Protein AF-A0AAW7BJR4-F1 (afdb_monomer_lite)

pLDDT: mean 92.9, std 11.23, range [32.31, 98.88]

Sequence (585 aa):
MRYGNFNLQRGDHDGNIQQGTPPRWGAVNNPPQPQTNAETSSTSASSTTTLTIPEHVRSLQEDLRSLGFFIVETPDGDFGRTTEWAVREFQIYAKMGQVARVRNDRVGQPLLTASGSPQTINNQEVHYDSSAVYVCAAGQSPAPTGSTPRPATYYVDSLESVANQSIYSGAVCGALNAETIVALEFWLENNYRCPVIIEAWSITSNTRTNLAANGCNLWKHNAITNTGPRVYFRDFSNYYTYPPSRPQTEYHTLGYYEAQSFGGPSSSSNHSWSPESEMSISNLTGSNLTPENINTAQISTYRVIRGSAQAECYGKFDVINCWDNALLSTGPCHWTAGIFDNNQYSNGELPAFLSYFRDRTPQNYDSAFGHFGLFPLTAWGSANLYSSETRTYSTWIKLSNSNFLSSQQPHQDSEFTPLSRNREEAHYLKTWHWFFRFSMASRTITNYRHAMWGMAKRRISDIRSKSISFQVNNTTINSTIGQIYTSERATAILLRWHIYRPSHVVRDQSQRITAAIQSAINSNSNLTWTEPIADWTDAHETALTTHLLNAATVVNNSATTAADYGSGTPPGQPRTGRNTFSLEN

Secondary structure (DSSP, 8-state):
-GGGG--B-TT-B--BTTTTB--EETTEESSPPP---S-----------------HHHHHHHHHHHTT-TT--S--SB--HHHHHHHHHHHHHHTSSEEEEE-TTTTTPBPB-TTSPBPEETTEE-BTTS-HHHHHHT-B-SS--SSSPSS-BHHHHTEEEEE-SS---S---SSB-HHHHHHHHHHHHTTEE-SEEEEEEEEETTEEEEEPTT-SS--STTS---SSSEEEEEE-S--S---TTS-TTS-EEEEEEE-STT-EEE--GGGS-TTTTB--HHHHHSS---TTTTTSHHHHHHHHHHHHHHHHHTTBTT-EE-SSSBS-EETTTTEES-BEETTEEPPBHHHHHHHHHHHH-HHHHHHHTGGGTEEESS-TT-GGGEETTTTEE-B-EEEE-TT--TT-SSPPGGGEEEPP-SHHHHGGGGSHHHHHHHHHHHHH-HHHHHHHHHHHHHHHHHHHT-EEEEEETTEEEEEEHHHH--SHHHHHHHHHHHHH-HHHHH-GGG-HHHHHHHHHHHH-TTS-TTS-GGG--HHHHHHHHHHHHHHHHHH-THHHHHHSTTTTSTTSSPP-STT------

Radius of gyration: 28.28 Å; chains: 1; bounding box: 89×58×85 Å

Structure (mmCIF, N/CA/C/O backbone):
data_AF-A0AAW7BJR4-F1
#
_entry.id   AF-A0AAW7BJR4-F1
#
loop_
_atom_site.group_PDB
_atom_site.id
_atom_site.type_symbol
_atom_site.label_atom_id
_atom_site.label_alt_id
_atom_site.label_comp_id
_atom_site.label_asym_id
_atom_site.label_entity_id
_atom_site.label_seq_id
_atom_site.pdbx_PDB_ins_code
_atom_site.Cartn_x
_atom_site.Cartn_y
_atom_site.Cartn_z
_atom_site.occupancy
_atom_site.B_iso_or_equiv
_atom_site.auth_seq_id
_atom_site.auth_comp_id
_atom_site.auth_asym_id
_atom_site.auth_atom_id
_atom_site.pdbx_PDB_model_num
ATOM 1 N N . MET A 1 1 ? 22.707 -16.803 -27.601 1.00 61.06 1 MET A N 1
ATOM 2 C CA . MET A 1 1 ? 21.982 -17.142 -26.360 1.00 61.06 1 MET A CA 1
ATOM 3 C C . MET A 1 1 ? 22.255 -16.029 -25.374 1.00 61.06 1 MET A C 1
ATOM 5 O O . MET A 1 1 ? 23.420 -15.819 -25.037 1.00 61.06 1 MET A O 1
ATOM 9 N N . ARG A 1 2 ? 21.236 -15.233 -25.038 1.00 78.31 2 ARG A N 1
ATOM 10 C CA . ARG A 1 2 ? 21.405 -14.062 -24.174 1.00 78.31 2 ARG A CA 1
ATOM 11 C C . ARG A 1 2 ? 21.744 -14.541 -22.755 1.00 78.31 2 ARG A C 1
ATOM 13 O O . ARG A 1 2 ? 21.292 -15.598 -22.324 1.00 78.31 2 ARG A O 1
ATOM 20 N N . TYR A 1 3 ? 22.643 -13.832 -22.075 1.00 89.81 3 TYR A N 1
ATOM 21 C CA . TYR A 1 3 ? 23.095 -14.137 -20.700 1.00 89.81 3 TYR A CA 1
ATOM 22 C C . TYR A 1 3 ? 23.726 -15.527 -20.465 1.00 89.81 3 TYR A C 1
ATOM 24 O O . TYR A 1 3 ? 23.763 -16.002 -19.333 1.00 89.81 3 TYR A O 1
ATOM 32 N N . GLY A 1 4 ? 24.196 -16.217 -21.511 1.00 84.69 4 GLY A N 1
ATOM 33 C CA . GLY A 1 4 ? 24.890 -17.506 -21.366 1.00 84.69 4 GLY A CA 1
ATOM 34 C C . GLY A 1 4 ? 24.018 -18.676 -20.880 1.00 84.69 4 GLY A C 1
ATOM 35 O O . GLY A 1 4 ? 24.565 -19.720 -20.541 1.00 84.69 4 GLY A O 1
ATOM 36 N N . ASN A 1 5 ? 22.683 -18.528 -20.862 1.00 84.50 5 ASN A N 1
ATOM 37 C CA . ASN A 1 5 ? 21.715 -19.486 -20.293 1.00 84.50 5 ASN A CA 1
ATOM 38 C C . ASN A 1 5 ? 21.926 -19.811 -18.803 1.00 84.50 5 ASN A C 1
ATOM 40 O O . ASN A 1 5 ? 21.508 -20.868 -18.324 1.00 84.50 5 ASN A O 1
ATOM 44 N N . PHE A 1 6 ? 22.566 -18.918 -18.053 1.00 90.31 6 PHE A N 1
ATOM 45 C CA . PHE A 1 6 ? 22.695 -19.081 -16.612 1.00 90.31 6 PHE A CA 1
ATOM 46 C C . PHE A 1 6 ? 21.406 -18.673 -15.894 1.00 90.31 6 PHE A C 1
ATOM 48 O O . PHE A 1 6 ? 20.763 -17.689 -16.258 1.00 90.31 6 PHE A O 1
ATOM 55 N N . ASN A 1 7 ? 21.075 -19.385 -14.812 1.00 92.00 7 ASN A N 1
ATOM 56 C CA . ASN A 1 7 ? 20.047 -18.955 -13.864 1.00 92.00 7 ASN A CA 1
ATOM 57 C C . ASN A 1 7 ? 20.607 -17.836 -12.974 1.00 92.00 7 ASN A C 1
ATOM 59 O O . ASN A 1 7 ? 20.986 -18.096 -11.829 1.00 92.00 7 ASN A O 1
ATOM 63 N N . LEU A 1 8 ? 20.731 -16.620 -13.516 1.00 96.31 8 LEU A N 1
ATOM 64 C CA . LEU A 1 8 ? 21.353 -15.513 -12.790 1.00 96.31 8 LEU A CA 1
ATOM 65 C C . LEU A 1 8 ? 20.544 -15.151 -11.544 1.00 96.31 8 LEU A C 1
ATOM 67 O O . LEU A 1 8 ? 19.316 -15.045 -11.582 1.00 96.31 8 LEU A O 1
ATOM 71 N N . GLN A 1 9 ? 21.236 -14.954 -10.430 1.00 96.69 9 GLN A N 1
ATOM 72 C CA . GLN A 1 9 ? 20.607 -14.691 -9.143 1.00 96.69 9 GLN A CA 1
ATOM 73 C C . GLN A 1 9 ? 21.490 -13.847 -8.233 1.00 96.69 9 GLN A C 1
ATOM 75 O O . GLN A 1 9 ? 22.647 -13.557 -8.526 1.00 96.69 9 GLN A O 1
ATOM 80 N N . ARG A 1 10 ? 20.936 -13.471 -7.080 1.00 96.06 10 ARG A N 1
ATOM 81 C CA . ARG A 1 10 ? 21.616 -12.625 -6.108 1.00 96.06 10 ARG A CA 1
ATOM 82 C C . ARG A 1 10 ? 23.025 -13.120 -5.756 1.00 96.06 10 ARG A C 1
ATOM 84 O O . ARG A 1 10 ? 23.224 -14.264 -5.344 1.00 96.06 10 ARG A O 1
ATOM 91 N N . GLY A 1 11 ? 23.986 -12.207 -5.872 1.00 96.19 11 GLY A N 1
ATOM 92 C CA . GLY A 1 11 ? 25.410 -12.439 -5.638 1.00 96.19 11 GLY A CA 1
ATOM 93 C C . GLY A 1 11 ? 26.183 -12.953 -6.854 1.00 96.19 11 GLY A C 1
ATOM 94 O O . GLY A 1 11 ? 27.382 -13.185 -6.723 1.00 96.19 11 GLY A O 1
ATOM 95 N N . ASP A 1 12 ? 25.540 -13.206 -7.994 1.00 97.12 12 ASP A N 1
ATOM 96 C CA . ASP A 1 12 ? 26.251 -13.400 -9.262 1.00 97.12 12 ASP A CA 1
ATOM 97 C C . ASP A 1 12 ? 26.895 -12.076 -9.708 1.00 97.12 12 ASP A C 1
ATOM 99 O O . ASP A 1 12 ? 26.389 -11.002 -9.382 1.00 97.12 12 ASP A O 1
ATOM 103 N N . HIS A 1 13 ? 28.015 -12.146 -10.424 1.00 95.69 13 HIS A N 1
ATOM 104 C CA . HIS A 1 13 ? 28.752 -10.980 -10.912 1.00 95.69 13 HIS A CA 1
ATOM 105 C C . HIS A 1 13 ? 29.620 -11.320 -12.126 1.00 95.69 13 HIS A C 1
ATOM 107 O O . HIS A 1 13 ? 30.120 -12.438 -12.254 1.00 95.69 13 HIS A O 1
ATOM 113 N N . ASP A 1 14 ? 29.880 -10.335 -12.983 1.00 94.06 14 ASP A N 1
ATOM 114 C CA . ASP A 1 14 ? 30.709 -10.499 -14.189 1.00 94.06 14 ASP A CA 1
ATOM 115 C C . ASP A 1 14 ? 32.224 -10.546 -13.893 1.00 94.06 14 ASP A C 1
ATOM 117 O O . ASP A 1 14 ? 33.044 -10.768 -14.782 1.00 94.06 14 ASP A O 1
ATOM 121 N N . GLY A 1 15 ? 32.607 -10.423 -12.617 1.00 89.38 15 GLY A N 1
ATOM 122 C CA . GLY A 1 15 ? 33.995 -10.530 -12.169 1.00 89.38 15 GLY A CA 1
ATOM 123 C C . GLY A 1 15 ? 34.821 -9.280 -12.472 1.00 89.38 15 GLY A C 1
ATOM 124 O O . GLY A 1 15 ? 34.349 -8.297 -13.035 1.00 89.38 15 GLY A O 1
ATOM 125 N N . ASN A 1 16 ? 36.084 -9.296 -12.049 1.00 83.75 16 ASN A N 1
ATOM 126 C CA . ASN A 1 16 ? 37.011 -8.191 -12.256 1.00 83.75 16 ASN A CA 1
ATOM 127 C C . ASN A 1 16 ? 38.448 -8.713 -12.370 1.00 83.75 16 ASN A C 1
ATOM 129 O O . ASN A 1 16 ? 39.049 -9.142 -11.383 1.00 83.75 16 ASN A O 1
ATOM 133 N N . ILE A 1 17 ? 39.015 -8.626 -13.579 1.00 74.06 17 ILE A N 1
ATOM 134 C CA . ILE A 1 17 ? 40.381 -9.084 -13.884 1.00 74.06 17 ILE A CA 1
ATOM 135 C C . ILE A 1 17 ? 41.421 -8.333 -13.045 1.00 74.06 17 ILE A C 1
ATOM 137 O O . ILE A 1 17 ? 42.364 -8.944 -12.549 1.00 74.06 17 ILE A O 1
ATOM 141 N N . GLN A 1 18 ? 41.247 -7.022 -12.845 1.00 77.00 18 GLN A N 1
ATOM 142 C CA . GLN A 1 18 ? 42.198 -6.197 -12.090 1.00 77.00 18 GLN A CA 1
ATOM 143 C C . GLN A 1 18 ? 42.214 -6.554 -10.600 1.00 77.00 18 GLN A C 1
ATOM 145 O O . GLN A 1 18 ? 43.239 -6.406 -9.941 1.00 77.00 18 GLN A O 1
ATOM 150 N N . GLN A 1 19 ? 41.089 -7.043 -10.079 1.00 78.00 19 GLN A N 1
ATOM 151 C CA . GLN A 1 19 ? 40.937 -7.471 -8.687 1.00 78.00 19 GLN A CA 1
ATOM 152 C C . GLN A 1 19 ? 41.089 -8.992 -8.516 1.00 78.00 19 GLN A C 1
ATOM 154 O O . GLN A 1 19 ? 40.844 -9.509 -7.429 1.00 78.00 19 GLN A O 1
ATOM 159 N N . GLY A 1 20 ? 41.451 -9.728 -9.577 1.00 79.38 20 GLY A N 1
ATOM 160 C CA . GLY A 1 20 ? 41.584 -11.189 -9.549 1.00 79.38 20 GLY A CA 1
ATOM 161 C C . GLY A 1 20 ? 40.290 -11.933 -9.201 1.00 79.38 20 GLY A C 1
ATOM 162 O O . GLY A 1 20 ? 40.341 -13.076 -8.754 1.00 79.38 20 GLY A O 1
ATOM 163 N N . THR A 1 21 ? 39.132 -11.290 -9.366 1.00 84.44 21 THR A N 1
ATOM 164 C CA . THR A 1 21 ? 37.829 -11.856 -9.006 1.00 84.44 21 THR A CA 1
ATOM 165 C C . THR A 1 21 ? 37.234 -12.558 -10.231 1.00 84.44 21 THR A C 1
ATOM 167 O O . THR A 1 21 ? 36.916 -11.872 -11.205 1.00 84.44 21 THR A O 1
ATOM 170 N N . PRO A 1 22 ? 37.094 -13.898 -10.242 1.00 87.81 22 PRO A N 1
ATOM 171 C CA . PRO A 1 22 ? 36.495 -14.607 -11.374 1.00 87.81 22 PRO A CA 1
ATOM 172 C C . PRO A 1 22 ? 34.996 -14.282 -11.485 1.00 87.81 22 PRO A C 1
ATOM 174 O O . PRO A 1 22 ? 34.377 -14.008 -10.459 1.00 87.81 22 PRO A O 1
ATOM 177 N N . PRO A 1 23 ? 34.379 -14.323 -12.677 1.00 91.69 23 PRO A N 1
ATOM 178 C CA . PRO A 1 23 ? 32.930 -14.194 -12.793 1.00 91.69 23 PRO A CA 1
ATOM 179 C C . PRO A 1 23 ? 32.205 -15.316 -12.045 1.00 91.69 23 PRO A C 1
ATOM 181 O O . PRO A 1 23 ? 32.688 -16.448 -11.966 1.00 91.69 23 PRO A O 1
ATOM 184 N N . ARG A 1 24 ? 31.013 -15.012 -11.535 1.00 94.06 24 ARG A N 1
ATOM 185 C CA . ARG A 1 24 ? 30.108 -15.950 -10.871 1.00 94.06 24 ARG A CA 1
ATOM 186 C C . ARG A 1 24 ? 28.734 -15.851 -11.523 1.00 94.06 24 ARG A C 1
ATOM 188 O O . ARG A 1 24 ? 28.102 -14.807 -11.436 1.00 94.06 24 ARG A O 1
ATOM 195 N N . TRP A 1 25 ? 28.263 -16.931 -12.141 1.00 93.62 25 TRP A N 1
ATOM 196 C CA . TRP A 1 25 ? 26.958 -16.986 -12.809 1.00 93.62 25 TRP A CA 1
ATOM 197 C C . TRP A 1 25 ? 26.236 -18.281 -12.459 1.00 93.62 25 TRP A C 1
ATOM 199 O O . TRP A 1 25 ? 26.850 -19.350 -12.436 1.00 93.62 25 TRP A O 1
ATOM 209 N N . GLY A 1 26 ? 24.938 -18.202 -12.165 1.00 90.81 26 GLY A N 1
ATOM 210 C CA . GLY A 1 26 ? 24.175 -19.368 -11.724 1.00 90.81 26 GLY A CA 1
ATOM 211 C C . GLY A 1 26 ? 24.661 -19.904 -10.379 1.00 90.81 26 GLY A C 1
ATOM 212 O O . GLY A 1 26 ? 24.607 -21.107 -10.144 1.00 90.81 26 GLY A O 1
ATOM 213 N N . ALA A 1 27 ? 25.176 -19.023 -9.512 1.00 91.31 27 ALA A N 1
ATOM 214 C CA . ALA A 1 27 ? 25.892 -19.348 -8.280 1.00 91.31 27 ALA A CA 1
ATOM 215 C C . ALA A 1 27 ? 27.190 -20.167 -8.428 1.00 91.31 27 ALA A C 1
ATOM 217 O O . ALA A 1 27 ? 27.703 -20.656 -7.417 1.00 91.31 27 ALA A O 1
ATOM 218 N N . VAL A 1 28 ? 27.767 -20.265 -9.629 1.00 90.56 28 VAL A N 1
ATOM 219 C CA . VAL A 1 28 ? 29.014 -21.003 -9.894 1.00 90.56 28 VAL A CA 1
ATOM 220 C C . VAL A 1 28 ? 30.098 -20.048 -10.398 1.00 90.56 28 VAL A C 1
ATOM 222 O O . VAL A 1 28 ? 29.824 -19.194 -11.235 1.00 90.56 28 VAL A O 1
ATOM 225 N N . ASN A 1 29 ? 31.332 -20.183 -9.898 1.00 87.19 29 ASN A N 1
ATOM 226 C CA . ASN A 1 29 ? 32.485 -19.431 -10.413 1.00 87.19 29 ASN A CA 1
ATOM 227 C C . ASN A 1 29 ? 32.890 -19.960 -11.797 1.00 87.19 29 ASN A C 1
ATOM 229 O O . ASN A 1 29 ? 32.953 -21.173 -11.991 1.00 87.19 29 ASN A O 1
ATOM 233 N N . ASN A 1 30 ? 33.207 -19.066 -12.732 1.00 81.94 30 ASN A N 1
ATOM 234 C CA . ASN A 1 30 ? 33.544 -19.393 -14.114 1.00 81.94 30 ASN A CA 1
ATOM 235 C C . ASN A 1 30 ? 34.950 -18.859 -14.481 1.00 81.94 30 ASN A C 1
ATOM 237 O O . ASN A 1 30 ? 35.196 -17.665 -14.350 1.00 81.94 30 ASN A O 1
ATOM 241 N N . PRO A 1 31 ? 35.890 -19.705 -14.949 1.00 76.12 31 PRO A N 1
ATOM 242 C CA . PRO A 1 31 ? 35.817 -21.165 -14.937 1.00 76.12 31 PRO A CA 1
ATOM 243 C C . PRO A 1 31 ? 35.767 -21.710 -13.491 1.00 76.12 31 PRO A C 1
ATOM 245 O O . PRO A 1 31 ? 36.218 -21.025 -12.564 1.00 76.12 31 PRO A O 1
ATOM 248 N N . PRO A 1 32 ? 35.236 -22.930 -13.281 1.00 64.75 32 PRO A N 1
ATOM 249 C CA . PRO A 1 32 ? 35.192 -23.559 -11.964 1.00 64.75 32 PRO A CA 1
ATOM 250 C C . PRO A 1 32 ? 36.577 -23.551 -11.311 1.00 64.75 32 PRO A C 1
ATOM 252 O O . PRO A 1 32 ? 37.562 -23.953 -11.931 1.00 64.75 32 PRO A O 1
ATOM 255 N N . GLN A 1 33 ? 36.666 -23.081 -10.064 1.00 57.16 33 GLN A N 1
ATOM 256 C CA . GLN A 1 33 ? 37.923 -23.119 -9.313 1.00 57.16 33 GLN A CA 1
ATOM 257 C C . GLN A 1 33 ? 38.341 -24.590 -9.114 1.00 57.16 33 GLN A C 1
ATOM 259 O O . GLN A 1 33 ? 37.495 -25.391 -8.703 1.00 57.16 33 GLN A O 1
ATOM 264 N N . PRO A 1 34 ? 39.604 -24.976 -9.382 1.00 53.81 34 PRO A N 1
ATOM 265 C CA . PRO A 1 34 ? 40.070 -26.332 -9.113 1.00 53.81 34 PRO A CA 1
ATOM 266 C C . PRO A 1 34 ? 39.873 -26.675 -7.631 1.00 53.81 34 PRO A C 1
ATOM 268 O O . PRO A 1 34 ? 40.325 -25.929 -6.762 1.00 53.81 34 PRO A O 1
ATOM 271 N N . GLN A 1 35 ? 39.223 -27.803 -7.326 1.00 43.84 35 GLN A N 1
ATOM 272 C CA . GLN A 1 35 ? 39.234 -28.354 -5.970 1.00 43.84 35 GLN A CA 1
ATOM 273 C C . GLN A 1 35 ? 40.669 -28.784 -5.650 1.00 43.84 35 GLN A C 1
ATOM 275 O O . GLN A 1 35 ? 41.138 -29.814 -6.132 1.00 43.84 35 GLN A O 1
ATOM 280 N N . THR A 1 36 ? 41.394 -27.993 -4.863 1.00 39.12 36 THR A N 1
ATOM 281 C CA . THR A 1 36 ? 42.721 -28.368 -4.378 1.00 39.12 36 THR A CA 1
ATOM 282 C C . THR A 1 36 ? 42.595 -29.462 -3.319 1.00 39.12 36 THR A C 1
ATOM 284 O O . THR A 1 36 ? 42.506 -29.189 -2.126 1.00 39.12 36 THR A O 1
ATOM 287 N N . ASN A 1 37 ? 42.645 -30.723 -3.752 1.00 39.44 37 ASN A N 1
ATOM 288 C CA . ASN A 1 37 ? 43.271 -31.755 -2.931 1.00 39.44 37 ASN A CA 1
ATOM 289 C C . ASN A 1 37 ? 44.778 -31.484 -2.971 1.00 39.44 37 ASN A C 1
ATOM 291 O O . ASN A 1 37 ? 45.359 -31.348 -4.048 1.00 39.44 37 ASN A O 1
ATOM 295 N N . ALA A 1 38 ? 45.395 -31.317 -1.805 1.00 39.94 38 ALA A N 1
ATOM 296 C CA . ALA A 1 38 ? 46.827 -31.094 -1.705 1.00 39.94 38 ALA A CA 1
ATOM 297 C C . ALA A 1 38 ? 47.586 -32.294 -2.291 1.00 39.94 38 ALA A C 1
ATOM 299 O O . ALA A 1 38 ? 47.548 -33.359 -1.691 1.00 39.94 38 ALA A O 1
ATOM 300 N N . GLU A 1 39 ? 48.250 -32.115 -3.438 1.00 36.78 39 GLU A N 1
ATOM 301 C CA . GLU A 1 39 ? 49.622 -32.581 -3.686 1.00 36.78 39 GLU A CA 1
ATOM 302 C C . GLU A 1 39 ? 50.159 -32.162 -5.072 1.00 36.78 39 GLU A C 1
ATOM 304 O O . GLU A 1 39 ? 49.603 -32.479 -6.118 1.00 36.78 39 GLU A O 1
ATOM 309 N N . THR A 1 40 ? 51.328 -31.513 -5.021 1.00 32.47 40 THR A N 1
ATOM 310 C CA . THR A 1 40 ? 52.395 -31.373 -6.034 1.00 32.47 40 THR A CA 1
ATOM 311 C C . THR A 1 40 ? 52.190 -30.591 -7.342 1.00 32.47 40 THR A C 1
ATOM 313 O O . THR A 1 40 ? 51.396 -30.899 -8.221 1.00 32.47 40 THR A O 1
ATOM 316 N N . SER A 1 41 ? 53.074 -29.601 -7.475 1.00 36.97 41 SER A N 1
ATOM 317 C CA . SER A 1 41 ? 53.354 -28.697 -8.588 1.00 36.97 41 SER A CA 1
ATOM 318 C C . SER A 1 41 ? 53.811 -29.397 -9.876 1.00 36.97 41 SER A C 1
ATOM 320 O O . SER A 1 41 ? 54.608 -30.329 -9.811 1.00 36.97 41 SER A O 1
ATOM 322 N N . SER A 1 42 ? 53.468 -28.840 -11.046 1.00 33.12 42 SER A N 1
ATOM 323 C CA . SER A 1 42 ? 54.453 -28.349 -12.038 1.00 33.12 42 SER A CA 1
ATOM 324 C C . SER A 1 42 ? 53.808 -27.857 -13.355 1.00 33.12 42 SER A C 1
ATOM 326 O O . SER A 1 42 ? 53.005 -28.542 -13.972 1.00 33.12 42 SER A O 1
ATOM 328 N N . THR A 1 43 ? 54.219 -26.645 -13.758 1.00 32.47 43 THR A N 1
ATOM 329 C CA . THR A 1 43 ? 54.378 -26.091 -15.127 1.00 32.47 43 THR A CA 1
ATOM 330 C C . THR A 1 43 ? 53.286 -26.291 -16.194 1.00 32.47 43 THR A C 1
ATOM 332 O O . THR A 1 43 ? 53.153 -27.376 -16.750 1.00 32.47 43 THR A O 1
ATOM 335 N N . SER A 1 44 ? 52.705 -25.188 -16.698 1.00 32.66 44 SER A N 1
ATOM 336 C CA . SER A 1 44 ? 53.085 -24.565 -17.995 1.00 32.66 44 SER A CA 1
ATOM 337 C C . SER A 1 44 ? 52.028 -23.595 -18.548 1.00 32.66 44 SER A C 1
ATOM 339 O O . SER A 1 44 ? 50.833 -23.824 -18.421 1.00 32.66 44 SER A O 1
ATOM 341 N N . ALA A 1 45 ? 52.545 -22.611 -19.295 1.00 32.31 45 ALA A N 1
ATOM 342 C CA . ALA A 1 45 ? 51.924 -21.814 -20.359 1.00 32.31 45 ALA A CA 1
ATOM 343 C C . ALA A 1 45 ? 51.117 -20.554 -19.982 1.00 32.31 45 ALA A C 1
ATOM 345 O O . ALA A 1 45 ? 49.905 -20.566 -19.790 1.00 32.31 45 ALA A O 1
ATOM 346 N N . SER A 1 46 ? 51.827 -19.421 -20.054 1.00 41.19 46 SER A N 1
ATOM 347 C CA . SER A 1 46 ? 51.268 -18.132 -20.463 1.00 41.19 46 SER A CA 1
ATOM 348 C C . SER A 1 46 ? 50.631 -18.245 -21.847 1.00 41.19 46 SER A C 1
ATOM 350 O O . SER A 1 46 ? 51.333 -18.419 -22.843 1.00 41.19 46 SER A O 1
ATOM 352 N N . SER A 1 47 ? 49.321 -18.035 -21.916 1.00 37.00 47 SER A N 1
ATOM 353 C CA . SER A 1 47 ? 48.642 -17.548 -23.113 1.00 37.00 47 SER A CA 1
ATOM 354 C C . SER A 1 47 ? 47.969 -16.223 -22.769 1.00 37.00 47 SER A C 1
ATOM 356 O O . SER A 1 47 ? 46.870 -16.187 -22.219 1.00 37.00 47 SER A O 1
ATOM 358 N N . THR A 1 48 ? 48.636 -15.113 -23.079 1.00 37.22 48 THR A N 1
ATOM 359 C CA . THR A 1 48 ? 48.031 -13.775 -23.109 1.00 37.22 48 THR A CA 1
ATOM 360 C C . THR A 1 48 ? 47.148 -13.649 -24.348 1.00 37.22 48 THR A C 1
ATOM 362 O O . THR A 1 48 ? 47.461 -12.930 -25.292 1.00 37.22 48 THR A O 1
ATOM 365 N N . THR A 1 49 ? 46.041 -14.383 -24.360 1.00 37.84 49 THR A N 1
ATOM 366 C CA . THR A 1 49 ? 44.826 -13.946 -25.041 1.00 37.84 49 THR A CA 1
ATOM 367 C C . THR A 1 49 ? 44.038 -13.166 -24.009 1.00 37.84 49 THR A C 1
ATOM 369 O O . THR A 1 49 ? 43.673 -13.725 -22.975 1.00 37.84 49 THR A O 1
ATOM 372 N N . THR A 1 50 ? 43.806 -11.880 -24.255 1.00 41.91 50 THR A N 1
ATOM 373 C CA . THR A 1 50 ? 42.870 -11.062 -23.481 1.00 41.91 50 THR A CA 1
ATOM 374 C C . THR A 1 50 ? 41.481 -11.679 -23.656 1.00 41.91 50 THR A C 1
ATOM 376 O O . THR A 1 50 ? 40.755 -11.336 -24.583 1.00 41.91 50 THR A O 1
ATOM 379 N N . LEU A 1 51 ? 41.155 -12.687 -22.844 1.00 49.72 51 LEU A N 1
ATOM 380 C CA . LEU A 1 51 ? 39.835 -13.300 -22.790 1.00 49.72 51 LEU A CA 1
ATOM 381 C C . LEU A 1 51 ? 38.881 -12.201 -22.331 1.00 49.72 51 LEU A C 1
ATOM 383 O O . LEU A 1 51 ? 38.856 -11.850 -21.153 1.00 49.72 51 LEU A O 1
ATOM 387 N N . THR A 1 52 ? 38.151 -11.609 -23.276 1.00 65.19 52 THR A N 1
ATOM 388 C CA . THR A 1 52 ? 37.019 -10.743 -22.962 1.00 65.19 52 THR A CA 1
ATOM 389 C C . THR A 1 52 ? 36.053 -11.575 -22.133 1.00 65.19 52 THR A C 1
ATOM 391 O O . THR A 1 52 ? 35.486 -12.547 -22.634 1.00 65.19 52 THR A O 1
ATOM 394 N N . ILE A 1 53 ? 35.924 -11.243 -20.851 1.00 71.81 53 ILE A N 1
ATOM 395 C CA . ILE A 1 53 ? 34.963 -11.901 -19.973 1.00 71.81 53 ILE A CA 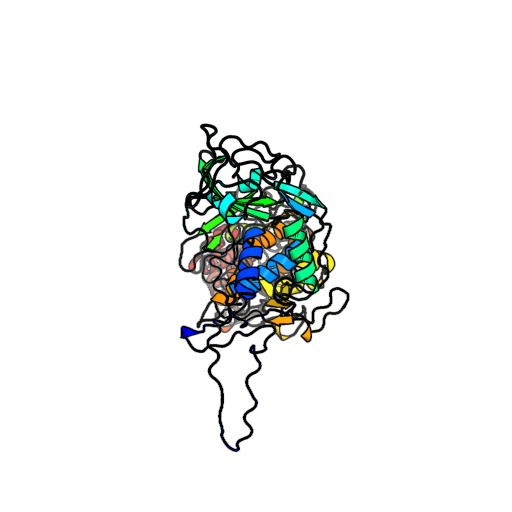1
ATOM 396 C C . ILE A 1 53 ? 33.565 -11.480 -20.446 1.00 71.81 53 ILE A C 1
ATOM 398 O O . ILE A 1 53 ? 33.327 -10.280 -20.584 1.00 71.81 53 ILE A O 1
ATOM 402 N N . PRO A 1 54 ? 32.655 -12.425 -20.747 1.00 84.81 54 PRO A N 1
ATOM 403 C CA . PRO A 1 54 ? 31.267 -12.087 -21.049 1.00 84.81 54 PRO A CA 1
ATOM 404 C C . PRO A 1 54 ? 30.628 -11.282 -19.910 1.00 84.81 54 PRO A C 1
ATOM 406 O O . PRO A 1 54 ? 30.768 -11.660 -18.757 1.00 84.81 54 PRO A O 1
ATOM 409 N N . GLU A 1 55 ? 29.900 -10.205 -20.209 1.00 92.00 55 GLU A N 1
ATOM 410 C CA . GLU A 1 55 ? 29.250 -9.366 -19.185 1.00 92.00 55 GLU A CA 1
ATOM 411 C C . GLU A 1 55 ? 27.746 -9.682 -19.093 1.00 92.00 55 GLU A C 1
ATOM 413 O O . GLU A 1 55 ? 26.885 -8.921 -19.547 1.00 92.00 55 GLU A O 1
ATOM 418 N N . HIS A 1 56 ? 27.415 -10.880 -18.600 1.00 95.44 56 HIS A N 1
ATOM 419 C CA . HIS A 1 56 ? 26.040 -11.387 -18.583 1.00 95.44 56 HIS A CA 1
ATOM 420 C C . HIS A 1 56 ? 25.124 -10.595 -17.648 1.00 95.44 56 HIS A C 1
ATOM 422 O O . HIS A 1 56 ? 23.981 -10.309 -18.014 1.00 95.44 56 HIS A O 1
ATOM 428 N N . VAL A 1 57 ? 25.610 -10.222 -16.465 1.00 97.00 57 VAL A N 1
ATOM 429 C CA . VAL A 1 57 ? 24.829 -9.457 -15.490 1.00 97.00 57 VAL A CA 1
ATOM 430 C C . VAL A 1 57 ? 24.652 -8.015 -15.958 1.00 97.00 57 VAL A C 1
ATOM 432 O O . VAL A 1 57 ? 23.528 -7.508 -15.907 1.00 97.00 57 VAL A O 1
ATOM 435 N N . ARG A 1 58 ? 25.702 -7.368 -16.485 1.00 97.00 58 ARG A N 1
ATOM 436 C CA . ARG A 1 58 ? 25.575 -6.022 -17.066 1.00 97.00 58 ARG A CA 1
ATOM 437 C C . ARG A 1 58 ? 24.578 -6.010 -18.224 1.00 97.00 58 ARG A C 1
ATOM 439 O O . ARG A 1 58 ? 23.709 -5.142 -18.257 1.00 97.00 58 ARG A O 1
ATOM 446 N N . SER A 1 59 ? 24.640 -7.001 -19.115 1.00 96.81 59 SER A N 1
ATOM 447 C CA . SER A 1 59 ? 23.688 -7.117 -20.229 1.00 96.81 59 SER A CA 1
ATOM 448 C C . SER A 1 59 ? 22.240 -7.202 -19.725 1.00 96.81 59 SER A C 1
ATOM 450 O O . SER A 1 59 ? 21.363 -6.499 -20.221 1.00 96.81 59 SER A O 1
ATOM 452 N N . LEU A 1 60 ? 21.975 -8.013 -18.689 1.00 98.25 60 LEU A N 1
ATOM 453 C CA . LEU A 1 60 ? 20.647 -8.097 -18.065 1.00 98.25 60 LEU A CA 1
ATOM 454 C C . LEU A 1 60 ? 20.197 -6.736 -17.512 1.00 98.25 60 LEU A C 1
ATOM 456 O O . LEU A 1 60 ? 19.048 -6.333 -17.689 1.00 98.25 60 LEU A O 1
ATOM 460 N N . GLN A 1 61 ? 21.092 -6.030 -16.825 1.00 98.62 61 GLN A N 1
ATOM 461 C CA . GLN A 1 61 ? 20.820 -4.717 -16.243 1.00 98.62 61 GLN A CA 1
ATOM 462 C C . GLN A 1 61 ? 20.480 -3.664 -17.312 1.00 98.62 61 GLN A C 1
ATOM 464 O O . GLN A 1 61 ? 19.546 -2.879 -17.129 1.00 98.62 61 GLN A O 1
ATOM 469 N N . GLU A 1 62 ? 21.203 -3.651 -18.430 1.00 98.19 62 GLU A N 1
ATOM 470 C CA . GLU A 1 62 ? 20.941 -2.778 -19.581 1.00 98.19 62 GLU A CA 1
ATOM 471 C C . GLU A 1 62 ? 19.600 -3.091 -20.251 1.00 98.19 62 GLU A C 1
ATOM 473 O O . GLU A 1 62 ? 18.838 -2.179 -20.589 1.00 98.19 62 GLU A O 1
ATOM 478 N N . ASP A 1 63 ? 19.267 -4.371 -20.376 1.00 98.50 63 ASP A N 1
ATOM 479 C CA . ASP A 1 63 ? 18.015 -4.828 -20.967 1.00 98.50 63 ASP A CA 1
ATOM 480 C C . ASP A 1 63 ? 16.802 -4.494 -20.087 1.00 98.50 63 ASP A C 1
ATOM 482 O O . ASP A 1 63 ? 15.820 -3.923 -20.567 1.00 98.50 63 ASP A O 1
ATOM 486 N N . LEU A 1 64 ? 16.890 -4.731 -18.773 1.00 98.81 64 LEU A N 1
ATOM 487 C CA . LEU A 1 64 ? 15.865 -4.315 -17.808 1.00 98.81 64 LEU A CA 1
ATOM 488 C C . LEU A 1 64 ? 15.631 -2.799 -17.862 1.00 98.81 64 LEU A C 1
ATOM 490 O O . LEU A 1 64 ? 14.486 -2.339 -17.898 1.00 98.81 64 LEU A O 1
ATOM 494 N N . ARG A 1 65 ? 16.701 -2.000 -17.932 1.00 98.44 65 ARG A N 1
ATOM 495 C CA . ARG A 1 65 ? 16.587 -0.544 -18.103 1.00 98.44 65 ARG A CA 1
ATOM 496 C C . ARG A 1 65 ? 15.945 -0.177 -19.432 1.00 98.44 65 ARG A C 1
ATOM 498 O O . ARG A 1 65 ? 15.099 0.712 -19.461 1.00 98.44 65 ARG A O 1
ATOM 505 N N . SER A 1 66 ? 16.285 -0.874 -20.511 1.00 98.38 66 SER A N 1
ATOM 506 C CA . SER A 1 66 ? 15.693 -0.645 -21.832 1.00 98.38 66 SER A CA 1
ATOM 507 C C . SER A 1 66 ? 14.192 -0.902 -21.860 1.00 98.38 66 SER A C 1
ATOM 509 O O . SER A 1 66 ? 13.465 -0.146 -22.505 1.00 98.38 66 SER A O 1
ATOM 511 N N . LEU A 1 67 ? 13.721 -1.869 -21.072 1.00 98.69 67 LEU A N 1
ATOM 512 C CA . LEU A 1 67 ? 12.302 -2.156 -20.864 1.00 98.69 67 LEU A CA 1
ATOM 513 C C . LEU A 1 67 ? 11.602 -1.200 -19.878 1.00 98.69 67 LEU A C 1
ATOM 515 O O . LEU A 1 67 ? 10.386 -1.281 -19.720 1.00 98.69 67 LEU A O 1
ATOM 519 N N . GLY A 1 68 ? 12.317 -0.282 -19.223 1.00 98.50 68 GLY A N 1
ATOM 520 C CA . GLY A 1 68 ? 11.728 0.698 -18.303 1.00 98.50 68 GLY A CA 1
ATOM 521 C C . GLY A 1 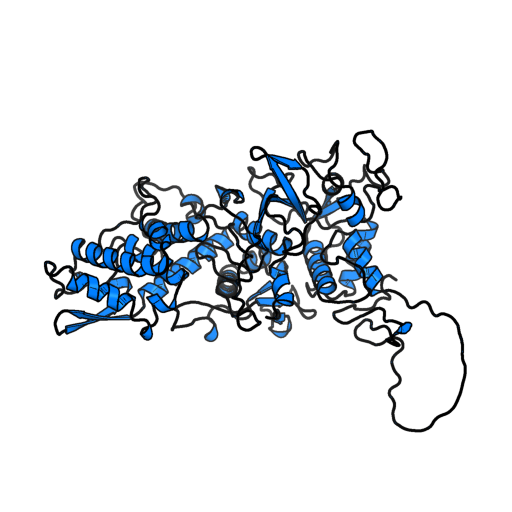68 ? 11.821 0.348 -16.814 1.00 98.50 68 GLY A C 1
ATOM 522 O O . GLY A 1 68 ? 11.164 1.006 -16.010 1.00 98.50 68 GLY A O 1
ATOM 523 N N . PHE A 1 69 ? 12.622 -0.644 -16.417 1.00 98.56 69 PHE A N 1
ATOM 524 C CA . PHE A 1 69 ? 12.823 -1.033 -15.013 1.00 98.56 69 PHE A CA 1
ATOM 525 C C . PHE A 1 69 ? 13.994 -0.271 -14.379 1.00 98.56 69 PHE A C 1
ATOM 527 O O . PHE A 1 69 ? 15.076 -0.815 -14.158 1.00 98.56 69 PHE A O 1
ATOM 534 N N . PHE A 1 70 ? 13.791 1.012 -14.063 1.00 96.62 70 PHE A N 1
ATOM 535 C CA . PHE A 1 70 ? 14.864 1.903 -13.587 1.00 96.62 70 PHE A CA 1
ATOM 536 C C . PHE A 1 70 ? 15.233 1.713 -12.105 1.00 96.62 70 PHE A C 1
ATOM 538 O O . PHE A 1 70 ? 15.958 2.530 -11.541 1.00 96.62 70 PHE A O 1
ATOM 545 N N . ILE A 1 71 ? 14.778 0.634 -11.453 1.00 95.69 71 ILE A N 1
ATOM 546 C CA . ILE A 1 71 ? 15.317 0.234 -10.139 1.00 95.69 71 ILE A CA 1
ATOM 547 C C . ILE A 1 71 ? 16.835 0.029 -10.237 1.00 95.69 71 ILE A C 1
ATOM 549 O O . ILE A 1 71 ? 17.571 0.372 -9.306 1.00 95.69 71 ILE A O 1
ATOM 553 N N . VAL A 1 72 ? 17.295 -0.512 -11.369 1.00 95.25 72 VAL A N 1
ATOM 554 C CA . VAL A 1 72 ? 18.711 -0.563 -11.729 1.00 95.25 72 VAL A CA 1
ATOM 555 C C . VAL A 1 72 ? 19.120 0.808 -12.266 1.00 95.25 72 VAL A C 1
ATOM 557 O O . VAL A 1 72 ? 18.748 1.178 -13.378 1.00 95.25 72 VAL A O 1
ATOM 560 N N . GLU A 1 73 ? 19.892 1.565 -11.486 1.00 90.44 73 GLU A N 1
ATOM 561 C CA . GLU A 1 73 ? 20.341 2.925 -11.836 1.00 90.44 73 GLU A CA 1
ATOM 562 C C . GLU A 1 73 ? 21.623 2.962 -12.668 1.00 90.44 73 GLU A C 1
ATOM 564 O O . GLU A 1 73 ? 21.747 3.812 -13.550 1.00 90.44 73 GLU A O 1
ATOM 569 N N . THR A 1 74 ? 22.539 2.030 -12.431 1.00 94.25 74 THR A N 1
ATOM 570 C CA . THR A 1 74 ? 23.797 1.920 -13.167 1.00 94.25 74 THR A CA 1
ATOM 571 C C . THR A 1 74 ? 24.087 0.441 -13.384 1.00 94.25 74 THR A C 1
ATOM 573 O O . THR A 1 74 ? 24.126 -0.291 -12.397 1.00 94.25 74 THR A O 1
ATOM 576 N N . PRO A 1 75 ? 24.255 -0.013 -14.637 1.00 97.00 75 PRO A N 1
ATOM 577 C CA . PRO A 1 75 ? 24.717 -1.365 -14.927 1.00 97.00 75 PRO A CA 1
ATOM 578 C C . PRO A 1 75 ? 26.173 -1.565 -14.479 1.00 97.00 75 PRO A C 1
ATOM 580 O O . PRO A 1 75 ? 27.117 -1.119 -15.136 1.00 97.00 75 PRO A O 1
ATOM 583 N N . ASP A 1 76 ? 26.364 -2.204 -13.333 1.00 95.69 76 ASP A N 1
ATOM 584 C CA . ASP A 1 76 ? 27.667 -2.436 -12.705 1.00 95.69 76 ASP A CA 1
ATOM 585 C C . ASP A 1 76 ? 28.222 -3.846 -12.955 1.00 95.69 76 ASP A C 1
ATOM 587 O O . ASP A 1 76 ? 29.420 -4.050 -12.777 1.00 95.69 76 ASP A O 1
ATOM 591 N N . GLY A 1 77 ? 27.402 -4.776 -13.453 1.00 96.00 77 GLY A N 1
ATOM 592 C CA . GLY A 1 77 ? 27.784 -6.180 -13.606 1.00 96.00 77 GLY A CA 1
ATOM 593 C C . GLY A 1 77 ? 27.616 -7.004 -12.327 1.00 96.00 77 GLY A C 1
ATOM 594 O O . GLY A 1 77 ? 28.012 -8.167 -12.319 1.00 96.00 77 GLY A O 1
ATOM 595 N N . ASP A 1 78 ? 26.994 -6.445 -11.281 1.00 96.62 78 ASP A N 1
ATOM 596 C CA . ASP A 1 78 ? 26.694 -7.130 -10.024 1.00 96.62 78 ASP A CA 1
ATOM 597 C C . ASP A 1 78 ? 25.192 -7.435 -9.893 1.00 96.62 78 ASP A C 1
ATOM 599 O O . ASP A 1 78 ? 24.309 -6.569 -9.947 1.00 96.62 78 ASP A O 1
ATOM 603 N N . PHE A 1 79 ? 24.853 -8.701 -9.641 1.00 98.06 79 PHE A N 1
ATOM 604 C CA . PHE A 1 79 ? 23.482 -9.114 -9.360 1.00 98.06 79 PHE A CA 1
ATOM 605 C C . PHE A 1 79 ? 23.184 -8.839 -7.883 1.00 98.06 79 PHE A C 1
ATOM 607 O O . PHE A 1 79 ? 23.076 -9.726 -7.031 1.00 98.06 79 PHE A O 1
ATOM 614 N N . GLY A 1 80 ? 23.098 -7.550 -7.569 1.00 97.44 80 GLY A N 1
ATOM 615 C CA . GLY A 1 80 ? 22.782 -7.038 -6.248 1.00 97.44 80 GLY A CA 1
ATOM 616 C C . GLY A 1 80 ? 21.281 -6.968 -5.968 1.00 97.44 80 GLY A C 1
ATOM 617 O O . GLY A 1 80 ? 20.439 -7.555 -6.648 1.00 97.44 80 GLY A O 1
ATOM 618 N N . ARG A 1 81 ? 20.941 -6.194 -4.934 1.00 97.00 81 ARG A N 1
ATOM 619 C CA . ARG A 1 81 ? 19.560 -5.985 -4.473 1.00 97.00 81 ARG A CA 1
ATOM 620 C C . ARG A 1 81 ? 18.650 -5.412 -5.554 1.00 97.00 81 ARG A C 1
ATOM 622 O O . ARG A 1 81 ? 17.542 -5.887 -5.761 1.00 97.00 81 ARG A O 1
ATOM 629 N N . THR A 1 82 ? 19.116 -4.358 -6.211 1.00 97.56 82 THR A N 1
ATOM 630 C CA . THR A 1 82 ? 18.355 -3.619 -7.221 1.00 97.56 82 THR A CA 1
ATOM 631 C C . THR A 1 82 ? 18.116 -4.467 -8.464 1.00 97.56 82 THR A C 1
ATOM 633 O O . THR A 1 82 ? 17.021 -4.406 -9.015 1.00 97.56 82 THR A O 1
ATOM 636 N N . THR A 1 83 ? 19.084 -5.301 -8.858 1.00 98.62 83 THR A N 1
ATOM 637 C CA . THR A 1 83 ? 18.924 -6.283 -9.939 1.00 98.62 83 THR A CA 1
ATOM 638 C C . THR A 1 83 ? 17.872 -7.334 -9.570 1.00 98.62 83 THR A C 1
ATOM 640 O O . THR A 1 83 ? 16.937 -7.538 -10.339 1.00 98.62 83 THR A O 1
ATOM 643 N N . GLU A 1 84 ? 17.937 -7.923 -8.366 1.00 98.50 84 GLU A N 1
ATOM 644 C CA . GLU A 1 84 ? 16.913 -8.869 -7.881 1.00 98.50 84 GLU A CA 1
ATOM 645 C C . GLU A 1 84 ? 15.511 -8.243 -7.900 1.00 98.50 84 GLU A C 1
ATOM 647 O O . GLU A 1 84 ? 14.560 -8.834 -8.413 1.00 98.50 84 GLU A O 1
ATOM 652 N N . TRP A 1 85 ? 15.371 -7.025 -7.372 1.00 98.62 85 TRP A N 1
ATOM 653 C CA . TRP A 1 85 ? 14.098 -6.308 -7.368 1.00 98.62 85 TRP A CA 1
ATOM 654 C C . TRP A 1 85 ? 13.596 -6.005 -8.778 1.00 98.62 85 TRP A C 1
ATOM 656 O O . TRP A 1 85 ? 12.415 -6.192 -9.043 1.00 98.62 85 TRP A O 1
ATOM 666 N N . ALA A 1 86 ? 14.465 -5.576 -9.694 1.00 98.81 86 ALA A N 1
ATOM 667 C CA . ALA A 1 86 ? 14.077 -5.314 -11.076 1.00 98.81 86 ALA A CA 1
ATOM 668 C C . ALA A 1 86 ? 13.594 -6.585 -11.787 1.00 98.81 86 ALA A C 1
ATOM 670 O O . ALA A 1 86 ? 12.590 -6.532 -12.493 1.00 98.81 86 ALA A O 1
ATOM 671 N N . VAL A 1 87 ? 14.236 -7.733 -11.544 1.00 98.81 87 VAL A N 1
ATOM 672 C CA . VAL A 1 87 ? 13.773 -9.027 -12.068 1.00 98.81 87 VAL A CA 1
ATOM 673 C C . VAL A 1 87 ? 12.423 -9.420 -11.461 1.00 98.81 87 VAL A C 1
ATOM 675 O O . VAL A 1 87 ? 11.536 -9.839 -12.203 1.00 98.81 87 VAL A O 1
ATOM 678 N N . ARG A 1 88 ? 12.210 -9.234 -10.147 1.00 98.75 88 ARG A N 1
ATOM 679 C CA . ARG A 1 88 ? 10.889 -9.466 -9.517 1.00 98.75 88 ARG A CA 1
ATOM 680 C C . ARG A 1 88 ? 9.811 -8.608 -10.163 1.00 98.75 88 ARG A C 1
ATOM 682 O O . ARG A 1 88 ? 8.741 -9.103 -10.495 1.00 98.75 88 ARG A O 1
ATOM 689 N N . GLU A 1 89 ? 10.090 -7.327 -10.348 1.00 98.88 89 GLU A N 1
ATOM 690 C CA . GLU A 1 89 ? 9.143 -6.385 -10.933 1.00 98.88 89 GLU A CA 1
ATOM 691 C C . GLU A 1 89 ? 8.853 -6.726 -12.397 1.00 98.88 89 GLU A C 1
ATOM 693 O O . GLU A 1 89 ? 7.687 -6.743 -12.788 1.00 98.88 89 GLU A O 1
ATOM 698 N N . PHE A 1 90 ? 9.867 -7.106 -13.179 1.00 98.88 90 PHE A N 1
ATOM 699 C CA . PHE A 1 90 ? 9.665 -7.639 -14.524 1.00 98.88 90 PHE A CA 1
ATOM 700 C C . PHE A 1 90 ? 8.744 -8.863 -14.511 1.00 98.88 90 PHE A C 1
ATOM 702 O O . PHE A 1 90 ? 7.742 -8.865 -15.218 1.00 98.88 90 PHE A O 1
ATOM 709 N N . GLN A 1 91 ? 9.004 -9.852 -13.652 1.00 98.81 91 GLN A N 1
ATOM 710 C CA . GLN A 1 91 ? 8.163 -11.047 -13.512 1.00 98.81 91 GLN A CA 1
ATOM 711 C C . GLN A 1 91 ? 6.707 -10.706 -13.148 1.00 98.81 91 GLN A C 1
ATOM 713 O O . GLN A 1 91 ? 5.783 -11.342 -13.655 1.00 98.81 91 GLN A O 1
ATOM 718 N N . ILE A 1 92 ? 6.485 -9.692 -12.304 1.00 98.69 92 ILE A N 1
ATOM 719 C CA . ILE A 1 92 ? 5.141 -9.213 -11.946 1.00 98.69 92 ILE A CA 1
ATOM 720 C C . ILE A 1 92 ? 4.419 -8.633 -13.164 1.00 98.69 92 ILE A C 1
ATOM 722 O O . ILE A 1 92 ? 3.275 -8.999 -13.428 1.00 98.69 92 ILE A O 1
ATOM 726 N N . TYR A 1 93 ? 5.050 -7.725 -13.910 1.00 98.75 93 TYR A N 1
ATOM 727 C CA . TYR A 1 93 ? 4.391 -7.100 -15.060 1.00 98.75 93 TYR A CA 1
ATOM 728 C C . TYR A 1 93 ? 4.290 -8.048 -16.261 1.00 98.75 93 TYR A C 1
ATOM 730 O O . TYR A 1 93 ? 3.303 -8.000 -16.990 1.00 98.75 93 TYR A O 1
ATOM 738 N N . ALA A 1 94 ? 5.236 -8.975 -16.420 1.00 98.50 94 ALA A N 1
ATOM 739 C CA . ALA A 1 94 ? 5.199 -10.020 -17.440 1.00 98.50 94 ALA A CA 1
ATOM 740 C C . ALA A 1 94 ? 4.058 -11.027 -17.242 1.00 98.50 94 ALA A C 1
ATOM 742 O O . ALA A 1 94 ? 3.661 -11.688 -18.200 1.00 98.50 94 ALA A O 1
ATOM 743 N N . LYS A 1 95 ? 3.485 -11.113 -16.035 1.00 97.44 95 LYS A N 1
ATOM 744 C CA . LYS A 1 95 ? 2.262 -11.880 -15.747 1.00 97.44 95 LYS A CA 1
ATOM 745 C C . LYS A 1 95 ? 0.973 -11.199 -16.208 1.00 97.44 95 LYS A C 1
ATOM 747 O O . LYS A 1 95 ? -0.070 -11.847 -16.234 1.00 97.44 95 LYS A O 1
ATOM 752 N N . MET A 1 96 ? 1.001 -9.904 -16.522 1.00 97.69 96 MET A N 1
ATOM 753 C CA . MET A 1 96 ? -0.212 -9.154 -16.853 1.00 97.69 96 MET A CA 1
ATOM 754 C C . MET A 1 96 ? -0.671 -9.433 -18.287 1.00 97.69 96 MET A C 1
ATOM 756 O O . MET A 1 96 ? 0.139 -9.685 -19.179 1.00 97.69 96 MET A O 1
ATOM 760 N N . GLY A 1 97 ? -1.988 -9.375 -18.506 1.00 97.75 97 GLY A N 1
ATOM 761 C CA . GLY A 1 97 ? -2.597 -9.636 -19.814 1.00 97.75 97 GLY A CA 1
ATOM 762 C C . GLY A 1 97 ? -2.405 -8.510 -20.836 1.00 97.75 97 GLY A C 1
ATOM 763 O O . GLY A 1 97 ? -2.527 -8.758 -22.035 1.00 97.75 97 GLY A O 1
ATOM 764 N N . GLN A 1 98 ? -2.096 -7.289 -20.390 1.00 98.50 98 GLN A N 1
ATOM 765 C CA . GLN A 1 98 ? -1.686 -6.181 -21.255 1.00 98.50 98 GLN A CA 1
ATOM 766 C C . GLN A 1 98 ? -0.369 -5.581 -20.766 1.00 98.50 98 GLN A C 1
ATOM 768 O O . GLN A 1 98 ? -0.049 -5.613 -19.575 1.00 98.50 98 GLN A O 1
ATOM 773 N N . VAL A 1 99 ? 0.377 -5.017 -21.708 1.00 98.56 99 VAL A N 1
ATOM 774 C CA . VAL A 1 99 ? 1.680 -4.379 -21.503 1.00 98.56 99 VAL A CA 1
ATOM 775 C C . VAL A 1 99 ? 1.736 -3.055 -22.260 1.00 98.56 99 VAL A C 1
ATOM 777 O O . VAL A 1 99 ? 0.905 -2.800 -23.134 1.00 98.56 99 VAL A O 1
ATOM 780 N N . ALA A 1 100 ? 2.719 -2.210 -21.946 1.00 98.44 100 ALA A N 1
ATOM 781 C CA . ALA A 1 100 ? 3.025 -1.074 -22.803 1.00 98.44 100 ALA A CA 1
ATOM 782 C C . ALA A 1 100 ? 3.879 -1.540 -23.986 1.00 98.44 100 ALA A C 1
ATOM 784 O O . ALA A 1 100 ? 4.750 -2.394 -23.829 1.00 98.44 100 ALA A O 1
ATOM 785 N N . ARG A 1 101 ? 3.673 -0.939 -25.155 1.00 98.50 101 ARG A N 1
ATOM 786 C CA . ARG A 1 101 ? 4.527 -1.097 -26.337 1.00 98.50 101 ARG A CA 1
ATOM 787 C C . ARG A 1 101 ? 4.801 0.263 -26.954 1.00 98.50 101 ARG A C 1
ATOM 789 O O . ARG A 1 101 ? 3.912 1.112 -26.954 1.00 98.50 101 ARG A O 1
ATOM 796 N N . VAL A 1 102 ? 5.997 0.460 -27.504 1.00 98.44 102 VAL A N 1
ATOM 797 C CA . VAL A 1 102 ? 6.265 1.614 -28.375 1.00 98.44 102 VAL A CA 1
ATOM 798 C C . VAL A 1 102 ? 5.308 1.566 -29.564 1.00 98.44 102 VAL A C 1
ATOM 800 O O . VAL A 1 102 ? 5.227 0.558 -30.263 1.00 98.44 102 VAL A O 1
ATOM 803 N N . ARG A 1 103 ? 4.562 2.645 -29.792 1.00 97.38 103 ARG A N 1
ATOM 804 C CA . ARG A 1 103 ? 3.556 2.701 -30.848 1.00 97.38 103 ARG A CA 1
ATOM 805 C C . ARG A 1 103 ? 4.175 2.403 -32.203 1.00 97.38 103 ARG A C 1
ATOM 807 O O . ARG A 1 103 ? 5.222 2.948 -32.552 1.00 97.38 103 ARG A O 1
ATOM 814 N N . ASN A 1 104 ? 3.486 1.586 -32.993 1.00 95.44 104 ASN A N 1
ATOM 815 C CA . ASN A 1 104 ? 3.980 1.173 -34.306 1.00 95.44 104 ASN A CA 1
ATOM 816 C C . ASN A 1 104 ? 4.246 2.362 -35.249 1.00 95.44 104 ASN A C 1
ATOM 818 O O . ASN A 1 104 ? 5.191 2.310 -36.027 1.00 95.44 104 ASN A O 1
ATOM 822 N N . ASP A 1 105 ? 3.464 3.447 -35.159 1.00 94.81 105 ASP A N 1
ATOM 823 C CA . ASP A 1 105 ? 3.668 4.674 -35.952 1.00 94.81 105 ASP A CA 1
ATOM 824 C C . ASP A 1 105 ? 4.898 5.493 -35.519 1.00 94.81 105 ASP A C 1
ATOM 826 O O . ASP A 1 105 ? 5.244 6.484 -36.164 1.00 94.81 105 ASP A O 1
ATOM 830 N N . ARG A 1 106 ? 5.555 5.104 -34.420 1.00 95.50 106 ARG A N 1
ATOM 831 C CA . ARG A 1 106 ? 6.690 5.813 -33.818 1.00 95.50 106 ARG A CA 1
ATOM 832 C C . ARG A 1 106 ? 8.008 5.052 -33.886 1.00 95.50 106 ARG A C 1
ATOM 834 O O . ARG A 1 106 ? 9.049 5.679 -33.724 1.00 95.50 106 ARG A O 1
ATOM 841 N N . VAL A 1 107 ? 7.992 3.752 -34.168 1.00 96.44 107 VAL A N 1
ATOM 842 C CA . VAL A 1 107 ? 9.213 2.940 -34.315 1.00 96.44 107 VAL A CA 1
ATOM 843 C C . VAL A 1 107 ? 10.137 3.541 -35.386 1.00 96.44 107 VAL A C 1
ATOM 845 O O . VAL A 1 107 ? 9.681 3.952 -36.456 1.00 96.44 107 VAL A O 1
ATOM 848 N N . GLY A 1 108 ? 11.432 3.647 -35.076 1.00 96.25 108 GLY A N 1
ATOM 849 C CA . GLY A 1 108 ? 12.453 4.273 -35.919 1.00 96.25 108 GLY A CA 1
ATOM 850 C C . GLY A 1 108 ? 12.362 5.798 -36.070 1.00 96.25 108 GLY A C 1
ATOM 851 O O . GLY A 1 108 ? 13.253 6.396 -36.670 1.00 96.25 108 GLY A O 1
ATOM 852 N N . GLN A 1 109 ? 11.333 6.464 -35.536 1.00 96.69 109 GLN A N 1
ATOM 853 C CA . GLN A 1 109 ? 11.185 7.917 -35.665 1.00 96.69 109 GLN A CA 1
ATOM 854 C C . GLN A 1 109 ? 11.994 8.661 -34.588 1.00 96.69 109 GLN A C 1
ATOM 856 O O . GLN A 1 109 ? 11.989 8.235 -33.428 1.00 96.69 109 GLN A O 1
ATOM 861 N N . PRO A 1 110 ? 12.642 9.793 -34.922 1.00 97.19 110 PRO A N 1
ATOM 862 C CA . PRO A 1 110 ? 13.332 10.613 -33.935 1.00 97.19 110 PRO A CA 1
ATOM 863 C C . PRO A 1 110 ? 12.356 11.324 -32.996 1.00 97.19 110 PRO A C 1
ATOM 865 O O . PRO A 1 110 ? 11.254 11.729 -33.383 1.00 97.19 110 PRO A O 1
ATOM 868 N N . LEU A 1 111 ? 12.792 11.549 -31.759 1.00 97.00 111 LEU A N 1
ATOM 869 C CA . LEU A 1 111 ? 12.144 12.502 -30.862 1.00 97.00 111 LEU A CA 1
ATOM 870 C C . LEU A 1 111 ? 12.451 13.921 -31.350 1.00 97.00 111 LEU A C 1
ATOM 872 O O . LEU A 1 111 ? 13.610 14.248 -31.584 1.00 97.00 111 LEU A O 1
ATOM 876 N N . LEU A 1 112 ? 11.438 14.780 -31.484 1.00 96.50 112 LEU A N 1
ATOM 877 C CA . LEU A 1 112 ? 11.604 16.129 -32.039 1.00 96.50 112 LEU A CA 1
ATOM 878 C C . LEU A 1 112 ? 11.394 17.215 -30.981 1.00 96.50 112 LEU A C 1
ATOM 880 O O . LEU A 1 112 ? 10.380 17.215 -30.289 1.00 96.50 112 LEU A O 1
ATOM 884 N N . THR A 1 113 ? 12.316 18.178 -30.905 1.00 94.62 113 THR A N 1
ATOM 885 C CA . THR A 1 113 ? 12.187 19.416 -30.120 1.00 94.62 113 THR A CA 1
ATOM 886 C C . THR A 1 113 ? 10.992 20.260 -30.584 1.00 94.62 113 THR A C 1
ATOM 888 O O . THR A 1 113 ? 10.413 20.038 -31.647 1.00 94.62 113 THR A O 1
ATOM 891 N N . ALA A 1 114 ? 10.652 21.310 -29.826 1.00 92.88 114 ALA A N 1
ATOM 892 C CA . ALA A 1 114 ? 9.618 22.267 -30.232 1.00 92.88 114 ALA A CA 1
ATOM 893 C C . ALA A 1 114 ? 9.935 22.981 -31.565 1.00 92.88 114 ALA A C 1
ATOM 895 O O . ALA A 1 114 ? 9.018 23.432 -32.244 1.00 92.88 114 ALA A O 1
ATOM 896 N N . SER A 1 115 ? 11.216 23.065 -31.951 1.00 94.12 115 SER A N 1
ATOM 897 C CA . SER A 1 115 ? 11.663 23.612 -33.239 1.00 94.12 115 SER A CA 1
ATOM 898 C C . SER A 1 115 ? 11.688 22.578 -34.373 1.00 94.12 115 SER A C 1
ATOM 900 O O . SER A 1 115 ? 12.060 22.925 -35.489 1.00 94.12 115 SER A O 1
ATOM 902 N N . GLY A 1 116 ? 11.325 21.318 -34.104 1.00 93.31 116 GLY A N 1
ATOM 903 C CA . GLY A 1 116 ? 11.328 20.229 -35.085 1.00 93.31 116 GLY A CA 1
ATOM 904 C C . GLY A 1 116 ? 12.696 19.585 -35.330 1.00 93.31 116 GLY A C 1
ATOM 905 O O . GLY A 1 116 ? 12.838 18.814 -36.273 1.00 93.31 116 GLY A O 1
ATOM 906 N N . SER A 1 117 ? 13.704 19.886 -34.509 1.00 94.62 117 SER A N 1
ATOM 907 C CA . SER A 1 117 ? 15.035 19.267 -34.602 1.00 94.62 117 SER A CA 1
ATOM 908 C C . SER A 1 117 ? 15.088 17.970 -33.783 1.00 94.62 117 SER A C 1
ATOM 910 O O . SER A 1 117 ? 14.407 17.901 -32.758 1.00 94.62 117 SER A O 1
ATOM 912 N N . PRO A 1 118 ? 15.890 16.960 -34.164 1.00 96.25 118 PRO A N 1
ATOM 913 C CA . PRO A 1 118 ? 16.047 15.757 -33.351 1.00 96.25 118 PRO A CA 1
ATOM 914 C C . PRO A 1 118 ? 16.595 16.059 -31.947 1.00 96.25 118 PRO A C 1
ATOM 916 O O . PRO A 1 118 ? 17.488 16.891 -31.778 1.00 96.25 118 PRO A O 1
ATOM 919 N N . GLN A 1 119 ? 16.054 15.390 -30.929 1.00 96.00 119 GLN A N 1
ATOM 920 C CA . GLN A 1 119 ? 16.592 15.403 -29.569 1.00 96.00 119 GLN A CA 1
ATOM 921 C C . GLN A 1 119 ? 17.879 14.590 -29.522 1.00 96.00 119 GLN A C 1
ATOM 923 O O . GLN A 1 119 ? 17.946 13.492 -30.077 1.00 96.00 119 GLN A O 1
ATOM 928 N N . THR A 1 120 ? 18.872 15.091 -28.791 1.00 95.12 120 THR A N 1
ATOM 929 C CA . THR A 1 120 ? 20.139 14.385 -28.600 1.00 95.12 120 THR A CA 1
ATOM 930 C C . THR A 1 120 ? 20.447 14.184 -27.126 1.00 95.12 120 THR A C 1
ATOM 932 O O . THR A 1 120 ? 20.417 15.145 -26.358 1.00 95.12 120 THR A O 1
ATOM 935 N N . ILE A 1 121 ? 20.824 12.967 -26.745 1.00 94.25 121 ILE A N 1
ATOM 936 C CA . ILE A 1 121 ? 21.355 12.639 -25.418 1.00 94.25 121 ILE A CA 1
ATOM 937 C C . ILE A 1 121 ? 22.753 12.062 -25.624 1.00 94.25 121 ILE A C 1
ATOM 939 O O . ILE A 1 121 ? 22.947 11.202 -26.475 1.00 94.25 121 ILE A O 1
ATOM 943 N N . ASN A 1 122 ? 23.747 12.569 -24.887 1.00 92.62 122 ASN A N 1
ATOM 944 C CA . ASN A 1 122 ? 25.157 12.190 -25.058 1.00 92.62 122 ASN A CA 1
ATOM 945 C C . ASN A 1 122 ? 25.649 12.302 -26.518 1.00 92.62 122 ASN A C 1
ATOM 947 O O . ASN A 1 122 ? 26.389 11.449 -26.999 1.00 92.62 122 ASN A O 1
ATOM 951 N N . ASN A 1 123 ? 25.230 13.360 -27.222 1.00 92.69 123 ASN A N 1
ATOM 952 C CA . ASN A 1 123 ? 25.542 13.624 -28.634 1.00 92.69 123 ASN A CA 1
ATOM 953 C C . ASN A 1 123 ? 25.016 12.570 -29.629 1.00 92.69 123 ASN A C 1
ATOM 955 O O . ASN A 1 123 ? 25.500 12.507 -30.757 1.00 92.69 123 ASN A O 1
ATOM 959 N N . GLN A 1 124 ? 24.028 11.762 -29.239 1.00 94.25 124 GLN A N 1
ATOM 960 C CA . GLN A 1 124 ? 23.363 10.798 -30.116 1.00 94.25 124 GLN A CA 1
ATOM 961 C C . GLN A 1 124 ? 21.883 11.142 -30.259 1.00 94.25 124 GLN A C 1
ATOM 963 O O . GLN A 1 124 ? 21.234 11.493 -29.272 1.00 94.25 124 GLN A O 1
ATOM 968 N N . GLU A 1 125 ? 21.365 11.051 -31.485 1.00 96.62 125 GLU A N 1
ATOM 969 C CA . GLU A 1 125 ? 19.936 11.189 -31.775 1.00 96.62 125 GLU A CA 1
ATOM 970 C C . GLU A 1 125 ? 19.136 10.125 -31.016 1.00 96.62 125 GLU A C 1
ATOM 972 O O . GLU A 1 125 ? 19.508 8.951 -30.992 1.00 96.62 125 GLU A O 1
ATOM 977 N N . VAL A 1 126 ? 18.048 10.544 -30.370 1.00 97.50 126 VAL A N 1
ATOM 978 C CA . VAL A 1 126 ? 17.159 9.641 -29.633 1.00 97.50 126 VAL A CA 1
ATOM 979 C C . VAL A 1 126 ? 15.900 9.385 -30.449 1.00 97.50 126 VAL A C 1
ATOM 981 O O . VAL A 1 126 ? 15.231 10.322 -30.885 1.00 97.50 126 VAL A O 1
ATOM 984 N N . HIS A 1 127 ? 15.547 8.111 -30.591 1.00 97.62 127 HIS A N 1
ATOM 985 C CA . HIS A 1 127 ? 14.336 7.652 -31.271 1.00 97.62 127 HIS A CA 1
ATOM 986 C C . HIS A 1 127 ? 13.295 7.162 -30.257 1.00 97.62 127 HIS A C 1
ATOM 988 O O . HIS A 1 127 ? 13.632 6.821 -29.122 1.00 97.62 127 HIS A O 1
ATOM 994 N N . TYR A 1 128 ? 12.022 7.101 -30.651 1.00 96.50 128 TYR A N 1
ATOM 995 C CA . TYR A 1 128 ? 10.940 6.633 -29.767 1.00 96.50 128 TYR A CA 1
ATOM 996 C C . TYR A 1 128 ? 11.124 5.185 -29.277 1.00 96.50 128 TYR A C 1
ATOM 998 O O . TYR A 1 128 ? 10.674 4.843 -28.186 1.00 96.50 128 TYR A O 1
ATOM 1006 N N . ASP A 1 129 ? 11.785 4.341 -30.064 1.00 96.38 129 ASP A N 1
ATOM 1007 C CA . ASP A 1 129 ? 12.095 2.938 -29.770 1.00 96.38 129 ASP A CA 1
ATOM 1008 C C . ASP A 1 129 ? 13.462 2.726 -29.106 1.00 96.38 129 ASP A C 1
ATOM 1010 O O . ASP A 1 129 ? 13.804 1.595 -28.751 1.00 96.38 129 ASP A O 1
ATOM 1014 N N . SER A 1 130 ? 14.213 3.803 -28.849 1.00 97.44 130 SER A N 1
ATOM 1015 C CA . SER A 1 130 ? 15.438 3.745 -28.050 1.00 97.44 130 SER A CA 1
ATOM 1016 C C . SER A 1 130 ? 15.178 3.167 -26.649 1.00 97.44 130 SER A C 1
ATOM 1018 O O . SER A 1 130 ? 14.038 3.069 -26.174 1.00 97.44 130 SER A O 1
ATOM 1020 N N . SER A 1 131 ? 16.262 2.796 -25.958 1.00 97.06 131 SER A N 1
ATOM 1021 C CA . SER A 1 131 ? 16.204 2.381 -24.551 1.00 97.06 131 SER A CA 1
ATOM 1022 C C . SER A 1 131 ? 15.383 3.386 -23.739 1.00 97.06 131 SER A C 1
ATOM 1024 O O . SER A 1 131 ? 15.599 4.599 -23.848 1.00 97.06 131 SER A O 1
ATOM 1026 N N . ALA A 1 132 ? 14.445 2.894 -22.921 1.00 98.00 132 ALA A N 1
ATOM 1027 C CA . ALA A 1 132 ? 13.511 3.741 -22.179 1.00 98.00 132 ALA A CA 1
ATOM 1028 C C . ALA A 1 132 ? 14.213 4.838 -21.364 1.00 98.00 132 ALA A C 1
ATOM 1030 O O . ALA A 1 132 ? 13.669 5.930 -21.213 1.00 98.00 132 ALA A O 1
ATOM 1031 N N . VAL A 1 133 ? 15.435 4.587 -20.877 1.00 96.44 133 VAL A N 1
ATOM 1032 C CA . VAL A 1 133 ? 16.224 5.581 -20.136 1.00 96.44 133 VAL A CA 1
ATOM 1033 C C . VAL A 1 133 ? 16.532 6.833 -20.966 1.00 96.44 133 VAL A C 1
ATOM 1035 O O . VAL A 1 133 ? 16.423 7.941 -20.444 1.00 96.44 133 VAL A O 1
ATOM 1038 N N . TYR A 1 134 ? 16.845 6.690 -22.258 1.00 97.25 134 TYR A N 1
ATOM 1039 C CA . TYR A 1 134 ? 17.136 7.826 -23.139 1.00 97.25 134 TYR A CA 1
ATOM 1040 C C . TYR A 1 134 ? 15.863 8.578 -23.524 1.00 97.25 134 TYR A C 1
ATOM 1042 O O . TYR A 1 134 ? 15.849 9.808 -23.513 1.00 97.25 134 TYR A O 1
ATOM 1050 N N . VAL A 1 135 ? 14.769 7.852 -23.779 1.00 97.94 135 VAL A N 1
ATOM 1051 C CA . VAL A 1 135 ? 13.461 8.460 -24.072 1.00 97.94 135 VAL A CA 1
ATOM 1052 C C . VAL A 1 135 ? 12.942 9.243 -22.860 1.00 97.94 135 VAL A C 1
ATOM 1054 O O . VAL A 1 135 ? 12.439 10.355 -23.009 1.00 97.94 135 VAL A O 1
ATOM 1057 N N . CYS A 1 136 ? 13.120 8.716 -21.645 1.00 97.00 136 CYS A N 1
ATOM 1058 C CA . CYS A 1 136 ? 12.799 9.443 -20.417 1.00 97.00 136 CYS A CA 1
ATOM 1059 C C . CYS A 1 136 ? 13.704 10.662 -20.195 1.00 97.00 136 CYS A C 1
ATOM 1061 O O . CYS A 1 136 ? 13.215 11.711 -19.774 1.00 97.00 136 CYS A O 1
ATOM 1063 N N . ALA A 1 137 ? 15.004 10.550 -20.487 1.00 96.38 137 ALA A N 1
ATOM 1064 C CA . ALA A 1 137 ? 15.951 11.658 -20.363 1.00 96.38 137 ALA A CA 1
ATOM 1065 C C . ALA A 1 137 ? 15.638 12.823 -21.321 1.00 96.38 137 ALA A C 1
ATOM 1067 O O . ALA A 1 137 ? 15.913 13.972 -20.982 1.00 96.38 137 ALA A O 1
ATOM 1068 N N . ALA A 1 138 ? 15.007 12.551 -22.471 1.00 96.38 138 ALA A N 1
ATOM 1069 C CA . ALA A 1 138 ? 14.523 13.586 -23.390 1.00 96.38 138 ALA A CA 1
ATOM 1070 C C . ALA A 1 138 ? 13.371 14.435 -22.803 1.00 96.38 138 ALA A C 1
ATOM 1072 O O . ALA A 1 138 ? 13.096 15.533 -23.287 1.00 96.38 138 ALA A O 1
ATOM 1073 N N . GLY A 1 139 ? 12.708 13.963 -21.740 1.00 96.19 139 GLY A N 1
ATOM 1074 C CA . GLY A 1 139 ? 11.781 14.755 -20.935 1.00 96.19 139 GLY A CA 1
ATOM 1075 C C . GLY A 1 139 ? 10.385 14.935 -21.541 1.00 96.19 139 GLY A C 1
ATOM 1076 O O . GLY A 1 139 ? 9.741 13.986 -21.994 1.00 96.19 139 GLY A O 1
ATOM 1077 N N . GLN A 1 140 ? 9.864 16.160 -21.459 1.00 95.94 140 GLN A N 1
ATOM 1078 C CA . GLN A 1 140 ? 8.494 16.493 -21.854 1.00 95.94 140 GLN A CA 1
ATOM 1079 C C . GLN A 1 140 ? 8.352 16.614 -23.376 1.00 95.94 140 GLN A C 1
ATOM 1081 O O . GLN A 1 140 ? 9.131 17.315 -24.020 1.00 95.94 140 GLN A O 1
ATOM 1086 N N . SER A 1 141 ? 7.315 15.989 -23.943 1.00 95.38 141 SER A N 1
ATOM 1087 C CA . SER A 1 141 ? 7.016 16.129 -25.369 1.00 95.38 141 SER A CA 1
ATOM 1088 C C . SER A 1 141 ? 6.349 17.491 -25.638 1.00 95.38 141 SER A C 1
ATOM 1090 O O . SER A 1 141 ? 5.373 17.837 -24.962 1.00 95.38 141 SER A O 1
ATOM 1092 N N . PRO A 1 142 ? 6.844 18.287 -26.609 1.00 94.00 142 PRO A N 1
ATOM 1093 C CA . PRO A 1 142 ? 6.283 19.596 -26.947 1.00 94.00 142 PRO A CA 1
ATOM 1094 C C . PRO A 1 142 ? 4.961 19.482 -27.717 1.00 94.00 142 PRO A C 1
ATOM 1096 O O . PRO A 1 142 ? 4.140 20.396 -27.677 1.00 94.00 142 PRO A O 1
ATOM 1099 N N . ALA A 1 143 ? 4.735 18.357 -28.398 1.00 90.75 143 ALA A N 1
ATOM 1100 C CA . ALA A 1 143 ? 3.526 18.099 -29.168 1.00 90.75 143 ALA A CA 1
ATOM 1101 C C . ALA A 1 143 ? 3.095 16.624 -29.048 1.00 90.75 143 ALA A C 1
ATOM 1103 O O . ALA A 1 143 ? 3.199 15.885 -30.026 1.00 90.75 143 ALA A O 1
ATOM 1104 N N . PRO A 1 144 ? 2.585 16.183 -27.876 1.00 89.69 144 PRO A N 1
ATOM 1105 C CA . PRO A 1 144 ? 2.120 14.809 -27.697 1.00 89.69 144 PRO A CA 1
ATOM 1106 C C . PRO A 1 144 ? 1.012 14.455 -28.694 1.00 89.69 144 PRO A C 1
ATOM 1108 O O . PRO A 1 144 ? 0.115 15.270 -28.942 1.00 89.69 144 PRO A O 1
ATOM 1111 N N . THR A 1 145 ? 1.069 13.253 -29.252 1.00 90.00 145 THR A N 1
ATOM 1112 C CA . THR A 1 145 ? 0.147 12.749 -30.290 1.00 90.00 145 THR A CA 1
ATOM 1113 C C . THR A 1 145 ? -0.525 11.428 -29.925 1.00 90.00 145 THR A C 1
ATOM 1115 O O . THR A 1 145 ? -1.396 10.970 -30.659 1.00 90.00 145 THR A O 1
ATOM 1118 N N . GLY A 1 146 ? -0.104 10.796 -28.831 1.00 87.19 146 GLY A N 1
ATOM 1119 C CA . GLY A 1 146 ? -0.736 9.612 -28.278 1.00 87.19 146 GLY A CA 1
ATOM 1120 C C . GLY A 1 146 ? -2.079 9.934 -27.624 1.00 87.19 146 GLY A C 1
ATOM 1121 O O . GLY A 1 146 ? -2.518 11.082 -27.547 1.00 87.19 146 GLY A O 1
ATOM 1122 N N . SER A 1 147 ? -2.737 8.897 -27.112 1.00 86.94 147 SER A N 1
ATOM 1123 C CA . SER A 1 147 ? -4.064 9.013 -26.497 1.00 86.94 147 SER A CA 1
ATOM 1124 C C . SER A 1 147 ? -4.054 9.639 -25.098 1.00 86.94 147 SER A C 1
ATOM 1126 O O . SER A 1 147 ? -5.115 9.911 -24.540 1.00 86.94 147 SER A O 1
ATOM 1128 N N . THR A 1 148 ? -2.879 9.821 -24.492 1.00 91.69 148 THR A N 1
ATOM 1129 C CA . THR A 1 148 ? -2.757 10.367 -23.138 1.00 91.69 148 THR A CA 1
ATOM 1130 C C . THR A 1 148 ? -2.939 11.892 -23.158 1.00 91.69 148 THR A C 1
ATOM 1132 O O . THR A 1 148 ? -2.229 12.571 -23.905 1.00 91.69 148 THR A O 1
ATOM 1135 N N . PRO A 1 149 ? -3.827 12.472 -22.325 1.00 91.69 149 PRO A N 1
ATOM 1136 C CA . PRO A 1 149 ? -4.020 13.918 -22.277 1.00 91.69 149 PRO A CA 1
ATOM 1137 C C . PRO A 1 149 ? -2.744 14.693 -21.936 1.00 91.69 149 PRO A C 1
ATOM 1139 O O . PRO A 1 149 ? -1.953 14.298 -21.072 1.00 91.69 149 PRO A O 1
ATOM 1142 N N . ARG A 1 150 ? -2.582 15.845 -22.592 1.00 91.38 150 ARG A N 1
ATOM 1143 C CA . ARG A 1 150 ? -1.442 16.750 -22.404 1.00 91.38 150 ARG A CA 1
ATOM 1144 C C . ARG A 1 150 ? -1.473 17.419 -21.013 1.00 91.38 150 ARG A C 1
ATOM 1146 O O . ARG A 1 150 ? -2.560 17.666 -20.491 1.00 91.38 150 ARG A O 1
ATOM 1153 N N . PRO A 1 151 ? -0.311 17.777 -20.435 1.00 95.88 151 PRO A N 1
ATOM 1154 C CA . PRO A 1 151 ? 1.042 17.465 -20.908 1.00 95.88 151 PRO A CA 1
ATOM 1155 C C . PRO A 1 151 ? 1.421 15.985 -20.695 1.00 95.88 151 PRO A C 1
ATOM 1157 O O . PRO A 1 151 ? 0.856 15.303 -19.837 1.00 95.88 151 PRO A O 1
ATOM 1160 N N . ALA A 1 152 ? 2.384 15.499 -21.484 1.00 96.62 152 ALA A N 1
ATOM 1161 C CA . ALA A 1 152 ? 2.936 14.143 -21.404 1.00 96.62 152 ALA A CA 1
ATOM 1162 C C . ALA A 1 152 ? 4.442 14.148 -21.726 1.00 96.62 152 ALA A C 1
ATOM 1164 O O . ALA A 1 152 ? 4.937 15.052 -22.407 1.00 96.62 152 ALA A O 1
ATOM 1165 N N . THR A 1 153 ? 5.178 13.153 -21.232 1.00 97.75 153 THR A N 1
ATOM 1166 C CA . THR A 1 153 ? 6.584 12.930 -21.609 1.00 97.75 153 THR A CA 1
ATOM 1167 C C . THR A 1 153 ? 6.693 12.298 -22.988 1.00 97.75 153 THR A C 1
ATOM 1169 O O . THR A 1 153 ? 5.727 11.700 -23.464 1.00 97.75 153 THR A O 1
ATOM 1172 N N . TYR A 1 154 ? 7.863 12.385 -23.632 1.00 97.62 154 TYR A N 1
ATOM 1173 C CA . TYR A 1 154 ? 8.118 11.565 -24.825 1.00 97.62 154 TYR A CA 1
ATOM 1174 C C . TYR A 1 154 ? 7.914 10.088 -24.524 1.00 97.62 154 TYR A C 1
ATOM 1176 O O . TYR A 1 154 ? 7.365 9.372 -25.353 1.00 97.62 154 TYR A O 1
ATOM 1184 N N . TYR A 1 155 ? 8.304 9.649 -23.323 1.00 98.06 155 TYR A N 1
ATOM 1185 C CA . TYR A 1 155 ? 8.172 8.255 -22.943 1.00 98.06 155 TYR A CA 1
ATOM 1186 C C . TYR A 1 155 ? 6.710 7.824 -22.907 1.00 98.06 155 TYR A C 1
ATOM 1188 O O . TYR A 1 155 ? 6.344 6.925 -23.648 1.00 98.06 155 TYR A O 1
ATOM 1196 N N . VAL A 1 156 ? 5.833 8.505 -22.168 1.00 98.00 156 VAL A N 1
ATOM 1197 C CA . VAL A 1 156 ? 4.405 8.145 -22.150 1.00 98.00 156 VAL A CA 1
ATOM 1198 C C . VAL A 1 156 ? 3.726 8.359 -23.509 1.00 98.00 156 VAL A C 1
ATOM 1200 O O . VAL A 1 156 ? 2.875 7.558 -23.889 1.00 98.00 156 VAL A O 1
ATOM 1203 N N . ASP A 1 157 ? 4.101 9.394 -24.264 1.00 96.69 157 ASP A N 1
ATOM 1204 C CA . ASP A 1 157 ? 3.563 9.649 -25.611 1.00 96.69 157 ASP A CA 1
ATOM 1205 C C . ASP A 1 157 ? 3.966 8.576 -26.638 1.00 96.69 157 ASP A C 1
ATOM 1207 O O . ASP A 1 157 ? 3.266 8.349 -27.632 1.00 96.69 157 ASP A O 1
ATOM 1211 N N . SER A 1 158 ? 5.092 7.901 -26.396 1.00 96.50 158 SER A N 1
ATOM 1212 C CA . SER A 1 158 ? 5.590 6.812 -27.234 1.00 96.50 158 SER A CA 1
ATOM 1213 C C . SER A 1 158 ? 4.799 5.521 -27.080 1.00 96.50 158 SER A C 1
ATOM 1215 O O . SER A 1 158 ? 4.953 4.650 -27.925 1.00 96.50 158 SER A O 1
ATOM 1217 N N . LEU A 1 159 ? 3.978 5.378 -26.033 1.00 98.00 159 LEU A N 1
ATOM 1218 C CA . LEU A 1 159 ? 3.433 4.085 -25.622 1.00 98.00 159 LEU A CA 1
ATOM 1219 C C . LEU A 1 159 ? 1.947 3.918 -25.943 1.00 98.00 159 LEU A C 1
ATOM 1221 O O . LEU A 1 159 ? 1.147 4.851 -25.871 1.00 98.00 159 LEU A O 1
ATOM 1225 N N . GLU A 1 160 ? 1.577 2.676 -26.224 1.00 97.44 160 GLU A N 1
ATOM 1226 C CA . GLU A 1 160 ? 0.206 2.176 -26.285 1.00 97.44 160 GLU A CA 1
ATOM 1227 C C . GLU A 1 160 ? 0.054 0.909 -25.439 1.00 97.44 160 GLU A C 1
ATOM 1229 O O . GLU A 1 160 ? 1.035 0.237 -25.121 1.00 97.44 160 GLU A O 1
ATOM 1234 N N . SER A 1 161 ? -1.186 0.591 -25.066 1.00 97.69 161 SER A N 1
ATOM 1235 C CA . SER A 1 161 ? -1.522 -0.664 -24.388 1.00 97.69 161 SER A CA 1
ATOM 1236 C C . SER A 1 161 ? -1.794 -1.742 -25.434 1.00 97.69 161 SER A C 1
ATOM 1238 O O . SER A 1 161 ? -2.565 -1.508 -26.368 1.00 97.69 161 SER A O 1
ATOM 1240 N N . VAL A 1 162 ? -1.156 -2.904 -25.292 1.00 98.12 162 VAL A N 1
ATOM 1241 C CA . VAL A 1 162 ? -1.339 -4.059 -26.181 1.00 98.12 162 VAL A CA 1
ATOM 1242 C C . VAL A 1 162 ? -1.412 -5.356 -25.388 1.00 98.12 162 VAL A C 1
ATOM 1244 O O . VAL A 1 162 ? -0.874 -5.456 -24.284 1.00 98.12 162 VAL A O 1
ATOM 1247 N N . ALA A 1 163 ? -2.041 -6.378 -25.973 1.00 98.50 163 ALA A N 1
ATOM 1248 C CA . ALA A 1 163 ? -2.087 -7.707 -25.377 1.00 98.50 163 ALA A CA 1
ATOM 1249 C C . ALA A 1 163 ? -0.674 -8.277 -25.213 1.00 98.50 163 ALA A C 1
ATOM 1251 O O . ALA A 1 163 ? 0.124 -8.253 -26.151 1.00 98.50 163 ALA A O 1
ATOM 1252 N N . ASN A 1 164 ? -0.390 -8.820 -24.030 1.00 98.31 164 ASN A N 1
ATOM 1253 C CA . ASN A 1 164 ? 0.869 -9.494 -23.758 1.00 98.31 164 ASN A CA 1
ATOM 1254 C C . ASN A 1 164 ? 0.871 -10.873 -24.422 1.00 98.31 164 ASN A C 1
ATOM 1256 O O . ASN A 1 164 ? 0.145 -11.774 -24.004 1.00 98.31 164 ASN A O 1
ATOM 1260 N N . GLN A 1 165 ? 1.695 -11.038 -25.453 1.00 97.88 165 GLN A N 1
ATOM 1261 C CA . GLN A 1 165 ? 1.818 -12.300 -26.187 1.00 97.88 165 GLN A CA 1
ATOM 1262 C C . GLN A 1 165 ? 2.811 -13.286 -25.550 1.00 97.88 165 GLN A C 1
ATOM 1264 O O . GLN A 1 165 ? 2.868 -14.440 -25.965 1.00 97.88 165 GLN A O 1
ATOM 1269 N N . SER A 1 166 ? 3.546 -12.864 -24.516 1.00 96.50 166 SER A N 1
ATOM 1270 C CA . SER A 1 166 ? 4.479 -13.702 -23.760 1.00 96.50 166 SER A CA 1
ATOM 1271 C C . SER A 1 166 ? 4.202 -13.586 -22.260 1.00 96.50 166 SER A C 1
ATOM 1273 O O . SER A 1 166 ? 4.981 -13.003 -21.499 1.00 96.50 166 SER A O 1
ATOM 1275 N N . ILE A 1 167 ? 3.061 -14.135 -21.836 1.00 96.44 167 ILE A N 1
ATOM 1276 C CA . ILE A 1 167 ? 2.646 -14.142 -20.429 1.00 96.44 167 ILE A CA 1
ATOM 1277 C C . ILE A 1 167 ? 3.580 -15.050 -19.623 1.00 96.44 167 ILE A C 1
ATOM 1279 O O . ILE A 1 167 ? 3.618 -16.265 -19.818 1.00 96.44 167 ILE A O 1
ATOM 1283 N N . TYR A 1 168 ? 4.305 -14.457 -18.678 1.00 96.25 168 TYR A N 1
ATOM 1284 C CA . TYR A 1 168 ? 5.158 -15.185 -17.746 1.00 96.25 168 TYR A CA 1
ATOM 1285 C C . TYR A 1 168 ? 4.304 -15.983 -16.751 1.00 96.25 168 TYR A C 1
ATOM 1287 O O . TYR A 1 168 ? 3.440 -15.430 -16.073 1.00 96.25 168 TYR A O 1
ATOM 1295 N N . SER A 1 169 ? 4.544 -17.289 -16.624 1.00 92.50 169 SER A N 1
ATOM 1296 C CA . SER A 1 169 ? 3.761 -18.167 -15.739 1.00 92.50 169 SER A CA 1
ATOM 1297 C C . SER A 1 169 ? 4.509 -18.599 -14.472 1.00 92.50 169 SER A C 1
ATOM 1299 O O . SER A 1 169 ? 3.852 -18.884 -13.469 1.00 92.50 169 SER A O 1
ATOM 1301 N N . GLY A 1 170 ? 5.842 -18.516 -14.448 1.00 93.00 170 GLY A N 1
ATOM 1302 C CA . GLY A 1 170 ? 6.685 -18.912 -13.317 1.00 93.00 170 GLY A CA 1
ATOM 1303 C C . GLY A 1 170 ? 6.566 -18.073 -12.044 1.00 93.00 170 GLY A C 1
ATOM 1304 O O . GLY A 1 170 ? 5.751 -17.156 -11.925 1.00 93.00 170 GLY A O 1
ATOM 1305 N N . ALA A 1 171 ? 7.399 -18.389 -11.054 1.00 95.06 171 ALA A N 1
ATOM 1306 C CA . ALA A 1 171 ? 7.424 -17.707 -9.762 1.00 95.06 171 ALA A CA 1
ATOM 1307 C C . ALA A 1 171 ? 7.908 -16.248 -9.862 1.00 95.06 171 ALA A C 1
ATOM 1309 O O . ALA A 1 171 ? 8.832 -15.938 -10.613 1.00 95.06 171 ALA A O 1
ATOM 1310 N N . VAL A 1 172 ? 7.343 -15.355 -9.043 1.00 97.75 172 VAL A N 1
ATOM 1311 C CA . VAL A 1 172 ? 7.906 -14.012 -8.808 1.00 97.75 172 VAL A CA 1
ATOM 1312 C C . VAL A 1 172 ? 9.009 -14.144 -7.755 1.00 97.75 172 VAL A C 1
ATOM 1314 O O . VAL A 1 172 ? 8.765 -14.005 -6.556 1.00 97.75 172 VAL A O 1
ATOM 1317 N N . CYS A 1 173 ? 10.220 -14.489 -8.181 1.00 96.94 173 CYS A N 1
ATOM 1318 C CA . CYS A 1 173 ? 11.312 -14.865 -7.279 1.00 96.94 173 CYS A CA 1
ATOM 1319 C C . CYS A 1 173 ? 12.555 -13.977 -7.376 1.00 96.94 173 CYS A C 1
ATOM 1321 O O . CYS A 1 173 ? 13.397 -14.048 -6.487 1.00 96.94 173 CYS A O 1
ATOM 1323 N N . GLY A 1 174 ? 12.677 -13.139 -8.409 1.00 97.62 174 GLY A N 1
ATOM 1324 C CA . GLY A 1 174 ? 13.836 -12.257 -8.583 1.00 97.62 174 GLY A CA 1
ATOM 1325 C C . GLY A 1 174 ? 15.092 -12.930 -9.122 1.00 97.62 174 GLY A C 1
ATOM 1326 O O . GLY A 1 174 ? 16.121 -12.271 -9.229 1.00 97.62 174 GLY A O 1
ATOM 1327 N N . ALA A 1 175 ? 15.012 -14.213 -9.472 1.00 96.88 175 ALA A N 1
ATOM 1328 C CA . ALA A 1 175 ? 16.045 -14.915 -10.222 1.00 96.88 175 ALA A CA 1
ATOM 1329 C C . ALA A 1 175 ? 15.694 -14.925 -11.715 1.00 96.88 175 ALA A C 1
ATOM 1331 O O . ALA A 1 175 ? 14.529 -15.094 -12.082 1.00 96.88 175 ALA A O 1
ATOM 1332 N N . LEU A 1 176 ? 16.702 -14.774 -12.571 1.00 96.38 176 LEU A N 1
ATOM 1333 C CA . LEU A 1 176 ? 16.580 -14.877 -14.020 1.00 96.38 176 LEU A CA 1
ATOM 1334 C C . LEU A 1 176 ? 16.565 -16.359 -14.422 1.00 96.38 176 LEU A C 1
ATOM 1336 O O . LEU A 1 176 ? 17.588 -16.922 -14.794 1.00 96.38 176 LEU A O 1
ATOM 1340 N N . ASN A 1 177 ? 15.411 -17.011 -14.299 1.00 92.38 177 ASN A N 1
ATOM 1341 C CA . ASN A 1 177 ? 15.227 -18.390 -14.759 1.00 92.38 177 ASN A CA 1
ATOM 1342 C C . ASN A 1 177 ? 14.939 -18.449 -16.275 1.00 92.38 177 ASN A C 1
ATOM 1344 O O . ASN A 1 177 ? 14.679 -17.425 -16.908 1.00 92.38 177 ASN A O 1
ATOM 1348 N N . ALA A 1 178 ? 14.938 -19.655 -16.851 1.00 92.00 178 ALA A N 1
ATOM 1349 C CA . ALA A 1 178 ? 14.690 -19.865 -18.282 1.00 92.00 178 ALA A CA 1
ATOM 1350 C C . ALA A 1 178 ? 13.382 -19.215 -18.783 1.00 92.00 178 ALA A C 1
ATOM 1352 O O . ALA A 1 178 ? 13.370 -18.581 -19.834 1.00 92.00 178 ALA A O 1
ATOM 1353 N N . GLU A 1 179 ? 12.297 -19.303 -18.012 1.00 93.44 179 GLU A N 1
ATOM 1354 C CA . GLU A 1 179 ? 11.013 -18.675 -18.354 1.00 93.44 179 GLU A CA 1
ATOM 1355 C C . GLU A 1 179 ? 11.085 -17.138 -18.339 1.00 93.44 179 GLU A C 1
ATOM 1357 O O . GLU A 1 179 ? 10.446 -16.471 -19.153 1.00 93.44 179 GLU A O 1
ATOM 1362 N N . THR A 1 180 ? 11.884 -16.565 -17.434 1.00 96.38 180 THR A N 1
ATOM 1363 C CA . THR A 1 180 ? 12.115 -15.117 -17.352 1.00 96.38 180 THR A CA 1
ATOM 1364 C C . THR A 1 180 ? 12.938 -14.645 -18.549 1.00 96.38 180 THR A C 1
ATOM 1366 O O . THR A 1 180 ? 12.619 -13.603 -19.112 1.00 96.38 180 THR A O 1
ATOM 1369 N N . ILE A 1 181 ? 13.946 -15.420 -18.977 1.00 95.69 181 ILE A N 1
ATOM 1370 C CA . ILE A 1 181 ? 14.751 -15.133 -20.179 1.00 95.69 181 ILE A CA 1
ATOM 1371 C C . ILE A 1 181 ? 13.858 -15.095 -21.419 1.00 95.69 181 ILE A C 1
ATOM 1373 O O . ILE A 1 181 ? 13.882 -14.100 -22.137 1.00 95.69 181 ILE A O 1
ATOM 1377 N N . VAL A 1 182 ? 13.021 -16.119 -21.624 1.00 95.38 182 VAL A N 1
ATOM 1378 C CA . VAL A 1 182 ? 12.097 -16.189 -22.771 1.00 95.38 182 VAL A CA 1
ATOM 1379 C C . VAL A 1 182 ? 11.181 -14.966 -22.821 1.00 95.38 182 VAL A C 1
ATOM 1381 O O . VAL A 1 182 ? 11.060 -14.325 -23.864 1.00 95.38 182 VAL A O 1
ATOM 1384 N N . ALA A 1 183 ? 10.563 -14.603 -21.692 1.00 97.44 183 ALA A N 1
ATOM 1385 C CA . ALA A 1 183 ? 9.690 -13.436 -21.649 1.00 97.44 183 ALA A CA 1
ATOM 1386 C C . ALA A 1 183 ? 10.457 -12.132 -21.917 1.00 97.44 183 ALA A C 1
ATOM 1388 O O . ALA A 1 183 ? 9.964 -11.257 -22.625 1.00 97.44 183 ALA A O 1
ATOM 1389 N N . LEU A 1 184 ? 11.659 -11.991 -21.363 1.00 97.62 184 LEU A N 1
ATOM 1390 C CA . LEU A 1 184 ? 12.454 -10.773 -21.472 1.00 97.62 184 LEU A CA 1
ATOM 1391 C C . LEU A 1 184 ? 12.981 -10.567 -22.900 1.00 97.62 184 LEU A C 1
ATOM 1393 O O . LEU A 1 184 ? 12.893 -9.455 -23.422 1.00 97.62 184 LEU A O 1
ATOM 1397 N N . GLU A 1 185 ? 13.459 -11.629 -23.555 1.00 97.06 185 GLU A N 1
ATOM 1398 C CA . GLU A 1 185 ? 13.849 -11.606 -24.971 1.00 97.06 185 GLU A CA 1
ATOM 1399 C C . GLU A 1 185 ? 12.663 -11.207 -25.856 1.00 97.06 185 GLU A C 1
ATOM 1401 O O . GLU A 1 185 ? 12.778 -10.259 -26.635 1.00 97.06 185 GLU A O 1
ATOM 1406 N N . PHE A 1 186 ? 11.495 -11.827 -25.648 1.00 98.06 186 PHE A N 1
ATOM 1407 C CA . PHE A 1 186 ? 10.281 -11.486 -26.388 1.00 98.06 186 PHE A CA 1
ATOM 1408 C C . PHE A 1 186 ? 9.911 -10.005 -26.237 1.00 98.06 186 PHE A C 1
ATOM 1410 O O . PHE A 1 186 ? 9.573 -9.336 -27.214 1.00 98.06 186 PHE A O 1
ATOM 1417 N N . TRP A 1 187 ? 9.978 -9.469 -25.016 1.00 98.56 187 TRP A N 1
ATOM 1418 C CA . TRP A 1 187 ? 9.647 -8.070 -24.750 1.00 98.56 187 TRP A CA 1
ATOM 1419 C C . TRP A 1 187 ? 10.587 -7.100 -25.471 1.00 98.56 187 TRP A C 1
ATOM 1421 O O . TRP A 1 187 ? 10.129 -6.087 -26.002 1.00 98.56 187 TRP A O 1
ATOM 1431 N N . LEU A 1 188 ? 11.883 -7.411 -25.518 1.00 98.00 188 LEU A N 1
ATOM 1432 C CA . LEU A 1 188 ? 12.879 -6.589 -26.207 1.00 98.00 188 LEU A CA 1
ATOM 1433 C C . LEU A 1 188 ? 12.673 -6.611 -27.722 1.00 98.00 188 LEU A C 1
ATOM 1435 O O . LEU A 1 188 ? 12.690 -5.556 -28.349 1.00 98.00 188 LEU A O 1
ATOM 1439 N N . GLU A 1 189 ? 12.415 -7.785 -28.293 1.00 97.31 189 GLU A N 1
ATOM 1440 C CA . GLU A 1 189 ? 12.179 -7.959 -29.732 1.00 97.31 189 GLU A CA 1
ATOM 1441 C C . GLU A 1 189 ? 10.886 -7.284 -30.213 1.00 97.31 189 GLU A C 1
ATOM 1443 O O . GLU A 1 189 ? 10.802 -6.845 -31.359 1.00 97.31 189 GLU A O 1
ATOM 1448 N N . ASN A 1 190 ? 9.887 -7.157 -29.335 1.00 97.88 190 ASN A N 1
ATOM 1449 C CA . ASN A 1 190 ? 8.566 -6.617 -29.672 1.00 97.88 190 ASN A CA 1
ATOM 1450 C C . ASN A 1 190 ? 8.338 -5.180 -29.179 1.00 97.88 190 ASN A C 1
ATOM 1452 O O . ASN A 1 190 ? 7.201 -4.699 -29.180 1.00 97.88 190 ASN A O 1
ATOM 1456 N N . ASN A 1 191 ? 9.400 -4.480 -28.763 1.00 98.00 191 ASN A N 1
ATOM 1457 C CA . ASN A 1 191 ? 9.342 -3.113 -28.236 1.00 98.00 191 ASN A CA 1
ATOM 1458 C C . ASN A 1 191 ? 8.363 -2.933 -27.063 1.00 98.00 191 ASN A C 1
ATOM 1460 O O . ASN A 1 191 ? 7.775 -1.860 -26.887 1.00 98.00 191 ASN A O 1
ATOM 1464 N N . TYR A 1 192 ? 8.183 -3.971 -26.247 1.00 98.69 192 TYR A N 1
ATOM 1465 C CA . TYR A 1 192 ? 7.402 -3.871 -25.020 1.00 98.69 192 TYR A CA 1
ATOM 1466 C C . TYR A 1 192 ? 8.157 -3.056 -23.967 1.00 98.69 192 TYR A C 1
ATOM 1468 O O . TYR A 1 192 ? 9.378 -2.878 -24.029 1.00 98.69 192 TYR A O 1
ATOM 1476 N N . ARG A 1 193 ? 7.411 -2.516 -23.007 1.00 98.62 193 ARG A N 1
ATOM 1477 C CA . ARG A 1 193 ? 7.898 -1.720 -21.880 1.00 98.62 193 ARG A CA 1
ATOM 1478 C C . ARG A 1 193 ? 7.089 -2.055 -20.628 1.00 98.62 193 ARG A C 1
ATOM 1480 O O . ARG A 1 193 ? 5.975 -2.577 -20.710 1.00 98.62 193 ARG A O 1
ATOM 1487 N N . CYS A 1 194 ? 7.634 -1.716 -19.461 1.00 98.62 194 CYS A N 1
ATOM 1488 C CA . CYS A 1 194 ? 6.888 -1.717 -18.206 1.00 98.62 194 CYS A CA 1
ATOM 1489 C C . CYS A 1 194 ? 5.562 -0.950 -18.403 1.00 98.62 194 CYS A C 1
ATOM 1491 O O . CYS A 1 194 ? 5.602 0.190 -18.867 1.00 98.62 194 CYS A O 1
ATOM 1493 N N . PRO A 1 195 ? 4.395 -1.541 -18.087 1.00 98.62 195 PRO A N 1
ATOM 1494 C CA . PRO A 1 195 ? 3.102 -0.928 -18.376 1.00 98.62 195 PRO A CA 1
ATOM 1495 C C . PRO A 1 195 ? 2.665 0.143 -17.381 1.00 98.62 195 PRO A C 1
ATOM 1497 O O . PRO A 1 195 ? 1.684 0.831 -17.639 1.00 98.62 195 PRO A O 1
ATOM 1500 N N . VAL A 1 196 ? 3.340 0.289 -16.244 1.00 98.75 196 VAL A N 1
ATOM 1501 C CA . VAL A 1 196 ? 3.022 1.327 -15.259 1.00 98.75 196 VAL A CA 1
ATOM 1502 C C . VAL A 1 196 ? 4.171 2.313 -15.223 1.00 98.75 196 VAL A C 1
ATOM 1504 O O . VAL A 1 196 ? 5.297 1.939 -14.915 1.00 98.75 196 VAL A O 1
ATOM 1507 N N . ILE A 1 197 ? 3.889 3.567 -15.562 1.00 98.75 197 ILE A N 1
ATOM 1508 C CA . ILE A 1 197 ? 4.887 4.633 -15.625 1.00 98.75 197 ILE A CA 1
ATOM 1509 C C . ILE A 1 197 ? 4.524 5.643 -14.550 1.00 98.75 197 ILE A C 1
ATOM 1511 O O . ILE A 1 197 ? 3.424 6.194 -14.565 1.00 98.75 197 ILE A O 1
ATOM 1515 N N . ILE A 1 198 ? 5.439 5.885 -13.616 1.00 98.88 198 ILE A N 1
ATOM 1516 C CA . ILE A 1 198 ? 5.235 6.813 -12.502 1.00 98.88 198 ILE A CA 1
ATOM 1517 C C . ILE A 1 198 ? 6.065 8.067 -12.747 1.00 98.88 198 ILE A C 1
ATOM 1519 O O . ILE A 1 198 ? 7.262 7.972 -12.971 1.00 98.88 198 ILE A O 1
ATOM 1523 N N . GLU A 1 199 ? 5.464 9.252 -12.705 1.00 98.69 199 GLU A N 1
ATOM 1524 C CA . GLU A 1 199 ? 6.163 10.500 -13.021 1.00 98.69 199 GLU A CA 1
ATOM 1525 C C . GLU A 1 199 ? 5.850 11.619 -12.036 1.00 98.69 199 GLU A C 1
ATOM 1527 O O . GLU A 1 199 ? 4.721 11.753 -11.565 1.00 98.69 199 GLU A O 1
ATOM 1532 N N . ALA A 1 200 ? 6.833 12.473 -11.767 1.00 98.50 200 ALA A N 1
ATOM 1533 C CA . ALA A 1 200 ? 6.665 13.676 -10.965 1.00 98.50 200 ALA A CA 1
ATOM 1534 C C . ALA A 1 200 ? 6.485 14.919 -11.839 1.00 98.50 200 ALA A C 1
ATOM 1536 O O . ALA A 1 200 ? 7.308 15.220 -12.701 1.00 98.50 200 ALA A O 1
ATOM 1537 N N . TRP A 1 201 ? 5.438 15.685 -11.549 1.00 98.25 201 TRP A N 1
ATOM 1538 C CA . TRP A 1 201 ? 5.036 16.873 -12.290 1.00 98.25 201 TRP A CA 1
ATOM 1539 C C . TRP A 1 201 ? 4.881 18.075 -11.358 1.00 98.25 201 TRP A C 1
ATOM 1541 O O . TRP A 1 201 ? 4.319 17.971 -10.265 1.00 98.25 201 TRP A O 1
ATOM 1551 N N . SER A 1 202 ? 5.340 19.238 -11.806 1.00 96.88 202 SER A N 1
ATOM 1552 C CA . SER A 1 202 ? 4.979 20.526 -11.217 1.00 96.88 202 SER A CA 1
ATOM 1553 C C . SER A 1 202 ? 3.491 20.798 -11.425 1.00 96.88 202 SER A C 1
ATOM 1555 O O . SER A 1 202 ? 2.940 20.488 -12.486 1.00 96.88 202 SER A O 1
ATOM 1557 N N . ILE A 1 203 ? 2.856 21.398 -10.416 1.00 94.31 203 ILE A N 1
ATOM 1558 C CA . ILE A 1 203 ? 1.426 21.714 -10.414 1.00 94.31 203 ILE A CA 1
ATOM 1559 C C . ILE A 1 203 ? 1.217 23.220 -10.316 1.00 94.31 203 ILE A C 1
ATOM 1561 O O . ILE A 1 203 ? 1.791 23.886 -9.457 1.00 94.31 203 ILE A O 1
ATOM 1565 N N . THR A 1 204 ? 0.349 23.752 -11.171 1.00 94.00 204 THR A N 1
ATOM 1566 C CA . THR A 1 204 ? -0.123 25.140 -11.113 1.00 94.00 204 THR A CA 1
ATOM 1567 C C . THR A 1 204 ? -1.632 25.134 -11.291 1.00 94.00 204 THR A C 1
ATOM 1569 O O . THR A 1 204 ? -2.136 24.500 -12.215 1.00 94.00 204 THR A O 1
ATOM 1572 N N . SER A 1 205 ? -2.367 25.782 -10.381 1.00 89.50 205 SER A N 1
ATOM 1573 C CA . SER A 1 205 ? -3.840 25.812 -10.399 1.00 89.50 205 SER A CA 1
ATOM 1574 C C . SER A 1 205 ? -4.469 24.419 -10.587 1.00 89.50 205 SER A C 1
ATOM 1576 O O . SER A 1 205 ? -5.325 24.220 -11.444 1.00 89.50 205 SER A O 1
ATOM 1578 N N . ASN A 1 206 ? -3.997 23.434 -9.811 1.00 85.38 206 ASN A N 1
ATOM 1579 C CA . ASN A 1 206 ? -4.421 22.024 -9.847 1.00 85.38 206 ASN A CA 1
ATOM 1580 C C . ASN A 1 206 ? -4.189 21.275 -11.174 1.00 85.38 206 ASN A C 1
ATOM 1582 O O . ASN A 1 206 ? -4.686 20.165 -11.342 1.00 85.38 206 ASN A O 1
ATOM 1586 N N . THR A 1 207 ? -3.401 21.834 -12.093 1.00 90.88 207 THR A N 1
ATOM 1587 C CA . THR A 1 207 ? -3.085 21.213 -13.385 1.00 90.88 207 THR A CA 1
ATOM 1588 C C . THR A 1 207 ? -1.593 20.906 -13.485 1.00 90.88 207 THR A C 1
ATOM 1590 O O . THR A 1 207 ? -0.760 21.665 -12.985 1.00 90.88 207 THR A O 1
ATOM 1593 N N . ARG A 1 208 ? -1.248 19.788 -14.135 1.00 94.81 208 ARG A N 1
ATOM 1594 C CA . ARG A 1 208 ? 0.144 19.428 -14.454 1.00 94.81 208 ARG A CA 1
ATOM 1595 C C . ARG A 1 208 ? 0.712 20.407 -15.476 1.00 94.81 208 ARG A C 1
ATOM 1597 O O . ARG A 1 208 ? 0.061 20.667 -16.483 1.00 94.81 208 ARG A O 1
ATOM 1604 N N . THR A 1 209 ? 1.916 20.921 -15.232 1.00 95.81 209 THR A N 1
ATOM 1605 C CA . THR A 1 209 ? 2.554 21.909 -16.118 1.00 95.81 209 THR A CA 1
ATOM 1606 C C . THR A 1 209 ? 3.864 21.412 -16.708 1.00 95.81 209 THR A C 1
ATOM 1608 O O . THR A 1 209 ? 3.962 21.259 -17.923 1.00 95.81 209 THR A O 1
ATOM 1611 N N . ASN A 1 210 ? 4.847 21.127 -15.855 1.00 96.81 210 ASN A N 1
ATOM 1612 C CA . ASN A 1 210 ? 6.190 20.728 -16.268 1.00 96.81 210 ASN A CA 1
ATOM 1613 C C . ASN A 1 210 ? 6.600 19.421 -15.601 1.00 96.81 210 ASN A C 1
ATOM 1615 O O . ASN A 1 210 ? 6.354 19.241 -14.406 1.00 96.81 210 ASN A O 1
ATOM 1619 N N . LEU A 1 211 ? 7.264 18.540 -16.345 1.00 97.75 211 LEU A N 1
ATOM 1620 C CA . LEU A 1 211 ? 7.940 17.387 -15.756 1.00 97.75 211 LEU A CA 1
ATOM 1621 C C . LEU A 1 211 ? 9.022 17.879 -14.779 1.00 97.75 211 LEU A C 1
ATOM 1623 O O . LEU A 1 211 ? 9.787 18.792 -15.094 1.00 97.75 211 LEU A O 1
ATOM 1627 N N . ALA A 1 212 ? 9.090 17.291 -13.586 1.00 97.25 212 ALA A N 1
ATOM 1628 C CA . ALA A 1 212 ? 10.157 17.593 -12.639 1.00 97.25 212 ALA A CA 1
ATOM 1629 C C . ALA A 1 212 ? 11.508 17.053 -13.144 1.00 97.25 212 ALA A C 1
ATOM 1631 O O . ALA A 1 212 ? 11.562 16.044 -13.849 1.00 97.25 212 ALA A O 1
ATOM 1632 N N . ALA A 1 213 ? 12.616 17.680 -12.742 1.00 94.06 213 ALA A N 1
ATOM 1633 C CA . ALA A 1 213 ? 13.948 17.128 -12.996 1.00 94.06 213 ALA A CA 1
ATOM 1634 C C . ALA A 1 213 ? 14.058 15.717 -12.390 1.00 94.06 213 ALA A C 1
ATOM 1636 O O . ALA A 1 213 ? 13.667 15.512 -11.240 1.00 94.06 213 ALA A O 1
ATOM 1637 N N . ASN A 1 214 ? 14.555 14.753 -13.173 1.00 91.19 214 ASN A N 1
ATOM 1638 C CA . ASN A 1 214 ? 14.566 13.318 -12.841 1.00 91.19 214 ASN A CA 1
ATOM 1639 C C . ASN A 1 214 ? 13.174 12.737 -12.517 1.00 91.19 214 ASN A C 1
ATOM 1641 O O . ASN A 1 214 ? 13.057 11.705 -11.867 1.00 91.19 214 ASN A O 1
ATOM 1645 N N . GLY A 1 215 ? 12.107 13.402 -12.967 1.00 96.62 215 GLY A N 1
ATOM 1646 C CA . GLY A 1 215 ? 10.725 13.036 -12.686 1.00 96.62 215 GLY A CA 1
ATOM 1647 C C . GLY A 1 215 ? 10.142 11.979 -13.619 1.00 96.62 215 GLY A C 1
ATOM 1648 O O . GLY A 1 215 ? 8.971 11.666 -13.455 1.00 96.62 215 GLY A O 1
ATOM 1649 N N . CYS A 1 216 ? 10.887 11.455 -14.596 1.00 97.56 216 CYS A N 1
ATOM 1650 C CA . CYS A 1 216 ? 10.387 10.435 -15.525 1.00 97.56 216 CYS A CA 1
ATOM 1651 C C . CYS A 1 216 ? 10.594 9.023 -14.964 1.00 97.56 216 CYS A C 1
ATOM 1653 O O . CYS A 1 216 ? 11.722 8.664 -14.632 1.00 97.56 216 CYS A O 1
ATOM 1655 N N . ASN A 1 217 ? 9.526 8.222 -14.921 1.00 98.06 217 ASN A N 1
ATOM 1656 C CA . ASN A 1 217 ? 9.536 6.793 -14.583 1.00 98.06 217 ASN A CA 1
ATOM 1657 C C . ASN A 1 217 ? 10.248 6.463 -13.249 1.00 98.06 217 ASN A C 1
ATOM 1659 O O . ASN A 1 217 ? 11.290 5.809 -13.204 1.00 98.06 217 ASN A O 1
ATOM 1663 N N . LEU A 1 218 ? 9.677 6.955 -12.150 1.00 98.44 218 LEU A N 1
ATOM 1664 C CA . LEU A 1 218 ? 10.172 6.825 -10.784 1.00 98.44 218 LEU A CA 1
ATOM 1665 C C . LEU A 1 218 ? 9.983 5.410 -10.226 1.00 98.44 218 LEU A C 1
ATOM 1667 O O . LEU A 1 218 ? 8.870 4.893 -10.182 1.00 98.44 218 LEU A O 1
ATOM 1671 N N . TRP A 1 219 ? 11.057 4.845 -9.670 1.00 98.06 219 TRP A N 1
ATOM 1672 C CA . TRP A 1 219 ? 11.034 3.520 -9.042 1.00 98.06 219 TRP A CA 1
ATOM 1673 C C . TRP A 1 219 ? 11.373 3.555 -7.552 1.00 98.06 219 TRP A C 1
ATOM 1675 O O . TRP A 1 219 ? 10.528 3.240 -6.709 1.00 98.06 219 TRP A O 1
ATOM 1685 N N . LYS A 1 220 ? 12.606 3.940 -7.200 1.00 97.19 220 LYS A N 1
ATOM 1686 C CA . LYS A 1 220 ? 13.035 4.000 -5.796 1.00 97.19 220 LYS A CA 1
ATOM 1687 C C . LYS A 1 220 ? 12.217 5.032 -5.026 1.00 97.19 220 LYS A C 1
ATOM 1689 O O . LYS A 1 220 ? 11.878 6.090 -5.547 1.00 97.19 220 LYS A O 1
ATOM 1694 N N . HIS A 1 221 ? 11.971 4.745 -3.752 1.00 96.38 221 HIS A N 1
ATOM 1695 C CA . HIS A 1 221 ? 11.219 5.614 -2.843 1.00 96.38 221 HIS A CA 1
ATOM 1696 C C . HIS A 1 221 ? 11.756 7.059 -2.778 1.00 96.38 221 HIS A C 1
ATOM 1698 O O . HIS A 1 221 ? 10.997 7.993 -2.545 1.00 96.38 221 HIS A O 1
ATOM 1704 N N . ASN A 1 222 ? 13.058 7.232 -3.014 1.00 95.62 222 ASN A N 1
ATOM 1705 C CA . ASN A 1 222 ? 13.795 8.491 -3.007 1.00 95.62 222 ASN A CA 1
ATOM 1706 C C . ASN A 1 222 ? 14.323 8.896 -4.399 1.00 95.62 222 ASN A C 1
ATOM 1708 O O . ASN A 1 222 ? 15.204 9.746 -4.480 1.00 95.62 222 ASN A O 1
ATOM 1712 N N . ALA A 1 223 ? 13.805 8.309 -5.489 1.00 95.00 223 ALA A N 1
ATOM 1713 C CA . ALA A 1 223 ? 14.180 8.681 -6.863 1.00 95.00 223 ALA A CA 1
ATOM 1714 C C . ALA A 1 223 ? 13.884 10.161 -7.173 1.00 95.00 223 ALA A C 1
ATOM 1716 O O . ALA A 1 223 ? 14.535 10.779 -8.009 1.00 95.00 223 ALA A O 1
ATOM 1717 N N . ILE A 1 224 ? 12.926 10.739 -6.447 1.00 94.25 224 ILE A N 1
ATOM 1718 C CA . ILE A 1 224 ? 12.724 12.175 -6.339 1.00 94.25 224 ILE A CA 1
ATOM 1719 C C . ILE A 1 224 ? 12.711 12.551 -4.861 1.00 94.25 224 ILE A C 1
ATOM 1721 O O . ILE A 1 224 ? 12.033 11.903 -4.071 1.00 94.25 224 ILE A O 1
ATOM 1725 N N . THR A 1 225 ? 13.455 13.591 -4.491 1.00 95.75 225 THR 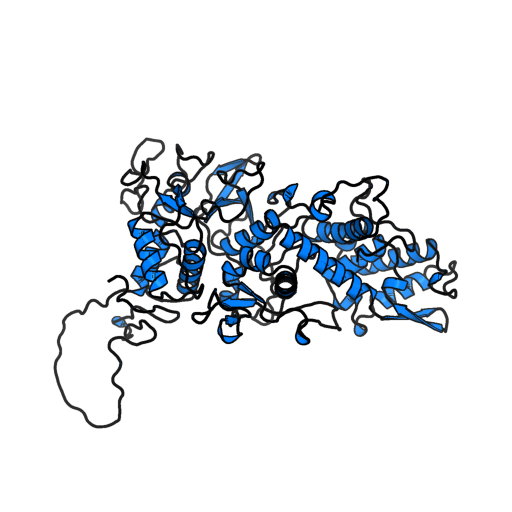A N 1
ATOM 1726 C CA . THR A 1 225 ? 13.498 14.119 -3.114 1.00 95.75 225 THR A CA 1
ATOM 1727 C C . THR A 1 225 ? 12.943 15.538 -2.997 1.00 95.75 225 THR A C 1
ATOM 1729 O O . THR A 1 225 ? 12.778 16.063 -1.897 1.00 95.75 225 THR A O 1
ATOM 1732 N N . ASN A 1 226 ? 12.616 16.163 -4.131 1.00 94.38 226 ASN A N 1
ATOM 1733 C CA . ASN A 1 226 ? 11.919 17.441 -4.174 1.00 94.38 226 ASN A CA 1
ATOM 1734 C C . ASN A 1 226 ? 10.453 17.252 -3.743 1.00 94.38 226 ASN A C 1
ATOM 1736 O O . ASN A 1 226 ? 9.728 16.453 -4.334 1.00 94.38 226 ASN A O 1
ATOM 1740 N N . THR A 1 227 ? 10.015 18.013 -2.739 1.00 95.06 227 THR A N 1
ATOM 1741 C CA . THR A 1 227 ? 8.666 17.942 -2.149 1.00 95.06 227 THR A CA 1
ATOM 1742 C C . THR A 1 227 ? 7.621 18.794 -2.887 1.00 95.06 227 THR A C 1
ATOM 1744 O O . THR A 1 227 ? 6.419 18.686 -2.626 1.00 95.06 227 THR A O 1
ATOM 1747 N N . GLY A 1 228 ? 8.056 19.655 -3.813 1.00 94.50 228 GLY A N 1
ATOM 1748 C CA . GLY A 1 228 ? 7.191 20.541 -4.597 1.00 94.50 228 GLY A CA 1
ATOM 1749 C C . GLY A 1 228 ? 6.322 19.806 -5.628 1.00 94.50 228 GLY A C 1
ATOM 1750 O O . GLY A 1 228 ? 5.107 20.019 -5.642 1.00 94.50 228 GLY A O 1
ATOM 1751 N N . PRO A 1 229 ? 6.896 18.935 -6.480 1.00 97.25 229 PRO A N 1
ATOM 1752 C CA . PRO A 1 229 ? 6.140 18.161 -7.458 1.00 97.25 229 PRO A CA 1
ATOM 1753 C C . PRO A 1 229 ? 5.095 17.228 -6.839 1.00 97.25 229 PRO A C 1
ATOM 1755 O O . PRO A 1 229 ? 5.150 16.856 -5.662 1.00 97.25 229 PRO A O 1
ATOM 1758 N N . ARG A 1 230 ? 4.138 16.817 -7.670 1.00 97.69 230 ARG A N 1
ATOM 1759 C CA . ARG A 1 230 ? 3.192 15.737 -7.383 1.00 97.69 230 ARG A CA 1
ATOM 1760 C C . ARG A 1 230 ? 3.459 14.565 -8.300 1.00 97.69 230 ARG A C 1
ATOM 1762 O O . ARG A 1 230 ? 3.784 14.740 -9.469 1.00 97.69 230 ARG A O 1
ATOM 1769 N N . VAL A 1 231 ? 3.339 13.373 -7.742 1.00 98.50 231 VAL A N 1
ATOM 1770 C CA . VAL A 1 231 ? 3.588 12.115 -8.428 1.00 98.50 231 VAL A CA 1
ATOM 1771 C C . VAL A 1 231 ? 2.277 11.593 -8.991 1.00 98.50 231 VAL A C 1
ATOM 1773 O O . VAL A 1 231 ? 1.256 11.553 -8.300 1.00 98.50 231 VAL A O 1
ATOM 1776 N N . TYR A 1 232 ? 2.319 11.210 -10.258 1.00 98.50 232 TYR A N 1
ATOM 1777 C CA . TYR A 1 232 ? 1.231 10.631 -11.030 1.00 98.50 232 TYR A CA 1
ATOM 1778 C C . TYR A 1 232 ? 1.669 9.279 -11.570 1.00 98.50 232 TYR A C 1
ATOM 1780 O O . TYR A 1 232 ? 2.861 9.000 -11.656 1.00 98.50 232 TYR A O 1
ATOM 1788 N N . PHE A 1 233 ? 0.711 8.468 -11.992 1.00 98.69 233 PHE A N 1
ATOM 1789 C CA . PHE A 1 233 ? 0.990 7.303 -12.814 1.00 98.69 233 PHE A CA 1
ATOM 1790 C C . PHE A 1 233 ? 0.158 7.320 -14.091 1.00 98.69 233 PHE A C 1
ATOM 1792 O O . PHE A 1 233 ? -0.936 7.891 -14.138 1.00 98.69 233 PHE A O 1
ATOM 1799 N N . ARG A 1 234 ? 0.680 6.640 -15.105 1.00 98.38 234 ARG A N 1
ATOM 1800 C CA . ARG A 1 234 ? -0.025 6.219 -16.308 1.00 98.38 234 ARG A CA 1
ATOM 1801 C C . ARG A 1 234 ? 0.026 4.694 -16.371 1.00 98.38 234 ARG A C 1
ATOM 1803 O O . ARG A 1 234 ? 1.097 4.116 -16.207 1.00 98.38 234 ARG A O 1
ATOM 1810 N N . ASP A 1 235 ? -1.127 4.061 -16.572 1.00 98.19 235 ASP A N 1
ATOM 1811 C CA . ASP A 1 235 ? -1.269 2.602 -16.565 1.00 98.19 235 ASP A CA 1
ATOM 1812 C C . ASP A 1 235 ? -1.726 2.063 -17.931 1.00 98.19 235 ASP A C 1
ATOM 1814 O O . ASP A 1 235 ? -2.777 2.440 -18.451 1.00 98.19 235 ASP A O 1
ATOM 1818 N N . PHE A 1 236 ? -0.929 1.170 -18.507 1.00 98.38 236 PHE A N 1
ATOM 1819 C CA . PHE A 1 236 ? -1.176 0.456 -19.761 1.00 98.38 236 PHE A CA 1
ATOM 1820 C C . PHE A 1 236 ? -1.463 -1.039 -19.535 1.00 98.38 236 PHE A C 1
ATOM 1822 O O . PHE A 1 236 ? -1.604 -1.783 -20.503 1.00 98.38 236 PHE A O 1
ATOM 1829 N N . SER A 1 237 ? -1.530 -1.498 -18.281 1.00 97.19 237 SER A N 1
ATOM 1830 C CA . SER A 1 237 ? -1.597 -2.926 -17.936 1.00 97.19 237 SER A CA 1
ATOM 1831 C C . SER A 1 237 ? -2.994 -3.536 -17.989 1.00 97.19 237 SER A C 1
ATOM 1833 O O . SER A 1 237 ? -3.127 -4.760 -18.018 1.00 97.19 237 SER A O 1
ATOM 1835 N N . ASN A 1 238 ? -4.036 -2.696 -17.938 1.00 95.62 238 ASN A N 1
ATOM 1836 C CA . ASN A 1 238 ? -5.433 -3.125 -17.770 1.00 95.62 238 ASN A CA 1
ATOM 1837 C C . ASN A 1 238 ? -5.637 -4.116 -16.604 1.00 95.62 238 ASN A C 1
ATOM 1839 O O . ASN A 1 238 ? -6.545 -4.944 -16.634 1.00 95.62 238 ASN A O 1
ATOM 1843 N N . TYR A 1 239 ? -4.771 -4.063 -15.586 1.00 97.69 239 TYR A N 1
ATOM 1844 C CA . TYR A 1 239 ? -4.826 -4.994 -14.462 1.00 97.69 239 TYR A CA 1
ATOM 1845 C C . TYR A 1 239 ? -5.960 -4.649 -13.490 1.00 97.69 239 TYR A C 1
ATOM 1847 O O . TYR A 1 239 ? -6.665 -5.532 -13.005 1.00 97.69 239 TYR A O 1
ATOM 1855 N N . TYR A 1 240 ? -6.145 -3.357 -13.207 1.00 97.31 240 TYR A N 1
ATOM 1856 C CA . TYR A 1 240 ? -7.204 -2.869 -12.327 1.00 97.31 240 TYR A CA 1
ATOM 1857 C C . TYR A 1 240 ? -8.414 -2.389 -13.124 1.00 97.31 240 TYR A C 1
ATOM 1859 O O . TYR A 1 240 ? -8.279 -1.823 -14.206 1.00 97.31 240 TYR A O 1
ATOM 1867 N N . THR A 1 241 ? -9.609 -2.542 -12.553 1.00 95.94 241 THR A N 1
ATOM 1868 C CA . THR A 1 241 ? -10.837 -1.979 -13.123 1.00 95.94 241 THR A CA 1
ATOM 1869 C C . THR A 1 241 ? -11.012 -0.532 -12.672 1.00 95.94 241 THR A C 1
ATOM 1871 O O . THR A 1 241 ? -11.194 -0.254 -11.486 1.00 95.94 241 THR A O 1
ATOM 1874 N N . TYR A 1 242 ? -10.967 0.394 -13.627 1.00 96.50 242 TYR A N 1
ATOM 1875 C CA . TYR A 1 242 ? -11.134 1.824 -13.381 1.00 96.50 242 TYR A CA 1
ATOM 1876 C C . TYR A 1 242 ? -12.622 2.208 -13.396 1.00 96.50 242 TYR A C 1
ATOM 1878 O O . TYR A 1 242 ? -13.364 1.722 -14.255 1.00 96.50 242 TYR A O 1
ATOM 1886 N N . PRO A 1 243 ? -13.088 3.088 -12.489 1.00 94.38 243 PRO A N 1
ATOM 1887 C CA . PRO A 1 243 ? -14.432 3.642 -12.592 1.00 94.38 243 PRO A CA 1
ATOM 1888 C C . PRO A 1 243 ? -14.537 4.575 -13.816 1.00 94.38 243 PRO A C 1
ATOM 1890 O O . PRO A 1 243 ? -13.539 5.188 -14.202 1.00 94.38 243 PRO A O 1
ATOM 1893 N N . PRO A 1 244 ? -15.734 4.757 -14.408 1.00 93.38 244 PRO A N 1
ATOM 1894 C CA . PRO A 1 244 ? -15.911 5.606 -15.594 1.00 93.38 244 PRO A CA 1
ATOM 1895 C C . PRO A 1 244 ? -15.442 7.061 -15.418 1.00 93.38 244 PRO A C 1
ATOM 1897 O O . PRO A 1 244 ? -15.017 7.693 -16.379 1.00 93.38 244 PRO A O 1
ATOM 1900 N N . SER A 1 245 ? -15.488 7.582 -14.189 1.00 93.19 245 SER A N 1
ATOM 1901 C CA . SER A 1 245 ? -15.007 8.915 -13.793 1.00 93.19 245 SER A CA 1
ATOM 1902 C C . SER A 1 245 ? -13.481 9.064 -13.820 1.00 93.19 245 SER A C 1
ATOM 1904 O O . SER A 1 245 ? -12.970 10.175 -13.683 1.00 93.19 245 SER A O 1
ATOM 1906 N N . ARG A 1 246 ? -12.742 7.959 -13.954 1.00 94.88 246 ARG A N 1
ATOM 1907 C CA . ARG A 1 246 ? -11.278 7.909 -13.918 1.00 94.88 246 ARG A CA 1
ATOM 1908 C C . ARG A 1 246 ? -10.773 7.092 -15.108 1.00 94.88 246 ARG A C 1
ATOM 1910 O O . ARG A 1 246 ? -10.282 5.987 -14.900 1.00 94.88 246 ARG A O 1
ATOM 1917 N N . PRO A 1 247 ? -10.880 7.583 -16.353 1.00 94.94 247 PRO A N 1
ATOM 1918 C CA . PRO A 1 247 ? -10.474 6.801 -17.512 1.00 94.94 247 PRO A CA 1
ATOM 1919 C C . PRO A 1 247 ? -9.016 6.356 -17.376 1.00 94.94 247 PRO A C 1
ATOM 1921 O O . PRO A 1 247 ? -8.134 7.160 -17.061 1.00 94.94 247 PRO A O 1
ATOM 1924 N N . GLN A 1 248 ? -8.745 5.071 -17.608 1.00 95.25 248 GLN A N 1
ATOM 1925 C CA . GLN A 1 248 ? -7.394 4.526 -17.461 1.00 95.25 248 GLN A CA 1
ATOM 1926 C C . GLN A 1 248 ? -6.388 5.268 -18.348 1.00 95.25 248 GLN A C 1
ATOM 1928 O O . GLN A 1 248 ? -5.238 5.419 -17.951 1.00 95.25 248 GLN A O 1
ATOM 1933 N N . THR A 1 249 ? -6.831 5.786 -19.501 1.00 93.94 249 THR A N 1
ATOM 1934 C CA . THR A 1 249 ? -6.035 6.520 -20.498 1.00 93.94 249 THR A CA 1
ATOM 1935 C C . THR A 1 249 ? -5.408 7.825 -20.002 1.00 93.94 249 THR A C 1
ATOM 1937 O O . THR A 1 249 ? -4.615 8.432 -20.722 1.00 93.94 249 THR A O 1
ATOM 1940 N N . GLU A 1 250 ? -5.744 8.270 -18.795 1.00 95.31 250 GLU A N 1
ATOM 1941 C CA . GLU A 1 250 ? -5.266 9.519 -18.214 1.00 95.31 250 GLU A CA 1
ATOM 1942 C C . GLU A 1 250 ? -4.130 9.312 -17.210 1.00 95.31 250 GLU A C 1
ATOM 1944 O O . GLU A 1 250 ? -3.868 8.210 -16.724 1.00 95.31 250 GLU A O 1
ATOM 1949 N N . TYR A 1 251 ? -3.459 10.413 -16.872 1.00 97.12 251 TYR A N 1
ATOM 1950 C CA . TYR A 1 251 ? -2.594 10.447 -15.703 1.00 97.12 251 TYR A CA 1
ATOM 1951 C C . TYR A 1 251 ? -3.425 10.582 -14.436 1.00 97.12 251 TYR A C 1
ATOM 1953 O O . TYR A 1 251 ? -4.184 11.537 -14.273 1.00 97.12 251 TYR A O 1
ATOM 1961 N N . HIS A 1 252 ? -3.186 9.684 -13.490 1.00 97.38 252 HIS A N 1
ATOM 1962 C CA . HIS A 1 252 ? -3.852 9.687 -12.195 1.00 97.38 252 HIS A CA 1
ATOM 1963 C C . HIS A 1 252 ? -2.881 10.075 -11.102 1.00 97.38 252 HIS A C 1
ATOM 1965 O O . HIS A 1 252 ? -1.731 9.643 -11.091 1.00 97.38 252 HIS A O 1
ATOM 1971 N N . THR A 1 253 ? -3.338 10.901 -10.167 1.00 96.31 253 THR A N 1
ATOM 1972 C CA . THR A 1 253 ? -2.501 11.294 -9.035 1.00 96.31 253 THR A CA 1
ATOM 1973 C C . THR A 1 253 ? -2.231 10.100 -8.115 1.00 96.31 253 THR A C 1
ATOM 1975 O O . THR A 1 253 ? -3.103 9.257 -7.860 1.00 96.31 253 THR A O 1
ATOM 1978 N N . LEU A 1 254 ? -0.994 10.019 -7.638 1.00 98.00 254 LEU A N 1
ATOM 1979 C CA . LEU A 1 254 ? -0.522 8.992 -6.722 1.00 98.00 254 LEU A CA 1
ATOM 1980 C C . LEU A 1 254 ? -0.181 9.590 -5.360 1.00 98.00 254 LEU A C 1
ATOM 1982 O O . LEU A 1 254 ? -0.630 9.084 -4.338 1.00 98.00 254 LEU A O 1
ATOM 1986 N N . GLY A 1 255 ? 0.588 10.679 -5.340 1.00 97.62 255 GLY A N 1
ATOM 1987 C CA . GLY A 1 255 ? 1.094 11.239 -4.095 1.00 97.62 255 GLY A CA 1
ATOM 1988 C C . GLY A 1 255 ? 2.149 12.319 -4.296 1.00 97.62 255 GLY A C 1
ATOM 1989 O O . GLY A 1 255 ? 2.130 13.065 -5.272 1.00 97.62 255 GLY A O 1
ATOM 1990 N N . TYR A 1 256 ? 3.076 12.404 -3.353 1.00 97.88 256 TYR A N 1
ATOM 1991 C CA . TYR A 1 256 ? 4.211 13.322 -3.333 1.00 97.88 256 TYR A CA 1
ATOM 1992 C C . TYR A 1 256 ? 5.349 12.717 -2.500 1.00 97.88 256 TYR A C 1
ATOM 1994 O O . TYR A 1 256 ? 5.137 11.744 -1.775 1.00 97.88 256 TYR A O 1
ATOM 2002 N N . TYR A 1 257 ? 6.558 13.267 -2.611 1.00 97.88 257 TYR A N 1
ATOM 2003 C CA . TYR A 1 257 ? 7.654 12.894 -1.719 1.00 97.88 257 TYR A CA 1
ATOM 2004 C C . TYR A 1 257 ? 7.607 13.738 -0.443 1.00 97.88 257 TYR A C 1
ATOM 2006 O O . TYR A 1 257 ? 7.563 14.966 -0.518 1.00 97.88 257 TYR A O 1
ATOM 2014 N N . GLU A 1 258 ? 7.645 13.087 0.714 1.00 97.19 258 GLU A N 1
ATOM 2015 C CA . GLU A 1 258 ? 7.789 13.724 2.022 1.00 97.19 258 GLU A CA 1
ATOM 2016 C C . GLU A 1 258 ? 9.238 13.561 2.496 1.00 97.19 258 GLU A C 1
ATOM 2018 O O . GLU A 1 258 ? 9.766 12.450 2.507 1.00 97.19 258 GLU A O 1
ATOM 2023 N N . ALA A 1 259 ? 9.895 14.669 2.844 1.00 94.75 2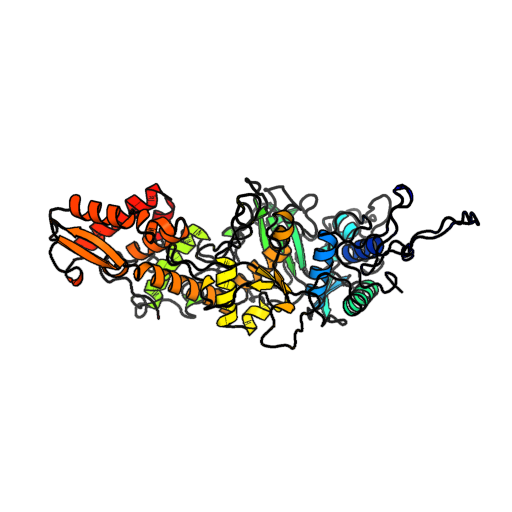59 ALA A N 1
ATOM 2024 C CA . ALA A 1 259 ? 11.344 14.727 3.071 1.00 94.75 259 ALA A CA 1
ATOM 2025 C C . ALA A 1 259 ? 11.753 14.667 4.550 1.00 94.75 259 ALA A C 1
ATOM 2027 O O . ALA A 1 259 ? 12.942 14.733 4.859 1.00 94.75 259 ALA A O 1
ATOM 2028 N N . GLN A 1 260 ? 10.789 14.563 5.465 1.00 88.69 260 GLN A N 1
ATOM 2029 C CA . GLN A 1 260 ? 11.057 14.409 6.897 1.00 88.69 260 GLN A CA 1
ATOM 2030 C C . GLN A 1 260 ? 11.838 13.119 7.212 1.00 88.69 260 GLN A C 1
ATOM 2032 O O . GLN A 1 260 ? 12.042 12.284 6.342 1.00 88.69 260 GLN A O 1
ATOM 2037 N N . SER A 1 261 ? 12.286 12.974 8.465 1.00 83.12 261 SER A N 1
ATOM 2038 C CA . SER A 1 261 ? 13.216 11.973 9.028 1.00 83.12 261 SER A CA 1
ATOM 2039 C C . SER A 1 261 ? 13.681 10.798 8.146 1.00 83.12 261 SER A C 1
ATOM 2041 O O . SER A 1 261 ? 14.888 10.624 7.985 1.00 83.12 261 SER A O 1
ATOM 2043 N N . PHE A 1 262 ? 12.781 9.960 7.620 1.00 92.00 262 PHE A N 1
ATOM 2044 C CA . PHE A 1 262 ? 13.146 8.771 6.837 1.00 92.00 262 PHE A CA 1
ATOM 2045 C C . PHE A 1 262 ? 13.012 8.946 5.325 1.00 92.00 262 PHE A C 1
ATOM 2047 O O . PHE A 1 262 ? 13.616 8.151 4.599 1.00 92.00 262 PHE A O 1
ATOM 2054 N N . GLY A 1 263 ? 12.254 9.948 4.877 1.00 95.31 263 GLY A N 1
ATOM 2055 C CA . GLY A 1 263 ? 12.003 10.308 3.487 1.00 95.31 263 GLY A CA 1
ATOM 2056 C C . GLY A 1 263 ? 11.186 9.264 2.729 1.00 95.31 263 GLY A C 1
ATOM 2057 O O . GLY A 1 263 ? 11.458 8.072 2.842 1.00 95.31 263 GLY A O 1
ATOM 2058 N N . GLY A 1 264 ? 10.210 9.646 1.911 1.00 97.38 264 GLY A N 1
ATOM 2059 C CA . GLY A 1 264 ? 9.587 8.687 0.995 1.00 97.38 264 GLY A CA 1
ATOM 2060 C C . GLY A 1 264 ? 8.218 9.075 0.450 1.00 97.38 264 GLY A C 1
ATOM 2061 O O . GLY A 1 264 ? 7.749 10.193 0.673 1.00 97.38 264 GLY A O 1
ATOM 2062 N N . PRO A 1 265 ? 7.578 8.149 -0.285 1.00 98.19 265 PRO A N 1
ATOM 2063 C CA . PRO A 1 265 ? 6.249 8.345 -0.834 1.00 98.19 265 PRO A CA 1
ATOM 2064 C C . PRO A 1 265 ? 5.219 8.648 0.250 1.00 98.19 265 PRO A C 1
ATOM 2066 O O . PRO A 1 265 ? 5.182 8.017 1.307 1.00 98.19 265 PRO A O 1
ATOM 2069 N N . SER A 1 266 ? 4.350 9.604 -0.033 1.00 97.62 266 SER A N 1
ATOM 2070 C CA . SER A 1 266 ? 3.237 9.978 0.825 1.00 97.62 266 SER A CA 1
ATOM 2071 C C . SER A 1 266 ? 2.056 10.413 -0.030 1.00 97.62 266 SER A C 1
ATOM 2073 O O . SER A 1 266 ? 2.204 10.804 -1.190 1.00 97.62 266 SER A O 1
ATOM 2075 N N . SER A 1 267 ? 0.857 10.359 0.531 1.00 97.44 267 SER A N 1
ATOM 2076 C CA . SER A 1 267 ? -0.358 10.845 -0.114 1.00 97.44 267 SER A CA 1
ATOM 2077 C C . SER A 1 267 ? -1.226 11.576 0.901 1.00 97.44 267 SER A C 1
ATOM 2079 O O . SER A 1 267 ? -1.026 11.512 2.107 1.00 97.44 267 SER A O 1
ATOM 2081 N N . SER A 1 268 ? -2.169 12.359 0.398 1.00 95.31 268 SER A N 1
ATOM 2082 C CA . SER A 1 268 ? -3.035 13.198 1.222 1.00 95.31 268 SER A CA 1
ATOM 2083 C C . SER A 1 268 ? -4.419 13.224 0.597 1.00 95.31 268 SER A C 1
ATOM 2085 O O . SER A 1 268 ? -4.644 12.629 -0.461 1.00 95.31 268 SER A O 1
ATOM 2087 N N . SER A 1 269 ? -5.352 13.942 1.218 1.00 94.75 269 SER A N 1
ATOM 2088 C CA . SER A 1 269 ? -6.717 14.074 0.711 1.00 94.75 269 SER A CA 1
ATOM 2089 C C . SER A 1 269 ? -6.791 14.522 -0.758 1.00 94.75 269 SER A C 1
ATOM 2091 O O . SER A 1 269 ? -7.696 14.068 -1.456 1.00 94.75 269 SER A O 1
ATOM 2093 N N . ASN A 1 270 ? -5.842 15.334 -1.237 1.00 93.19 270 ASN A N 1
ATOM 2094 C CA . ASN A 1 270 ? -5.792 15.832 -2.619 1.00 93.19 270 ASN A CA 1
ATOM 2095 C C . ASN A 1 270 ? -5.337 14.781 -3.643 1.00 93.19 270 ASN A C 1
ATOM 2097 O O . ASN A 1 270 ? -5.567 14.952 -4.836 1.00 93.19 270 ASN A O 1
ATOM 2101 N N . HIS A 1 271 ? -4.694 13.706 -3.188 1.00 95.69 271 HIS A N 1
ATOM 2102 C CA . HIS A 1 271 ? -4.211 12.616 -4.041 1.00 95.69 271 HIS A CA 1
ATOM 2103 C C . HIS A 1 271 ? -5.183 11.433 -4.080 1.00 95.69 271 HIS A C 1
ATOM 2105 O O . HIS A 1 271 ? -4.936 10.436 -4.748 1.00 95.69 271 HIS A O 1
ATOM 2111 N N . SER A 1 272 ? -6.279 11.519 -3.336 1.00 96.00 272 SER A N 1
ATOM 2112 C CA . SER A 1 272 ? -7.242 10.439 -3.220 1.00 96.00 272 SER A CA 1
ATOM 2113 C C . SER A 1 272 ? -8.232 10.424 -4.384 1.00 96.00 272 SER A C 1
ATOM 2115 O O . SER A 1 272 ? -8.650 11.477 -4.874 1.00 96.00 272 SER A O 1
ATOM 2117 N N . TRP A 1 273 ? -8.671 9.233 -4.790 1.00 95.50 273 TRP A N 1
ATOM 2118 C CA . TRP A 1 273 ? -9.799 9.057 -5.708 1.00 95.50 273 TRP A CA 1
ATOM 2119 C C . TRP A 1 273 ? -11.136 9.214 -4.989 1.00 95.50 273 TRP A C 1
ATOM 2121 O O . TRP A 1 273 ? -11.940 8.295 -4.912 1.00 95.50 273 TRP A O 1
ATOM 2131 N N . SER A 1 274 ? -11.377 10.392 -4.424 1.00 91.75 274 SER A N 1
ATOM 2132 C CA . SER A 1 274 ? -12.695 10.718 -3.885 1.00 91.75 274 SER A CA 1
ATOM 2133 C C . SER A 1 274 ? -13.669 11.072 -5.022 1.00 91.75 274 SER A C 1
ATOM 2135 O O . SER A 1 274 ? -13.246 11.755 -5.964 1.00 91.75 274 SER A O 1
ATOM 2137 N N . PRO A 1 275 ? -14.954 10.675 -4.913 1.00 92.06 275 PRO A N 1
ATOM 2138 C CA . PRO A 1 275 ? -15.571 9.996 -3.764 1.00 92.06 275 PRO A CA 1
ATOM 2139 C C . PRO A 1 275 ? -15.369 8.468 -3.711 1.00 92.06 275 PRO A C 1
ATOM 2141 O O . PRO A 1 275 ? -15.719 7.863 -2.706 1.00 92.06 275 PRO A O 1
ATOM 2144 N N . GLU A 1 276 ? -14.810 7.822 -4.734 1.00 91.69 276 GLU A N 1
ATOM 2145 C CA . GLU A 1 276 ? -14.778 6.355 -4.874 1.00 91.69 276 GLU A CA 1
ATOM 2146 C C . GLU A 1 276 ? -13.982 5.618 -3.778 1.00 91.69 276 GLU A C 1
ATOM 2148 O O . GLU A 1 276 ? -14.354 4.522 -3.359 1.00 91.69 276 GLU A O 1
ATOM 2153 N N . SER A 1 277 ? -12.890 6.210 -3.294 1.00 93.12 277 SER A N 1
ATOM 2154 C CA . SER A 1 277 ? -12.036 5.663 -2.232 1.00 93.12 277 SER A CA 1
ATOM 2155 C C . SER A 1 277 ? -12.301 6.282 -0.857 1.00 93.12 277 SER A C 1
ATOM 2157 O O . SER A 1 277 ? -11.588 5.980 0.108 1.00 93.12 277 SER A O 1
ATOM 2159 N N . GLU A 1 278 ? -13.311 7.146 -0.736 1.00 93.44 278 GLU A N 1
ATOM 2160 C CA . GLU A 1 278 ? -13.716 7.680 0.560 1.00 93.44 278 GLU A CA 1
ATOM 2161 C C . GLU A 1 278 ? -14.388 6.588 1.400 1.00 93.44 278 GLU A C 1
ATOM 2163 O O . GLU A 1 278 ? -15.147 5.755 0.903 1.00 93.44 278 GLU A O 1
ATOM 2168 N N . MET A 1 279 ? -14.154 6.618 2.708 1.00 92.56 279 MET A N 1
ATOM 2169 C CA . MET A 1 279 ? -14.962 5.897 3.678 1.00 92.56 279 MET A CA 1
ATOM 2170 C C . MET A 1 279 ? -16.308 6.607 3.856 1.00 92.56 279 MET A C 1
ATOM 2172 O O . MET A 1 279 ? -16.561 7.248 4.871 1.00 92.56 279 MET A O 1
ATOM 2176 N N . SER A 1 280 ? -17.162 6.543 2.842 1.00 90.75 280 SER A N 1
ATOM 2177 C CA . SER A 1 280 ? -18.545 7.005 2.926 1.00 90.75 280 SER A CA 1
ATOM 2178 C C . SER A 1 280 ? -19.460 5.857 3.360 1.00 90.75 280 SER A C 1
ATOM 2180 O O . SER A 1 280 ? -19.087 4.683 3.284 1.00 90.75 280 SER A O 1
ATOM 2182 N N . ILE A 1 281 ? -20.677 6.190 3.797 1.00 89.69 281 ILE A N 1
ATOM 2183 C CA . ILE A 1 281 ? -21.704 5.185 4.108 1.00 89.69 281 ILE A CA 1
ATOM 2184 C C . ILE A 1 281 ? -21.977 4.336 2.862 1.00 89.69 281 ILE A C 1
ATOM 2186 O O . ILE A 1 281 ? -21.874 3.118 2.929 1.00 89.69 281 ILE A O 1
ATOM 2190 N N . SER A 1 282 ? -22.215 4.968 1.709 1.00 89.19 282 SER A N 1
ATOM 2191 C CA . SER A 1 282 ? -22.515 4.262 0.460 1.00 89.19 282 SER A CA 1
ATOM 2192 C C . SER A 1 282 ? -21.389 3.334 0.005 1.00 89.19 282 SER A C 1
ATOM 2194 O O . SER A 1 282 ? -21.668 2.221 -0.430 1.00 89.19 282 SER A O 1
ATOM 2196 N N . ASN A 1 283 ? -20.124 3.733 0.158 1.00 89.06 283 ASN A N 1
ATOM 2197 C CA . ASN A 1 283 ? -18.983 2.900 -0.236 1.00 89.06 283 ASN A CA 1
ATOM 2198 C C . ASN A 1 283 ? -18.747 1.706 0.701 1.00 89.06 283 ASN A C 1
ATOM 2200 O O . ASN A 1 283 ? -18.073 0.759 0.302 1.00 89.06 283 ASN A O 1
ATOM 2204 N N . LEU A 1 284 ? -19.251 1.762 1.937 1.00 86.06 284 LEU A N 1
ATOM 2205 C CA . LEU A 1 284 ? -19.112 0.697 2.935 1.00 86.06 284 LEU A CA 1
ATOM 2206 C C . LEU A 1 284 ? -20.321 -0.238 2.990 1.00 86.06 284 LEU A C 1
ATOM 2208 O O . LEU A 1 284 ? -20.162 -1.436 3.199 1.00 86.06 284 LEU A O 1
ATOM 2212 N N . THR A 1 285 ? -21.526 0.310 2.853 1.00 80.81 285 THR A N 1
ATOM 2213 C CA . THR A 1 285 ? -22.785 -0.425 3.039 1.00 80.81 285 THR A CA 1
ATOM 2214 C C . THR A 1 285 ? -23.490 -0.720 1.716 1.00 80.81 285 THR A C 1
ATOM 2216 O O . THR A 1 285 ? -24.484 -1.444 1.690 1.00 80.81 285 THR A O 1
ATOM 2219 N N . GLY A 1 286 ? -23.020 -0.133 0.610 1.00 83.56 286 GLY A N 1
ATOM 2220 C CA . GLY A 1 286 ? -23.687 -0.178 -0.692 1.00 83.56 286 GLY A CA 1
ATOM 2221 C C . GLY A 1 286 ? -24.976 0.648 -0.759 1.00 83.56 286 GLY A C 1
ATOM 2222 O O . GLY A 1 286 ? -25.648 0.630 -1.785 1.00 83.56 286 GLY A O 1
ATOM 2223 N N . SER A 1 287 ? -25.341 1.359 0.315 1.00 84.12 287 SER A N 1
ATOM 2224 C CA . SER A 1 287 ? -26.615 2.072 0.441 1.00 84.12 287 SER A CA 1
ATOM 2225 C C . SER A 1 287 ? -26.418 3.483 0.986 1.00 84.12 287 SER A C 1
ATOM 2227 O O . SER A 1 287 ? -25.540 3.739 1.807 1.00 84.12 287 SER A O 1
ATOM 2229 N N . ASN A 1 288 ? -27.268 4.417 0.562 1.00 87.62 288 ASN A N 1
ATOM 2230 C CA . ASN A 1 288 ? -27.290 5.750 1.156 1.00 87.62 288 ASN A CA 1
ATOM 2231 C C . ASN A 1 288 ? -27.887 5.710 2.568 1.00 87.62 288 ASN A C 1
ATOM 2233 O O . ASN A 1 288 ? -28.633 4.799 2.939 1.00 87.62 288 ASN A O 1
ATOM 2237 N N . LEU A 1 289 ? -27.572 6.730 3.361 1.00 87.56 289 LEU A N 1
ATOM 2238 C CA . LEU A 1 289 ? -28.227 6.908 4.645 1.00 87.56 289 LEU A CA 1
ATOM 2239 C C . LEU A 1 289 ? -29.699 7.295 4.461 1.00 87.56 289 LEU A C 1
ATOM 2241 O O . LEU A 1 289 ? -30.019 8.133 3.618 1.00 87.56 289 LEU A O 1
ATOM 2245 N N . THR A 1 290 ? -30.564 6.747 5.309 1.00 89.00 290 THR A N 1
ATOM 2246 C CA . THR A 1 290 ? -31.975 7.115 5.415 1.00 89.00 290 THR A CA 1
ATOM 2247 C C . THR A 1 290 ? -32.365 7.383 6.879 1.00 89.00 290 THR A C 1
ATOM 2249 O O . THR A 1 290 ? -31.645 6.975 7.798 1.00 89.00 290 THR A O 1
ATOM 2252 N N . PRO A 1 291 ? -33.498 8.059 7.145 1.00 88.38 291 PRO A N 1
ATOM 2253 C CA . PRO A 1 291 ? -34.013 8.225 8.507 1.00 88.38 291 PRO A CA 1
ATOM 2254 C C . PRO A 1 291 ? -34.226 6.898 9.252 1.00 88.38 291 PRO A C 1
ATOM 2256 O O . PRO A 1 291 ? -34.062 6.842 10.468 1.00 88.38 291 PRO A O 1
ATOM 2259 N N . GLU A 1 292 ? -34.543 5.820 8.538 1.00 87.69 292 GLU A N 1
ATOM 2260 C CA . GLU A 1 292 ? -34.810 4.499 9.113 1.00 87.69 292 GLU A CA 1
ATOM 2261 C C . GLU A 1 292 ? -33.523 3.803 9.569 1.00 87.69 292 GLU A C 1
ATOM 2263 O O . GLU A 1 292 ? -33.517 3.120 10.595 1.00 87.69 292 GLU A O 1
ATOM 2268 N N . ASN A 1 293 ? -32.414 3.978 8.838 1.00 88.44 293 ASN A N 1
ATOM 2269 C CA . ASN A 1 293 ? -31.162 3.280 9.138 1.00 88.44 293 ASN A CA 1
ATOM 2270 C C . ASN A 1 293 ? -30.191 4.078 10.030 1.00 88.44 293 ASN A C 1
ATOM 2272 O O . ASN A 1 293 ? -29.209 3.510 10.518 1.00 88.44 293 ASN A O 1
ATOM 2276 N N . ILE A 1 294 ? -30.481 5.353 10.320 1.00 88.25 294 ILE A N 1
ATOM 2277 C CA . ILE A 1 294 ? -29.581 6.271 11.041 1.00 88.25 294 ILE A CA 1
ATOM 2278 C C . ILE A 1 294 ? -29.150 5.787 12.430 1.00 88.25 294 ILE A C 1
ATOM 2280 O O . ILE A 1 294 ? -28.048 6.112 12.875 1.00 88.25 294 ILE A O 1
ATOM 2284 N N . ASN A 1 295 ? -29.978 4.983 13.099 1.00 88.75 295 ASN A N 1
ATOM 2285 C CA . ASN A 1 295 ? -29.714 4.465 14.445 1.00 88.75 295 ASN A CA 1
ATOM 2286 C C . ASN A 1 295 ? -29.317 2.978 14.469 1.00 88.75 295 ASN A C 1
ATOM 2288 O O . ASN A 1 295 ? -29.265 2.380 15.542 1.00 88.75 295 ASN A O 1
ATOM 2292 N N . THR A 1 296 ? -29.040 2.372 13.313 1.00 92.19 296 THR A N 1
ATOM 2293 C CA . THR A 1 296 ? -28.616 0.965 13.227 1.00 92.19 296 THR A CA 1
ATOM 2294 C C . THR A 1 296 ? -27.184 0.760 13.727 1.00 92.19 296 THR A C 1
ATOM 2296 O O . THR A 1 296 ? -26.367 1.682 13.727 1.00 92.19 296 THR A O 1
ATOM 2299 N N . ALA A 1 297 ? -26.848 -0.481 14.093 1.00 93.69 297 ALA A N 1
ATOM 2300 C CA . ALA A 1 297 ? -25.491 -0.872 14.485 1.00 93.69 297 ALA A CA 1
ATOM 2301 C C . ALA A 1 297 ? -24.445 -0.583 13.392 1.00 93.69 297 ALA A C 1
ATOM 2303 O O . ALA A 1 297 ? -23.330 -0.153 13.684 1.00 93.69 297 ALA A O 1
ATOM 2304 N N . GLN A 1 298 ? -24.822 -0.747 12.121 1.00 92.25 298 GLN A N 1
ATOM 2305 C CA . GLN A 1 298 ? -23.964 -0.438 10.978 1.00 92.25 298 GLN A CA 1
ATOM 2306 C C . GLN A 1 298 ? -23.583 1.048 10.936 1.00 92.25 298 GLN A C 1
ATOM 2308 O O . GLN A 1 298 ? -22.398 1.382 10.884 1.00 92.25 298 GLN A O 1
ATOM 2313 N N . ILE A 1 299 ? -24.564 1.949 11.041 1.00 92.69 299 ILE A N 1
ATOM 2314 C CA . ILE A 1 299 ? -24.305 3.396 11.043 1.00 92.69 299 ILE A CA 1
ATOM 2315 C C . ILE A 1 299 ? -23.614 3.847 12.335 1.00 92.69 299 ILE A C 1
ATOM 2317 O O . ILE A 1 299 ? -22.748 4.720 12.295 1.00 92.69 299 ILE A O 1
ATOM 2321 N N . SER A 1 300 ? -23.935 3.234 13.473 1.00 94.00 300 SER A N 1
ATOM 2322 C CA . SER A 1 300 ? -23.243 3.495 14.739 1.00 94.00 300 SER A CA 1
ATOM 2323 C C . SER A 1 300 ? -21.750 3.161 14.645 1.00 94.00 300 SER A C 1
ATOM 2325 O O . SER A 1 300 ? -20.886 3.989 14.947 1.00 94.00 300 SER A O 1
ATOM 2327 N N . THR A 1 301 ? -21.436 1.980 14.109 1.00 94.44 301 THR A N 1
ATOM 2328 C CA . THR A 1 301 ? -20.060 1.540 13.844 1.00 94.44 301 THR A CA 1
ATOM 2329 C C . THR A 1 301 ? -19.368 2.467 12.843 1.00 94.44 301 THR A C 1
ATOM 2331 O O . THR A 1 301 ? -18.191 2.793 13.020 1.00 94.44 301 THR A O 1
ATOM 2334 N N . TYR A 1 302 ? -20.095 2.936 11.818 1.00 93.88 302 TYR A N 1
ATOM 2335 C CA . TYR A 1 302 ? -19.572 3.852 10.797 1.00 93.88 302 TYR A CA 1
ATOM 2336 C C . TYR A 1 302 ? -19.047 5.134 11.416 1.00 93.88 302 TYR A C 1
ATOM 2338 O O . TYR A 1 302 ? -17.893 5.479 11.176 1.00 93.88 302 TYR A O 1
ATOM 2346 N N . ARG A 1 303 ? -19.835 5.802 12.260 1.00 92.38 303 ARG A N 1
ATOM 2347 C CA . ARG A 1 303 ? -19.423 7.073 12.875 1.00 92.38 303 ARG A CA 1
ATOM 2348 C C . ARG A 1 303 ? -18.140 6.926 13.692 1.00 92.38 303 ARG A C 1
ATOM 2350 O O . ARG A 1 303 ? -17.244 7.761 13.585 1.00 92.38 303 ARG A O 1
ATOM 2357 N N . VAL A 1 304 ? -18.020 5.831 14.444 1.00 94.94 304 VAL A N 1
ATOM 2358 C CA . VAL A 1 304 ? -16.843 5.533 15.275 1.00 94.94 304 VAL A CA 1
ATOM 2359 C C . VAL A 1 304 ? -15.582 5.322 14.433 1.00 94.94 304 VAL A C 1
ATOM 2361 O O . VAL A 1 304 ? -14.555 5.964 14.676 1.00 94.94 304 VAL A O 1
ATOM 2364 N N . ILE A 1 305 ? -15.644 4.437 13.433 1.00 95.38 305 ILE A N 1
ATOM 2365 C CA . ILE A 1 305 ? -14.479 4.127 12.590 1.00 95.38 305 ILE A CA 1
ATOM 2366 C C . ILE A 1 305 ? -14.141 5.322 11.693 1.00 95.38 305 ILE A C 1
ATOM 2368 O O . ILE A 1 305 ? -12.972 5.690 11.591 1.00 95.38 305 ILE A O 1
ATOM 2372 N N . ARG A 1 306 ? -15.144 5.979 11.098 1.00 93.50 306 ARG A N 1
ATOM 2373 C CA . ARG A 1 306 ? -14.957 7.132 10.209 1.00 93.50 306 ARG A CA 1
ATOM 2374 C C . ARG A 1 306 ? -14.321 8.324 10.917 1.00 93.50 306 ARG A C 1
ATOM 2376 O O . ARG A 1 306 ? -13.492 8.998 10.304 1.00 93.50 306 ARG A O 1
ATOM 2383 N N . GLY A 1 307 ? -14.673 8.569 12.182 1.00 92.38 307 GLY A N 1
ATOM 2384 C CA . GLY A 1 307 ? -14.047 9.612 12.995 1.00 92.38 307 GLY A CA 1
ATOM 2385 C C . GLY A 1 307 ? -12.559 9.346 13.233 1.00 92.38 307 GLY A C 1
ATOM 2386 O O . GLY A 1 307 ? -11.728 10.230 13.030 1.00 92.38 307 GLY A O 1
ATOM 2387 N N . SER A 1 308 ? -12.195 8.103 13.565 1.00 93.31 308 SER A N 1
ATOM 2388 C CA . SER A 1 308 ? -10.781 7.713 13.695 1.00 93.31 308 SER A CA 1
ATOM 2389 C C . SER A 1 308 ? -10.045 7.790 12.354 1.00 93.31 308 SER A C 1
ATOM 2391 O O . SER A 1 308 ? -8.960 8.362 12.278 1.00 93.31 308 SER A O 1
ATOM 2393 N N . ALA A 1 309 ? -10.671 7.316 11.276 1.00 94.88 309 ALA A N 1
ATOM 2394 C CA . ALA A 1 309 ? -10.123 7.403 9.928 1.00 94.88 309 ALA A CA 1
ATOM 2395 C C . ALA A 1 309 ? -9.930 8.856 9.469 1.00 94.88 309 ALA A C 1
ATOM 2397 O O . ALA A 1 309 ? -8.970 9.145 8.762 1.00 94.88 309 ALA A O 1
ATOM 2398 N N . GLN A 1 310 ? -10.788 9.797 9.885 1.00 93.50 310 GLN A N 1
ATOM 2399 C CA . GLN A 1 310 ? -10.594 11.221 9.596 1.00 93.50 310 GLN A CA 1
ATOM 2400 C C . GLN A 1 310 ? -9.271 11.740 10.165 1.00 93.50 310 GLN A C 1
ATOM 2402 O O . GLN A 1 310 ? -8.578 12.499 9.489 1.00 93.50 310 GLN A O 1
ATOM 2407 N N . ALA A 1 311 ? -8.937 11.335 11.389 1.00 91.81 311 ALA A N 1
ATOM 2408 C CA . ALA A 1 311 ? -7.704 11.728 12.061 1.00 91.81 311 ALA A CA 1
ATOM 2409 C C . ALA A 1 311 ? -6.456 11.060 11.462 1.00 91.81 311 ALA A C 1
ATOM 2411 O O . ALA A 1 311 ? -5.381 11.649 11.495 1.00 91.81 311 ALA A O 1
ATOM 2412 N N . GLU A 1 312 ? -6.599 9.841 10.945 1.00 93.06 312 GLU A N 1
ATOM 2413 C CA . GLU A 1 312 ? -5.488 9.018 10.454 1.00 93.06 312 GLU A CA 1
ATOM 2414 C C . GLU A 1 312 ? -5.182 9.215 8.965 1.00 93.06 312 GLU A C 1
ATOM 2416 O O . GLU A 1 312 ? -4.034 9.357 8.559 1.00 93.06 312 GLU A O 1
ATOM 2421 N N . CYS A 1 313 ? -6.222 9.211 8.136 1.00 94.81 313 CYS A N 1
ATOM 2422 C CA . CYS A 1 313 ? -6.113 9.101 6.682 1.00 94.81 313 CYS A CA 1
ATOM 2423 C C . CYS A 1 313 ? -7.129 9.995 5.958 1.00 94.81 313 CYS A C 1
ATOM 2425 O O . CYS A 1 313 ? -7.532 9.716 4.828 1.00 94.81 313 CYS A O 1
ATOM 2427 N N . TYR A 1 314 ? -7.596 11.064 6.616 1.00 94.75 314 TYR A N 1
ATOM 2428 C CA . TYR A 1 314 ? -8.640 11.965 6.108 1.00 94.75 314 TYR A CA 1
ATOM 2429 C C . TYR A 1 314 ? -9.959 11.254 5.760 1.00 94.75 314 TYR A C 1
ATOM 2431 O O . TYR A 1 314 ? -10.770 11.784 4.999 1.00 94.75 314 TYR A O 1
ATOM 2439 N N . GLY A 1 315 ? -10.176 10.052 6.304 1.00 94.06 315 GLY A N 1
ATOM 2440 C CA . GLY A 1 315 ? -11.337 9.227 6.003 1.00 94.06 315 GLY A CA 1
ATOM 2441 C C . GLY A 1 315 ? -11.294 8.537 4.653 1.00 94.06 315 GLY A C 1
ATOM 2442 O O . GLY A 1 315 ? -12.352 8.296 4.079 1.00 94.06 315 GLY A O 1
ATOM 2443 N N . LYS A 1 316 ? -10.105 8.274 4.113 1.00 95.81 316 LYS A N 1
ATOM 2444 C CA . LYS A 1 316 ? -9.934 7.743 2.761 1.00 95.81 316 LYS A CA 1
ATOM 2445 C C . LYS A 1 316 ? -9.078 6.486 2.797 1.00 95.81 316 LYS A C 1
ATOM 2447 O O . LYS A 1 316 ? -8.057 6.441 3.474 1.00 95.81 316 LYS A O 1
ATOM 2452 N N . PHE A 1 317 ? -9.486 5.462 2.058 1.00 96.19 317 PHE A N 1
ATOM 2453 C CA . PHE A 1 317 ? -8.796 4.171 2.058 1.00 96.19 317 PHE A CA 1
ATOM 2454 C C . PHE A 1 317 ? -7.445 4.204 1.337 1.00 96.19 317 PHE A C 1
ATOM 2456 O O . PHE A 1 317 ? -6.580 3.376 1.611 1.00 96.19 317 PHE A O 1
ATOM 2463 N N . ASP A 1 318 ? -7.271 5.126 0.392 1.00 97.12 318 ASP A N 1
ATOM 2464 C CA . ASP A 1 318 ? -6.102 5.219 -0.486 1.00 97.12 318 ASP A CA 1
ATOM 2465 C C . ASP A 1 318 ? -5.101 6.304 -0.069 1.00 97.12 318 ASP A C 1
ATOM 2467 O O . ASP A 1 318 ? -4.230 6.665 -0.859 1.00 97.12 318 ASP A O 1
ATOM 2471 N N . VAL A 1 319 ? -5.208 6.801 1.168 1.00 97.75 319 VAL A N 1
ATOM 2472 C CA . VAL A 1 319 ? -4.164 7.613 1.797 1.00 97.75 319 VAL A CA 1
ATOM 2473 C C . VAL A 1 319 ? -3.176 6.679 2.502 1.00 97.75 319 VAL A C 1
ATOM 2475 O O . VAL A 1 319 ? -3.539 5.865 3.352 1.00 97.75 319 VAL A O 1
ATOM 2478 N N . ILE A 1 320 ? -1.926 6.774 2.069 1.00 97.38 320 ILE A N 1
ATOM 2479 C CA . ILE A 1 320 ? -0.788 5.917 2.398 1.00 97.38 320 ILE A CA 1
ATOM 2480 C C . ILE A 1 320 ? 0.411 6.802 2.732 1.00 97.38 320 ILE A C 1
ATOM 2482 O O . ILE A 1 320 ? 0.698 7.746 1.986 1.00 97.38 320 ILE A O 1
ATOM 2486 N N . ASN A 1 321 ? 1.149 6.432 3.781 1.00 95.94 321 ASN A N 1
ATOM 2487 C CA . ASN A 1 321 ? 2.399 7.077 4.177 1.00 95.94 321 ASN A CA 1
ATOM 2488 C C . ASN A 1 321 ? 3.559 6.079 4.203 1.00 95.94 321 ASN A C 1
ATOM 2490 O O . ASN A 1 321 ? 3.441 4.999 4.776 1.00 95.94 321 ASN A O 1
ATOM 2494 N N . CYS A 1 322 ? 4.698 6.488 3.649 1.00 96.69 322 CYS A N 1
ATOM 2495 C CA . CYS A 1 322 ? 5.952 5.740 3.650 1.00 96.69 322 CYS A CA 1
ATOM 2496 C C . CYS A 1 322 ? 7.147 6.679 3.902 1.00 96.69 322 CYS A C 1
ATOM 2498 O O . CYS A 1 322 ? 8.145 6.599 3.191 1.00 96.69 322 CYS A O 1
ATOM 2500 N N . TRP A 1 323 ? 7.048 7.627 4.837 1.00 94.50 323 TRP A N 1
ATOM 2501 C CA . TRP A 1 323 ? 8.046 8.701 4.993 1.00 94.50 323 TRP A CA 1
ATOM 2502 C C . TRP A 1 323 ? 8.682 8.800 6.383 1.00 94.50 323 TRP A C 1
ATOM 2504 O O . TRP A 1 323 ? 9.734 9.427 6.521 1.00 94.50 323 TRP A O 1
ATOM 2514 N N . ASP A 1 324 ? 8.063 8.206 7.401 1.00 94.06 324 ASP A N 1
ATOM 2515 C CA . ASP A 1 324 ? 8.535 8.189 8.784 1.00 94.06 324 ASP A CA 1
ATOM 2516 C C . ASP A 1 324 ? 9.238 6.856 9.102 1.00 94.06 324 ASP A C 1
ATOM 2518 O O . ASP A 1 324 ? 9.693 6.137 8.208 1.00 94.06 324 ASP A O 1
ATOM 2522 N N . ASN A 1 325 ? 9.391 6.528 10.386 1.00 95.38 325 ASN A N 1
ATOM 2523 C CA . ASN A 1 325 ? 10.004 5.264 10.781 1.00 95.38 325 ASN A CA 1
ATOM 2524 C C . ASN A 1 325 ? 9.115 4.043 10.492 1.00 95.38 325 ASN A C 1
ATOM 2526 O O . ASN A 1 325 ? 9.591 2.920 10.662 1.00 95.38 325 ASN A O 1
ATOM 2530 N N . ALA A 1 326 ? 7.866 4.204 10.043 1.00 95.94 326 ALA A N 1
ATOM 2531 C CA . ALA A 1 326 ? 7.087 3.095 9.516 1.00 95.94 326 ALA A CA 1
ATOM 2532 C C . ALA A 1 326 ? 7.516 2.770 8.076 1.00 95.94 326 ALA A C 1
ATOM 2534 O O . ALA A 1 326 ? 7.776 3.654 7.263 1.00 95.94 326 ALA A O 1
ATOM 2535 N N . LEU A 1 327 ? 7.578 1.481 7.730 1.00 97.38 327 LEU A N 1
ATOM 2536 C CA . LEU A 1 327 ? 7.923 1.078 6.360 1.00 97.38 327 LEU A CA 1
ATOM 2537 C C . LEU A 1 327 ? 6.863 1.541 5.345 1.00 97.38 327 LEU A C 1
ATOM 2539 O O . LEU A 1 327 ? 7.196 2.030 4.268 1.00 97.38 327 LEU A O 1
ATOM 2543 N N . LEU A 1 328 ? 5.596 1.341 5.704 1.00 97.25 328 LEU A N 1
ATOM 2544 C CA . LEU A 1 328 ? 4.401 1.714 4.956 1.00 97.25 328 LEU A CA 1
ATOM 2545 C C . LEU A 1 328 ? 3.223 1.697 5.927 1.00 97.25 328 LEU A C 1
ATOM 2547 O O . LEU A 1 328 ? 3.141 0.785 6.748 1.00 97.25 328 LEU A O 1
ATOM 2551 N N . SER A 1 329 ? 2.305 2.648 5.815 1.00 97.38 329 SER A N 1
ATOM 2552 C CA . SER A 1 329 ? 1.098 2.718 6.640 1.00 97.38 329 SER A CA 1
ATOM 2553 C C . SER A 1 329 ? -0.122 3.017 5.776 1.00 97.38 329 SER A C 1
ATOM 2555 O O . SER A 1 329 ? -0.051 3.869 4.893 1.00 97.38 329 SER A O 1
ATOM 2557 N N . THR A 1 330 ? -1.232 2.302 5.984 1.00 96.56 330 THR A N 1
ATOM 2558 C CA . THR A 1 330 ? -2.462 2.489 5.189 1.00 96.56 330 THR A CA 1
ATOM 2559 C C . THR A 1 330 ? -3.726 2.028 5.923 1.00 96.56 330 THR A C 1
ATOM 2561 O O . THR A 1 330 ? -3.667 1.300 6.917 1.00 96.56 330 THR A O 1
ATOM 2564 N N . GLY A 1 331 ? -4.886 2.442 5.412 1.00 94.31 331 GLY A N 1
ATOM 2565 C CA . GLY A 1 331 ? -6.207 2.060 5.896 1.00 94.31 331 GLY A CA 1
ATOM 2566 C C . GLY A 1 331 ? -6.751 2.964 7.010 1.00 94.31 331 GLY A C 1
ATOM 2567 O O . GLY A 1 331 ? -6.056 3.859 7.488 1.00 94.31 331 GLY A O 1
ATOM 2568 N N . PRO A 1 332 ? -7.996 2.722 7.462 1.00 93.12 332 PRO A N 1
ATOM 2569 C CA . PRO A 1 332 ? -8.694 3.553 8.452 1.00 93.12 332 PRO A CA 1
ATOM 2570 C C . PRO A 1 332 ? -7.964 3.749 9.775 1.00 93.12 332 PRO A C 1
ATOM 2572 O O . PRO A 1 332 ? -8.149 4.766 10.436 1.00 93.12 332 PRO A O 1
ATOM 2575 N N . CYS A 1 333 ? -7.179 2.755 10.177 1.00 95.31 333 CYS A N 1
ATOM 2576 C CA . CYS A 1 333 ? -6.396 2.781 11.407 1.00 95.31 333 CYS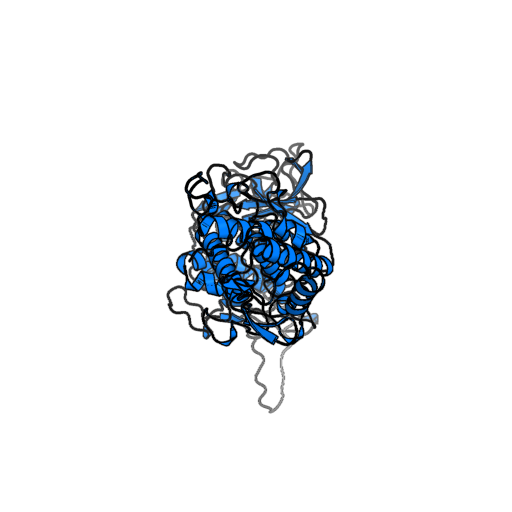 A CA 1
ATOM 2577 C C . CYS A 1 333 ? -4.905 3.015 11.135 1.00 95.31 333 CYS A C 1
ATOM 2579 O O . CYS A 1 333 ? -4.105 2.848 12.049 1.00 95.31 333 CYS A O 1
ATOM 2581 N N . HIS A 1 334 ? -4.546 3.318 9.882 1.00 93.69 334 HIS A N 1
ATOM 2582 C CA . HIS A 1 334 ? -3.184 3.550 9.415 1.00 93.69 334 HIS A CA 1
ATOM 2583 C C . HIS A 1 334 ? -2.199 2.464 9.875 1.00 93.69 334 HIS A C 1
ATOM 2585 O O . HIS A 1 334 ? -1.147 2.732 10.455 1.00 93.69 334 HIS A O 1
ATOM 2591 N N . TRP A 1 335 ? -2.579 1.204 9.643 1.00 97.12 335 TRP A N 1
ATOM 2592 C CA . TRP A 1 335 ? -1.801 0.051 10.079 1.00 97.12 335 TRP A CA 1
ATOM 2593 C C . TRP A 1 335 ? -0.424 0.072 9.437 1.00 97.12 335 TRP A C 1
ATOM 2595 O O . TRP A 1 335 ? -0.311 0.193 8.217 1.00 97.12 335 TRP A O 1
ATOM 2605 N N . THR A 1 336 ? 0.609 -0.101 10.257 1.00 97.44 336 THR A N 1
ATOM 2606 C CA . THR A 1 336 ? 1.998 -0.040 9.809 1.00 97.44 336 THR A CA 1
ATOM 2607 C C . THR A 1 336 ? 2.489 -1.415 9.353 1.00 97.44 336 THR A C 1
ATOM 2609 O O . THR A 1 336 ? 2.162 -2.441 9.952 1.00 97.44 336 THR A O 1
ATOM 2612 N N . ALA A 1 337 ? 3.296 -1.457 8.294 1.00 97.62 337 ALA A N 1
ATOM 2613 C CA . ALA A 1 337 ? 3.989 -2.650 7.807 1.00 97.62 337 ALA A CA 1
ATOM 2614 C C . ALA A 1 337 ? 5.095 -3.117 8.762 1.00 97.62 337 ALA A C 1
ATOM 2616 O O . ALA A 1 337 ? 5.465 -4.283 8.730 1.00 97.62 337 ALA A O 1
ATOM 2617 N N . GLY A 1 338 ? 5.554 -2.218 9.633 1.00 97.25 338 GLY A N 1
ATOM 2618 C CA . GLY A 1 338 ? 6.555 -2.403 10.676 1.00 97.25 338 GLY A CA 1
ATOM 2619 C C . GLY A 1 338 ? 7.170 -1.062 11.037 1.00 97.25 338 GLY A C 1
ATOM 2620 O O . GLY A 1 338 ? 7.178 -0.150 10.208 1.00 97.25 338 GLY A O 1
ATOM 2621 N N . ILE A 1 339 ? 7.696 -0.949 12.254 1.00 97.06 339 ILE A N 1
ATOM 2622 C CA . ILE A 1 339 ? 8.399 0.249 12.722 1.00 97.06 339 ILE A CA 1
ATOM 2623 C C . ILE A 1 339 ? 9.897 -0.036 12.744 1.00 97.06 339 ILE A C 1
ATOM 2625 O O . ILE A 1 339 ? 10.322 -1.060 13.280 1.00 97.06 339 ILE A O 1
ATOM 2629 N N . PHE A 1 340 ? 10.684 0.854 12.147 1.00 97.38 340 PHE A N 1
ATOM 2630 C CA . PHE A 1 340 ? 12.135 0.800 12.192 1.00 97.38 340 PHE A CA 1
ATOM 2631 C C . PHE A 1 340 ? 12.627 1.273 13.554 1.00 97.38 340 PHE A C 1
ATOM 2633 O O . PHE A 1 340 ? 12.429 2.431 13.928 1.00 97.38 340 PHE A O 1
ATOM 2640 N N . ASP A 1 341 ? 13.281 0.371 14.272 1.00 95.44 341 ASP A N 1
ATOM 2641 C CA . ASP A 1 341 ? 13.940 0.638 15.543 1.00 95.44 341 ASP A CA 1
ATOM 2642 C C . ASP A 1 341 ? 15.083 -0.370 15.737 1.00 95.44 341 ASP A C 1
ATOM 2644 O O . ASP A 1 341 ? 15.048 -1.472 15.191 1.00 95.44 341 ASP A O 1
ATOM 2648 N N . ASN A 1 342 ? 16.121 -0.010 16.492 1.00 94.12 342 ASN A N 1
ATOM 2649 C CA . ASN A 1 342 ? 17.267 -0.887 16.763 1.00 94.12 342 ASN A CA 1
ATOM 2650 C C . ASN A 1 342 ? 17.848 -1.548 15.489 1.00 94.12 342 ASN A C 1
ATOM 2652 O O . ASN A 1 342 ? 18.131 -2.745 15.460 1.00 94.12 342 ASN A O 1
ATOM 2656 N N . ASN A 1 343 ? 18.008 -0.753 14.421 1.00 94.12 343 ASN A N 1
ATOM 2657 C CA . ASN A 1 343 ? 18.552 -1.144 13.112 1.00 94.12 343 ASN A CA 1
ATOM 2658 C C . ASN A 1 343 ? 17.756 -2.200 12.315 1.00 94.12 343 ASN A C 1
ATOM 2660 O O . ASN A 1 343 ? 18.286 -2.768 11.356 1.00 94.12 343 ASN A O 1
ATOM 2664 N N . GLN A 1 344 ? 16.483 -2.438 12.643 1.00 97.31 344 GLN A N 1
ATOM 2665 C CA . GLN A 1 344 ? 15.623 -3.355 11.892 1.00 97.31 344 GLN A CA 1
ATOM 2666 C C . GLN A 1 344 ? 14.135 -2.991 11.988 1.00 97.31 344 GLN A C 1
ATOM 2668 O O . GLN A 1 344 ? 13.704 -2.279 12.888 1.00 97.31 344 GLN A O 1
ATOM 2673 N N . TYR A 1 345 ? 13.318 -3.499 11.066 1.00 98.25 345 TYR A N 1
ATOM 2674 C CA . TYR A 1 345 ? 11.864 -3.364 11.158 1.00 98.25 345 TYR A CA 1
ATOM 2675 C C . TYR A 1 345 ? 11.231 -4.432 12.061 1.00 98.25 345 TYR A C 1
ATOM 2677 O O . TYR A 1 345 ? 11.498 -5.629 11.919 1.00 98.25 345 TYR A O 1
ATOM 2685 N N . SER A 1 346 ? 10.348 -4.006 12.963 1.00 97.62 346 SER A N 1
ATOM 2686 C CA . SER A 1 346 ? 9.530 -4.866 13.830 1.00 97.62 346 SER A CA 1
ATOM 2687 C C . SER A 1 346 ? 8.329 -5.485 13.099 1.00 97.62 346 SER A C 1
ATOM 2689 O O . SER A 1 346 ? 8.068 -5.171 11.943 1.00 97.62 346 SER A O 1
ATOM 2691 N N . ASN A 1 347 ? 7.587 -6.391 13.748 1.00 97.69 347 ASN A N 1
ATOM 2692 C CA . ASN A 1 347 ? 6.278 -6.820 13.235 1.00 97.69 347 ASN A CA 1
ATOM 2693 C C . ASN A 1 347 ? 5.316 -5.628 13.135 1.00 97.69 347 ASN A C 1
ATOM 2695 O O . ASN A 1 347 ? 5.312 -4.753 13.999 1.00 97.69 347 ASN A O 1
ATOM 2699 N N . GLY A 1 348 ? 4.479 -5.628 12.101 1.00 97.69 348 GLY A N 1
ATOM 2700 C CA . GLY A 1 348 ? 3.487 -4.588 11.848 1.00 97.69 348 GLY A CA 1
ATOM 2701 C C . GLY A 1 348 ? 2.055 -5.099 11.961 1.00 97.69 348 GLY A C 1
ATOM 2702 O O . GLY A 1 348 ? 1.809 -6.305 11.870 1.00 97.69 348 GLY A O 1
ATOM 2703 N N . GLU A 1 349 ? 1.099 -4.182 12.115 1.00 98.38 349 GLU A N 1
ATOM 2704 C CA . GLU A 1 349 ? -0.333 -4.506 12.048 1.00 98.38 349 GLU A CA 1
ATOM 2705 C C . GLU A 1 349 ? -0.812 -4.716 10.603 1.00 98.38 349 GLU A C 1
ATOM 2707 O O . GLU A 1 349 ? -1.726 -5.506 10.366 1.00 98.38 349 GLU A O 1
ATOM 2712 N N . LEU A 1 350 ? -0.182 -4.066 9.616 1.00 98.56 350 LEU A N 1
ATOM 2713 C CA . LEU A 1 350 ? -0.582 -4.197 8.215 1.00 98.56 350 LEU A CA 1
ATOM 2714 C C . LEU A 1 350 ? -0.412 -5.628 7.692 1.00 98.56 350 LEU A C 1
ATOM 2716 O O . LEU A 1 350 ? -1.362 -6.139 7.106 1.00 98.56 350 LEU A O 1
ATOM 2720 N N . PRO A 1 351 ? 0.709 -6.339 7.929 1.00 98.62 351 PRO A N 1
ATOM 2721 C CA . PRO A 1 351 ? 0.847 -7.727 7.502 1.00 98.62 351 PRO A CA 1
ATOM 2722 C C . PRO A 1 351 ? -0.155 -8.648 8.206 1.00 98.62 351 PRO A C 1
ATOM 2724 O O . PRO A 1 351 ? -0.612 -9.626 7.619 1.00 98.62 351 PRO A O 1
ATOM 2727 N N . ALA A 1 352 ? -0.558 -8.330 9.441 1.00 98.50 352 ALA A N 1
ATOM 2728 C CA . ALA A 1 352 ? -1.606 -9.081 10.126 1.00 98.50 352 ALA A CA 1
ATOM 2729 C C . ALA A 1 352 ? -2.988 -8.830 9.507 1.00 98.50 352 ALA A C 1
ATOM 2731 O O . ALA A 1 352 ? -3.758 -9.774 9.335 1.00 98.50 352 ALA A O 1
ATOM 2732 N N . PHE A 1 353 ? -3.280 -7.594 9.098 1.00 98.62 353 PHE A N 1
ATOM 2733 C CA . PHE A 1 353 ? -4.453 -7.295 8.282 1.00 98.62 353 PHE A CA 1
ATOM 2734 C C . PHE A 1 353 ? -4.407 -8.013 6.923 1.00 98.62 353 PHE A C 1
ATOM 2736 O O . PHE A 1 353 ? -5.415 -8.571 6.503 1.00 98.62 353 PHE A O 1
ATOM 2743 N N . LEU A 1 354 ? -3.254 -8.077 6.252 1.00 98.62 354 LEU A N 1
ATOM 2744 C CA . LEU A 1 354 ? -3.108 -8.848 5.013 1.00 98.62 354 LEU A CA 1
ATOM 2745 C C . LEU A 1 354 ? -3.410 -10.337 5.238 1.00 98.62 354 LEU A C 1
ATOM 2747 O O . LEU A 1 354 ? -4.049 -10.968 4.400 1.00 98.62 354 LEU A O 1
ATOM 2751 N N . SER A 1 355 ? -3.027 -10.875 6.397 1.00 98.38 355 SER A N 1
ATOM 2752 C CA . SER A 1 355 ? -3.409 -12.221 6.832 1.00 98.38 355 SER A CA 1
ATOM 2753 C C . SER A 1 355 ? -4.921 -12.381 7.005 1.00 98.38 355 SER A C 1
ATOM 2755 O O . SER A 1 355 ? -5.500 -13.322 6.465 1.00 98.38 355 SER A O 1
ATOM 2757 N N . TYR A 1 356 ? -5.577 -11.421 7.663 1.00 98.56 356 TYR A N 1
ATOM 2758 C CA . TYR A 1 356 ? -7.038 -11.368 7.780 1.00 98.56 356 TYR A CA 1
ATOM 2759 C C . TYR A 1 356 ? -7.739 -11.290 6.412 1.00 98.56 356 TYR A C 1
ATOM 2761 O O . TYR A 1 356 ? -8.695 -12.017 6.156 1.00 98.56 356 TYR A O 1
ATOM 2769 N N . PHE A 1 357 ? -7.260 -10.433 5.508 1.00 98.69 357 PHE A N 1
ATOM 2770 C CA . PHE A 1 357 ? -7.824 -10.268 4.168 1.00 98.69 357 PHE A CA 1
ATOM 2771 C C . PHE A 1 357 ? -7.689 -11.547 3.332 1.00 98.69 357 PHE A C 1
ATOM 2773 O O . PHE A 1 357 ? -8.650 -11.961 2.681 1.00 98.69 357 PHE A O 1
ATOM 2780 N N . ARG A 1 358 ? -6.526 -12.208 3.400 1.00 97.56 358 ARG A N 1
ATOM 2781 C CA . ARG A 1 358 ? -6.284 -13.488 2.725 1.00 97.56 358 ARG A CA 1
ATOM 2782 C C . ARG A 1 358 ? -7.206 -14.597 3.224 1.00 97.56 358 ARG A C 1
ATOM 2784 O O . ARG A 1 358 ? -7.722 -15.350 2.409 1.00 97.56 358 ARG A O 1
ATOM 2791 N N . ASP A 1 359 ? -7.419 -14.683 4.535 1.00 97.12 359 ASP A N 1
ATOM 2792 C CA . ASP A 1 359 ? -8.318 -15.664 5.159 1.00 97.12 359 ASP A CA 1
ATOM 2793 C C . ASP A 1 359 ? -9.772 -15.496 4.697 1.00 97.12 359 ASP A C 1
ATOM 2795 O O . ASP A 1 359 ? -10.455 -16.470 4.394 1.00 97.12 359 ASP A O 1
ATOM 2799 N N . ARG A 1 360 ? -10.244 -14.248 4.594 1.00 96.62 360 ARG A N 1
ATOM 2800 C CA . ARG A 1 360 ? -11.648 -13.958 4.270 1.00 96.62 360 ARG A CA 1
ATOM 2801 C C . ARG A 1 360 ? -11.969 -13.993 2.788 1.00 96.62 360 ARG A C 1
ATOM 2803 O O . ARG A 1 360 ? -13.062 -14.416 2.420 1.00 96.62 360 ARG A O 1
ATOM 2810 N N . THR A 1 361 ? -11.056 -13.524 1.947 1.00 96.25 361 THR A N 1
ATOM 2811 C CA . THR A 1 361 ? -11.292 -13.380 0.506 1.00 96.25 361 THR A CA 1
ATOM 2812 C C . THR A 1 361 ? -10.011 -13.679 -0.282 1.00 96.25 361 THR A C 1
ATOM 2814 O O . THR A 1 361 ? -9.417 -12.758 -0.852 1.00 96.25 361 THR A O 1
ATOM 2817 N N . PRO A 1 362 ? -9.559 -14.949 -0.337 1.00 95.38 362 PRO A N 1
ATOM 2818 C CA . PRO A 1 362 ? -8.263 -15.320 -0.916 1.00 95.38 362 PRO A CA 1
ATOM 2819 C C . PRO A 1 362 ? -8.109 -14.906 -2.387 1.00 95.38 362 PRO A C 1
ATOM 2821 O O . PRO A 1 362 ? -7.076 -14.374 -2.762 1.00 95.38 362 PRO A O 1
ATOM 2824 N N . GLN A 1 363 ? -9.160 -15.014 -3.205 1.00 95.06 363 GLN A N 1
ATOM 2825 C CA . GLN A 1 363 ? -9.105 -14.602 -4.619 1.00 95.06 363 GLN A CA 1
ATOM 2826 C C . GLN A 1 363 ? -8.858 -13.091 -4.796 1.00 95.06 363 GLN A C 1
ATOM 2828 O O . GLN A 1 363 ? -8.102 -12.660 -5.671 1.00 95.06 363 GLN A O 1
ATOM 2833 N N . ASN A 1 364 ? -9.479 -12.258 -3.952 1.00 97.56 364 ASN A N 1
ATOM 2834 C CA . ASN A 1 364 ? -9.224 -10.817 -3.961 1.00 97.56 364 ASN A CA 1
ATOM 2835 C C . ASN A 1 364 ? -7.853 -10.485 -3.366 1.00 97.56 364 ASN A C 1
ATOM 2837 O O . ASN A 1 364 ? -7.248 -9.501 -3.784 1.00 97.56 364 ASN A O 1
ATOM 2841 N N . TYR A 1 365 ? -7.360 -11.297 -2.425 1.00 98.19 365 TYR A N 1
ATOM 2842 C CA . TYR A 1 365 ? -5.992 -11.193 -1.931 1.00 98.19 365 TYR A CA 1
ATOM 2843 C C . TYR A 1 365 ? -4.977 -11.464 -3.035 1.00 98.19 365 TYR A C 1
ATOM 2845 O O . TYR A 1 365 ? -4.044 -10.681 -3.205 1.00 98.19 365 TYR A O 1
ATOM 2853 N N . ASP A 1 366 ? -5.178 -12.518 -3.821 1.00 95.88 366 ASP A N 1
ATOM 2854 C CA . ASP A 1 366 ? -4.293 -12.850 -4.933 1.00 95.88 366 ASP A CA 1
ATOM 2855 C C . ASP A 1 366 ? -4.278 -11.723 -5.965 1.00 95.88 366 ASP A C 1
ATOM 2857 O O . ASP A 1 366 ? -3.209 -11.248 -6.345 1.00 95.88 366 ASP A O 1
ATOM 2861 N N . SER A 1 367 ? -5.452 -11.180 -6.290 1.00 95.75 367 SER A N 1
ATOM 2862 C CA . SER A 1 367 ? -5.575 -10.010 -7.167 1.00 95.75 367 SER A CA 1
ATOM 2863 C C . SER A 1 367 ? -4.876 -8.758 -6.614 1.00 95.75 367 SER A C 1
ATOM 2865 O O . SER A 1 367 ? -4.375 -7.945 -7.385 1.00 95.75 367 SER A O 1
ATOM 2867 N N . ALA A 1 368 ? -4.831 -8.568 -5.296 1.00 98.00 368 ALA A N 1
ATOM 2868 C CA . ALA A 1 368 ? -4.235 -7.380 -4.687 1.00 98.00 368 ALA A CA 1
ATOM 2869 C C . ALA A 1 368 ? -2.725 -7.513 -4.419 1.00 98.00 368 ALA A C 1
ATOM 2871 O O . ALA A 1 368 ? -2.001 -6.526 -4.518 1.00 98.00 368 ALA A O 1
ATOM 2872 N N . PHE A 1 369 ? -2.258 -8.703 -4.030 1.00 98.38 369 PHE A N 1
ATOM 2873 C CA . PHE A 1 369 ? -0.911 -8.920 -3.485 1.00 98.38 369 PHE A CA 1
ATOM 2874 C C . PHE A 1 369 ? -0.326 -10.301 -3.800 1.00 98.38 369 PHE A C 1
ATOM 2876 O O . PHE A 1 369 ? 0.873 -10.394 -4.066 1.00 98.38 369 PHE A O 1
ATOM 2883 N N . GLY A 1 370 ? -1.138 -11.366 -3.794 1.00 96.81 370 GLY A N 1
ATOM 2884 C CA . GLY A 1 370 ? -0.637 -12.736 -3.972 1.00 96.81 370 GLY A CA 1
ATOM 2885 C C . GLY A 1 370 ? -0.028 -12.979 -5.357 1.00 96.81 370 GLY A C 1
ATOM 2886 O O . GLY A 1 370 ? 1.078 -13.505 -5.450 1.00 96.81 370 GLY A O 1
ATOM 2887 N N . HIS A 1 371 ? -0.654 -12.481 -6.432 1.00 95.56 371 HIS A N 1
ATOM 2888 C CA . HIS A 1 371 ? -0.085 -12.514 -7.789 1.00 95.56 371 HIS A CA 1
ATOM 2889 C C . HIS A 1 371 ? 1.210 -11.698 -7.919 1.00 95.56 371 HIS A C 1
ATOM 2891 O O . HIS A 1 371 ? 1.996 -11.924 -8.839 1.00 95.56 371 HIS A O 1
ATOM 2897 N N . PHE A 1 372 ? 1.456 -10.766 -6.993 1.00 98.00 372 PHE A N 1
ATOM 2898 C CA . PHE A 1 372 ? 2.693 -9.986 -6.918 1.00 98.00 372 PHE A CA 1
ATOM 2899 C C . PHE A 1 372 ? 3.766 -10.657 -6.050 1.00 98.00 372 PHE A C 1
ATOM 2901 O O . PHE A 1 372 ? 4.835 -10.085 -5.835 1.00 98.00 372 PHE A O 1
ATOM 2908 N N . GLY A 1 373 ? 3.488 -11.858 -5.535 1.00 97.62 373 GLY A N 1
ATOM 2909 C CA . GLY A 1 373 ? 4.413 -12.625 -4.715 1.00 97.62 373 GLY A CA 1
ATOM 2910 C C . GLY A 1 373 ? 4.524 -12.144 -3.269 1.00 97.62 373 GLY A C 1
ATOM 2911 O O . GLY A 1 373 ? 5.495 -12.499 -2.609 1.00 97.62 373 GLY A O 1
ATOM 2912 N N . LEU A 1 374 ? 3.585 -11.334 -2.763 1.00 98.44 374 LEU A N 1
ATOM 2913 C CA . LEU A 1 374 ? 3.611 -10.806 -1.395 1.00 98.44 374 LEU A CA 1
ATOM 2914 C C . LEU A 1 374 ? 2.619 -11.547 -0.499 1.00 98.44 374 LEU A C 1
ATOM 2916 O O . LEU A 1 374 ? 1.433 -11.603 -0.807 1.00 98.44 374 LEU A O 1
ATOM 2920 N N . PHE A 1 375 ? 3.107 -12.077 0.626 1.00 98.19 375 PHE A N 1
ATOM 2921 C CA . PHE A 1 375 ? 2.319 -12.872 1.569 1.00 98.19 375 PHE A CA 1
ATOM 2922 C C . PHE A 1 375 ? 2.615 -12.485 3.027 1.00 98.19 375 PHE A C 1
ATOM 2924 O O . PHE A 1 375 ? 3.741 -12.099 3.355 1.00 98.19 375 PHE A O 1
ATOM 2931 N N . PRO A 1 376 ? 1.643 -12.603 3.949 1.00 97.94 376 PRO A N 1
ATOM 2932 C CA . PRO A 1 376 ? 1.912 -12.479 5.376 1.00 97.94 376 PRO A CA 1
ATOM 2933 C C . PRO A 1 376 ? 2.757 -13.665 5.857 1.00 97.94 376 PRO A C 1
ATOM 2935 O O . PRO A 1 376 ? 2.575 -14.802 5.416 1.00 97.94 376 PRO A O 1
ATOM 2938 N N . LEU A 1 377 ? 3.670 -13.414 6.794 1.00 97.62 377 LEU A N 1
ATOM 2939 C CA . LEU A 1 377 ? 4.522 -14.450 7.374 1.00 97.62 377 LEU A CA 1
ATOM 2940 C C . LEU A 1 377 ? 3.689 -15.479 8.144 1.00 97.62 377 LEU A C 1
ATOM 2942 O O . LEU A 1 377 ? 3.903 -16.680 8.000 1.00 97.62 377 LEU A O 1
ATOM 2946 N N . THR A 1 378 ? 2.723 -14.997 8.925 1.00 96.50 378 THR A N 1
ATOM 2947 C CA . THR A 1 378 ? 1.859 -15.812 9.784 1.00 96.50 378 THR A CA 1
ATOM 2948 C C . THR A 1 378 ? 0.425 -15.819 9.261 1.00 96.50 378 THR A C 1
ATOM 2950 O O . THR A 1 378 ? -0.132 -14.759 8.967 1.00 96.50 378 THR A O 1
ATOM 2953 N N . ALA A 1 379 ? -0.190 -17.002 9.182 1.00 95.31 379 ALA A N 1
ATOM 2954 C CA . ALA A 1 379 ? -1.591 -17.166 8.796 1.00 95.31 379 ALA A CA 1
ATOM 2955 C C . ALA A 1 379 ? -2.559 -16.643 9.873 1.00 95.31 379 ALA A C 1
ATOM 2957 O O . ALA A 1 379 ? -2.233 -16.621 11.067 1.00 95.31 379 ALA A O 1
ATOM 2958 N N . TRP A 1 380 ? -3.758 -16.239 9.452 1.00 97.12 380 TRP A N 1
ATOM 2959 C CA . TRP A 1 380 ? -4.785 -15.726 10.350 1.00 97.12 380 TRP A CA 1
ATOM 2960 C C . TRP A 1 380 ? -5.190 -16.798 11.369 1.00 97.12 380 TRP A C 1
ATOM 2962 O O . TRP A 1 380 ? -5.188 -17.987 11.067 1.00 97.12 380 TRP A O 1
ATOM 2972 N N . GLY A 1 381 ? -5.486 -16.386 12.602 1.00 95.00 381 GLY A N 1
ATOM 2973 C CA . GLY A 1 381 ? -5.843 -17.305 13.690 1.00 95.00 381 GLY A CA 1
ATOM 2974 C C . GLY A 1 381 ? -4.665 -18.017 14.369 1.00 95.00 381 GLY A C 1
ATOM 2975 O O . GLY A 1 381 ? -4.872 -18.680 15.382 1.00 95.00 381 GLY A O 1
ATOM 2976 N N . SER A 1 382 ? -3.430 -17.854 13.885 1.00 95.31 382 SER A N 1
ATOM 2977 C CA . SER A 1 382 ? -2.248 -18.396 14.572 1.00 95.31 382 SER A CA 1
ATOM 2978 C C . SER A 1 382 ? -2.057 -17.753 15.952 1.00 95.31 382 SER A C 1
ATOM 2980 O O . SER A 1 382 ? -2.185 -16.536 16.091 1.00 95.31 382 SER A O 1
ATOM 2982 N N . ALA A 1 383 ? -1.656 -18.546 16.952 1.00 90.31 383 ALA A N 1
ATOM 2983 C CA . ALA A 1 383 ? -1.518 -18.094 18.343 1.00 90.31 383 ALA A CA 1
ATOM 2984 C C . ALA A 1 383 ? -0.601 -16.865 18.514 1.00 90.31 383 ALA A C 1
ATOM 2986 O O . ALA A 1 383 ? -0.911 -15.967 19.288 1.00 90.31 383 ALA A O 1
ATOM 2987 N N . ASN A 1 384 ? 0.486 -16.785 17.740 1.00 90.25 384 ASN A N 1
ATOM 2988 C CA . ASN A 1 384 ? 1.475 -15.702 17.832 1.00 90.25 384 ASN A CA 1
ATOM 2989 C C . ASN A 1 384 ? 1.077 -14.421 17.081 1.00 90.25 384 ASN A C 1
ATOM 2991 O O . ASN A 1 384 ? 1.853 -13.468 17.048 1.00 90.25 384 ASN A O 1
ATOM 2995 N N . LEU A 1 385 ? -0.093 -14.397 16.435 1.00 96.31 385 LEU A N 1
ATOM 2996 C CA . LEU A 1 385 ? -0.551 -13.225 15.695 1.00 96.31 385 LEU A CA 1
ATOM 2997 C C . LEU A 1 385 ? -1.116 -12.153 16.633 1.00 96.31 385 LEU A C 1
ATOM 2999 O O . LEU A 1 385 ? -0.935 -10.969 16.369 1.00 96.31 385 LEU A O 1
ATOM 3003 N N . TYR A 1 386 ? -1.804 -12.558 17.703 1.00 97.31 386 TYR A N 1
ATOM 3004 C CA . TYR A 1 386 ? -2.513 -11.667 18.622 1.00 97.31 386 TYR A CA 1
ATOM 3005 C C . TYR A 1 386 ? -1.722 -11.428 19.911 1.00 97.31 386 TYR A C 1
ATOM 3007 O O . TYR A 1 386 ? -1.244 -12.366 20.543 1.00 97.31 386 TYR A O 1
ATOM 3015 N N . SER A 1 387 ? -1.636 -10.169 20.335 1.00 95.75 387 SER A N 1
ATOM 3016 C CA . SER A 1 387 ? -1.039 -9.771 21.612 1.00 95.75 387 SER A CA 1
ATOM 3017 C C . SER A 1 387 ? -2.129 -9.363 22.597 1.00 95.75 387 SER A C 1
ATOM 3019 O O . SER A 1 387 ? -2.855 -8.402 22.351 1.00 95.75 387 SER A O 1
ATOM 3021 N N . SER A 1 388 ? -2.223 -10.029 23.750 1.00 92.44 388 SER A N 1
ATOM 3022 C CA . SER A 1 388 ? -3.162 -9.649 24.819 1.00 92.44 388 SER A CA 1
ATOM 3023 C C . SER A 1 388 ? -2.788 -8.336 25.515 1.00 92.44 388 SER A C 1
ATOM 3025 O O . SER A 1 388 ? -3.675 -7.624 25.981 1.00 92.44 388 SER A O 1
ATOM 3027 N N . GLU A 1 389 ? -1.494 -7.999 25.553 1.00 92.38 389 GLU A N 1
ATOM 3028 C CA . GLU A 1 389 ? -0.952 -6.792 26.200 1.00 92.38 389 GLU A CA 1
ATOM 3029 C C . GLU A 1 389 ? -1.316 -5.506 25.456 1.00 92.38 389 GLU A C 1
ATOM 3031 O O . GLU A 1 389 ? -1.410 -4.429 26.047 1.00 92.38 389 GLU A O 1
ATOM 3036 N N . THR A 1 390 ? -1.487 -5.610 24.140 1.00 95.56 390 THR A N 1
ATOM 3037 C CA . THR A 1 390 ? -1.803 -4.477 23.266 1.00 95.56 390 THR A CA 1
ATOM 3038 C C . THR A 1 390 ? -3.131 -4.638 22.554 1.00 95.56 390 THR A C 1
ATOM 3040 O O . THR A 1 390 ? -3.582 -3.668 21.969 1.00 95.56 390 THR A O 1
ATOM 3043 N N . ARG A 1 391 ? -3.760 -5.819 22.596 1.00 96.88 391 ARG A N 1
ATOM 3044 C CA . ARG A 1 391 ? -4.984 -6.163 21.852 1.00 96.88 391 ARG A CA 1
ATOM 3045 C C . ARG A 1 391 ? -4.897 -5.797 20.371 1.00 96.88 391 ARG A C 1
ATOM 3047 O O . ARG A 1 391 ? -5.839 -5.298 19.758 1.00 96.88 391 ARG A O 1
ATOM 3054 N N . THR A 1 392 ? -3.718 -6.037 19.812 1.00 97.06 392 THR A N 1
ATOM 3055 C CA . THR A 1 392 ? -3.393 -5.827 18.404 1.00 97.06 392 THR A CA 1
ATOM 3056 C C . THR A 1 392 ? -2.939 -7.134 17.778 1.00 97.06 392 THR A C 1
ATOM 3058 O O . THR A 1 392 ? -2.535 -8.072 18.471 1.00 97.06 392 THR A O 1
ATOM 3061 N N . TYR A 1 393 ? -2.997 -7.179 16.452 1.00 98.00 393 TYR A N 1
ATOM 3062 C CA . TYR A 1 393 ? -2.511 -8.300 15.663 1.00 98.00 393 TYR A CA 1
ATOM 3063 C C . TYR A 1 393 ? -1.264 -7.845 14.925 1.00 98.00 393 TYR A C 1
ATOM 3065 O O . TYR A 1 393 ? -1.285 -6.774 14.323 1.00 98.00 393 TYR A O 1
ATOM 3073 N N . SER A 1 394 ? -0.185 -8.622 14.958 1.00 98.06 394 SER A N 1
ATOM 3074 C CA . SER A 1 394 ? 1.040 -8.253 14.255 1.00 98.06 394 SER A CA 1
ATOM 3075 C C . SER A 1 394 ? 1.799 -9.457 13.717 1.00 98.06 394 SER A C 1
ATOM 3077 O O . SER A 1 394 ? 1.875 -10.503 14.353 1.00 98.06 394 SER A O 1
ATOM 3079 N N . THR A 1 395 ? 2.374 -9.306 12.529 1.00 98.38 395 THR A N 1
ATOM 3080 C CA . THR A 1 395 ? 3.296 -10.277 11.925 1.00 98.38 395 THR A CA 1
ATOM 3081 C C . THR A 1 395 ? 4.213 -9.543 10.942 1.00 98.38 395 THR A C 1
ATOM 3083 O O . THR A 1 395 ? 4.326 -8.317 10.984 1.00 98.38 395 THR A O 1
ATOM 3086 N N . TRP A 1 396 ? 4.901 -10.280 10.080 1.00 98.19 396 TRP A N 1
ATOM 3087 C CA . TRP A 1 396 ? 5.804 -9.760 9.065 1.00 98.19 396 TRP A CA 1
ATOM 3088 C C . TRP A 1 396 ? 5.377 -10.173 7.655 1.00 98.19 396 TRP A C 1
ATOM 3090 O O . TRP A 1 396 ? 4.342 -10.813 7.480 1.00 98.19 396 TRP A O 1
ATOM 3100 N N . ILE A 1 397 ? 6.165 -9.798 6.648 1.00 98.25 397 ILE A N 1
ATOM 3101 C CA . ILE A 1 397 ? 5.953 -10.147 5.241 1.00 98.25 397 ILE A CA 1
ATOM 3102 C C . ILE A 1 397 ? 6.953 -11.225 4.806 1.00 98.25 397 ILE A C 1
ATOM 3104 O O . ILE A 1 397 ? 8.114 -11.233 5.226 1.00 98.25 397 ILE A O 1
ATOM 3108 N N . LYS A 1 398 ? 6.511 -12.112 3.919 1.00 98.31 398 LYS A N 1
ATOM 3109 C CA . LYS A 1 398 ? 7.351 -13.020 3.138 1.00 98.31 398 LYS A CA 1
ATOM 3110 C C . LYS A 1 398 ? 7.059 -12.846 1.647 1.00 98.31 398 LYS A C 1
ATOM 3112 O O . LYS A 1 398 ? 5.952 -12.465 1.270 1.00 98.31 398 LYS A O 1
ATOM 3117 N N . LEU A 1 399 ? 8.071 -13.084 0.821 1.00 98.62 399 LEU A N 1
ATOM 3118 C CA . LEU A 1 399 ? 7.975 -13.012 -0.634 1.00 98.62 399 LEU A CA 1
ATOM 3119 C C . LEU A 1 399 ? 8.090 -14.411 -1.233 1.00 98.62 399 LEU A C 1
ATOM 3121 O O . LEU A 1 399 ? 8.811 -15.245 -0.684 1.00 98.62 399 LEU A O 1
ATOM 3125 N N . SER A 1 400 ? 7.428 -14.668 -2.359 1.00 98.12 400 SER A N 1
ATOM 3126 C CA . SER A 1 400 ? 7.637 -15.904 -3.120 1.00 98.12 400 SER A CA 1
ATOM 3127 C C . SER A 1 400 ? 9.106 -16.059 -3.526 1.00 98.12 400 SER A C 1
ATOM 3129 O O . SER A 1 400 ? 9.792 -15.086 -3.871 1.00 98.12 400 SER A O 1
ATOM 3131 N N . ASN A 1 401 ? 9.597 -17.292 -3.462 1.00 97.12 401 ASN A N 1
ATOM 3132 C CA . ASN A 1 401 ? 10.927 -17.681 -3.920 1.00 97.12 401 ASN A CA 1
ATOM 3133 C C . ASN A 1 401 ? 10.818 -18.607 -5.145 1.00 97.12 401 ASN A C 1
ATOM 3135 O O . ASN A 1 401 ? 9.732 -18.809 -5.686 1.00 97.12 401 ASN A O 1
ATOM 3139 N N . SER A 1 402 ? 11.941 -19.147 -5.618 1.00 95.00 402 SER A N 1
ATOM 3140 C CA . SER A 1 402 ? 11.975 -19.978 -6.832 1.00 95.00 402 SER A CA 1
ATOM 3141 C C . SER A 1 402 ? 11.208 -21.302 -6.718 1.00 95.00 402 SER A C 1
ATOM 3143 O O . SER A 1 402 ? 10.950 -21.920 -7.743 1.00 95.00 402 SER A O 1
ATOM 3145 N N . ASN A 1 403 ? 10.822 -21.726 -5.510 1.00 95.25 403 ASN A N 1
ATOM 3146 C CA . ASN A 1 403 ? 10.009 -22.925 -5.290 1.00 95.25 403 ASN A CA 1
ATOM 3147 C C . ASN A 1 403 ? 8.500 -22.645 -5.363 1.00 95.25 403 ASN A C 1
ATOM 3149 O O . ASN A 1 403 ? 7.719 -23.580 -5.223 1.00 95.25 403 ASN A O 1
ATOM 3153 N N . PHE A 1 404 ? 8.078 -21.385 -5.512 1.00 96.19 404 PHE A N 1
ATOM 3154 C CA . PHE A 1 404 ? 6.664 -21.021 -5.516 1.00 96.19 404 PHE A CA 1
ATOM 3155 C C . PHE A 1 404 ? 5.930 -21.589 -6.733 1.00 96.19 404 PHE A C 1
ATOM 3157 O O . PHE A 1 404 ? 6.314 -21.342 -7.878 1.00 96.19 404 PHE A O 1
ATOM 3164 N N . LEU A 1 405 ? 4.827 -22.291 -6.483 1.00 92.19 405 LEU A N 1
ATOM 3165 C CA . LEU A 1 405 ? 3.993 -22.910 -7.504 1.00 92.19 405 LEU A CA 1
ATOM 3166 C C . LEU A 1 405 ? 2.609 -22.266 -7.493 1.00 92.19 405 LEU A C 1
ATOM 3168 O O . LEU A 1 405 ? 1.823 -22.448 -6.567 1.00 92.19 405 LEU A O 1
ATOM 3172 N N . SER A 1 406 ? 2.267 -21.557 -8.572 1.00 86.12 406 SER A N 1
ATOM 3173 C CA . SER A 1 406 ? 0.977 -20.849 -8.670 1.00 86.12 406 SER A CA 1
ATOM 3174 C C . SER A 1 406 ? -0.233 -21.796 -8.600 1.00 86.12 406 SER A C 1
ATOM 3176 O O . SER A 1 406 ? -1.307 -21.393 -8.168 1.00 86.12 406 SER A O 1
ATOM 3178 N N . SER A 1 407 ? -0.068 -23.061 -9.002 1.00 86.56 407 SER A N 1
ATOM 3179 C CA . SER A 1 407 ? -1.117 -24.089 -8.962 1.00 86.56 407 SER A CA 1
ATOM 3180 C C . SER A 1 407 ? -1.292 -24.756 -7.593 1.00 86.56 407 SER A C 1
ATOM 3182 O O . SER A 1 407 ? -2.241 -25.517 -7.413 1.00 86.56 407 SER A O 1
ATOM 3184 N N . GLN A 1 408 ? -0.380 -24.536 -6.642 1.00 86.94 408 GLN A N 1
ATOM 3185 C CA . GLN A 1 408 ? -0.382 -25.227 -5.356 1.00 86.94 408 GLN A CA 1
ATOM 3186 C C . GLN A 1 408 ? -1.269 -24.504 -4.339 1.00 86.94 408 GLN A C 1
ATOM 3188 O O . GLN A 1 408 ? -1.044 -23.340 -4.032 1.00 86.94 408 GLN A O 1
ATOM 3193 N N . GLN A 1 409 ? -2.260 -25.204 -3.776 1.00 85.00 409 GLN A N 1
ATOM 3194 C CA . GLN A 1 409 ? -3.063 -24.727 -2.645 1.00 85.00 409 GLN A CA 1
ATOM 3195 C C . GLN A 1 409 ? -3.356 -25.885 -1.667 1.00 85.00 409 GLN A C 1
ATOM 3197 O O . GLN A 1 409 ? -3.789 -26.946 -2.119 1.00 85.00 409 GLN A O 1
ATOM 3202 N N . PRO A 1 410 ? -3.169 -25.708 -0.343 1.00 87.75 410 PRO A N 1
ATOM 3203 C CA . PRO A 1 410 ? -2.572 -24.537 0.299 1.00 87.75 410 PRO A CA 1
ATOM 3204 C C . PRO A 1 410 ? -1.067 -24.438 0.006 1.00 87.75 410 PRO A C 1
ATOM 3206 O O . PRO A 1 410 ? -0.379 -25.455 -0.090 1.00 87.75 410 PRO A O 1
ATOM 3209 N N . HIS A 1 411 ? -0.555 -23.211 -0.105 1.00 91.12 411 HIS A N 1
ATOM 3210 C CA . HIS A 1 411 ? 0.886 -22.990 -0.238 1.00 91.12 411 HIS A CA 1
ATOM 3211 C C . HIS A 1 411 ? 1.669 -23.471 0.994 1.00 91.12 411 HIS A C 1
ATOM 3213 O O . HIS A 1 411 ? 1.233 -23.287 2.134 1.00 91.12 411 HIS A O 1
ATOM 3219 N N . GLN A 1 412 ? 2.851 -24.027 0.747 1.00 93.00 412 GLN A N 1
ATOM 3220 C CA . GLN A 1 412 ? 3.822 -24.492 1.730 1.00 93.00 412 GLN A CA 1
ATOM 3221 C C . GLN A 1 412 ? 4.780 -23.367 2.120 1.00 93.00 412 GLN A C 1
ATOM 3223 O O . GLN A 1 412 ? 5.127 -22.510 1.309 1.00 93.00 412 GLN A O 1
ATOM 3228 N N . ASP A 1 413 ? 5.286 -23.390 3.352 1.00 92.88 413 ASP A N 1
ATOM 3229 C CA . ASP A 1 413 ? 6.212 -22.352 3.821 1.00 92.88 413 ASP A CA 1
ATOM 3230 C C . ASP A 1 413 ? 7.543 -22.322 3.049 1.00 92.88 413 ASP A C 1
ATOM 3232 O O . ASP A 1 413 ? 8.145 -21.257 2.924 1.00 92.88 413 ASP A O 1
ATOM 3236 N N . SER A 1 414 ? 7.967 -23.447 2.461 1.00 95.94 414 SER A N 1
ATOM 3237 C CA . SER A 1 414 ? 9.174 -23.544 1.625 1.00 95.94 414 SER A CA 1
ATOM 3238 C C . SER A 1 414 ? 9.105 -22.747 0.315 1.00 95.94 414 SER A C 1
ATOM 3240 O O . SER A 1 414 ? 10.142 -22.508 -0.307 1.00 95.94 414 SER A O 1
ATOM 3242 N N . GLU A 1 415 ? 7.907 -22.333 -0.110 1.00 97.56 415 GLU A N 1
ATOM 3243 C CA . GLU A 1 415 ? 7.671 -21.508 -1.306 1.00 97.56 415 GLU A CA 1
ATOM 3244 C C . GLU A 1 415 ? 7.995 -20.023 -1.089 1.00 97.56 415 GLU A C 1
ATOM 3246 O O . GLU A 1 415 ? 7.922 -19.214 -2.018 1.00 97.56 415 GLU A O 1
ATOM 3251 N N . PHE A 1 416 ? 8.346 -19.642 0.140 1.00 97.94 416 PHE A N 1
ATOM 3252 C CA . PHE A 1 416 ? 8.524 -18.252 0.519 1.00 97.94 416 PHE A CA 1
ATOM 3253 C C . PHE A 1 416 ? 9.825 -18.017 1.273 1.00 97.94 416 PHE A C 1
ATOM 3255 O O . PHE A 1 416 ? 10.341 -18.877 1.983 1.00 97.94 416 PHE A O 1
ATOM 3262 N N . THR A 1 417 ? 10.311 -16.787 1.179 1.00 98.12 417 THR A N 1
ATOM 3263 C CA . THR A 1 417 ? 11.421 -16.282 1.981 1.00 98.12 417 THR A CA 1
ATOM 3264 C C . THR A 1 417 ? 10.934 -15.058 2.755 1.00 98.12 417 THR A C 1
ATOM 3266 O O . THR A 1 417 ? 10.383 -14.139 2.139 1.00 98.12 417 THR A O 1
ATOM 3269 N N . PRO A 1 418 ? 11.097 -15.001 4.092 1.00 98.31 418 PRO A N 1
ATOM 3270 C CA . PRO A 1 418 ? 10.800 -13.791 4.852 1.00 98.31 418 PRO A CA 1
ATOM 3271 C C . PRO A 1 418 ? 11.547 -12.588 4.271 1.00 98.31 418 PRO A C 1
ATOM 3273 O O . PRO A 1 418 ? 12.749 -12.669 4.015 1.00 98.31 418 PRO A O 1
ATOM 3276 N N . LEU A 1 419 ? 10.850 -11.466 4.075 1.00 98.25 419 LEU A N 1
ATOM 3277 C CA . LEU A 1 419 ? 11.507 -10.232 3.655 1.00 98.25 419 LEU A CA 1
ATOM 3278 C C . LEU A 1 419 ? 12.501 -9.824 4.747 1.00 98.25 419 LEU A C 1
ATOM 3280 O O . LEU A 1 419 ? 12.136 -9.771 5.924 1.00 98.25 419 LEU A O 1
ATOM 3284 N N . SER A 1 420 ? 13.751 -9.541 4.385 1.00 97.75 420 SER A N 1
ATOM 3285 C CA . SER A 1 420 ? 14.742 -9.113 5.372 1.00 97.75 420 SER A CA 1
ATOM 3286 C C . SER A 1 420 ? 14.275 -7.845 6.092 1.00 97.75 420 SER A C 1
ATOM 3288 O O . SER A 1 420 ? 13.775 -6.903 5.480 1.00 97.75 420 SER A O 1
ATOM 3290 N N . ARG A 1 421 ? 14.447 -7.826 7.417 1.00 98.00 421 ARG A N 1
ATOM 3291 C CA . ARG A 1 421 ? 14.096 -6.684 8.277 1.00 98.00 421 ARG A CA 1
ATOM 3292 C C . ARG A 1 421 ? 15.123 -5.559 8.217 1.00 98.00 421 ARG A C 1
ATOM 3294 O O . ARG A 1 421 ? 14.890 -4.501 8.801 1.00 98.00 421 ARG A O 1
ATOM 3301 N N . ASN A 1 422 ? 16.257 -5.784 7.549 1.00 97.00 422 ASN A N 1
ATOM 3302 C CA . ASN A 1 422 ? 17.230 -4.735 7.292 1.00 97.00 422 ASN A CA 1
ATOM 3303 C C . ASN A 1 422 ? 16.559 -3.600 6.508 1.00 97.00 422 ASN A C 1
ATOM 3305 O O . ASN A 1 422 ? 15.810 -3.860 5.566 1.00 97.00 422 ASN A O 1
ATOM 3309 N N . ARG A 1 423 ? 16.856 -2.353 6.888 1.00 95.31 423 ARG A N 1
ATOM 3310 C CA . ARG A 1 423 ? 16.229 -1.153 6.318 1.00 95.31 423 ARG A CA 1
ATOM 3311 C C . ARG A 1 423 ? 16.198 -1.172 4.795 1.00 95.31 423 ARG A C 1
ATOM 3313 O O . ARG A 1 423 ? 15.155 -0.988 4.176 1.00 95.31 423 ARG A O 1
ATOM 3320 N N . GLU A 1 424 ? 17.358 -1.427 4.214 1.00 95.06 424 GLU A N 1
ATOM 3321 C CA . GLU A 1 424 ? 17.581 -1.278 2.790 1.00 95.06 424 GLU A CA 1
ATOM 3322 C C . GLU A 1 424 ? 16.9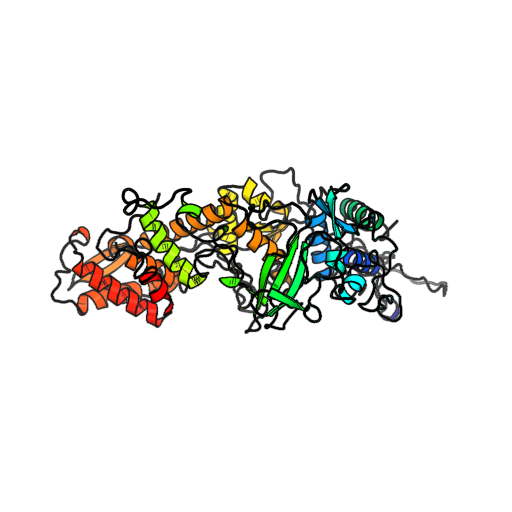70 -2.421 1.969 1.00 95.06 424 GLU A C 1
ATOM 3324 O O . GLU A 1 424 ? 16.632 -2.221 0.808 1.00 95.06 424 GLU A O 1
ATOM 3329 N N . GLU A 1 425 ? 16.780 -3.600 2.567 1.00 96.88 425 GLU A N 1
ATOM 3330 C CA . GLU A 1 425 ? 16.023 -4.706 1.963 1.00 96.88 425 GLU A CA 1
ATOM 3331 C C . GLU A 1 425 ? 14.510 -4.484 2.075 1.00 96.88 425 GLU A C 1
ATOM 3333 O O . GLU A 1 425 ? 13.766 -4.662 1.112 1.00 96.88 425 GLU A O 1
ATOM 3338 N N . ALA A 1 426 ? 14.041 -4.047 3.243 1.00 97.75 426 ALA A N 1
ATOM 3339 C CA . ALA A 1 426 ? 12.625 -3.806 3.486 1.00 97.75 426 ALA A CA 1
ATOM 3340 C C . ALA A 1 426 ? 12.066 -2.676 2.603 1.00 97.75 426 ALA A C 1
ATOM 3342 O O . ALA A 1 426 ? 10.905 -2.731 2.190 1.00 97.75 426 ALA A O 1
ATOM 3343 N N . HIS A 1 427 ? 12.905 -1.696 2.241 1.00 97.19 427 HIS A N 1
ATOM 3344 C CA . HIS A 1 427 ? 12.575 -0.601 1.324 1.00 97.19 427 HIS A CA 1
ATOM 3345 C C . HIS A 1 427 ? 12.088 -1.048 -0.069 1.00 97.19 427 HIS A C 1
ATOM 3347 O O . HIS A 1 427 ? 11.566 -0.207 -0.804 1.00 97.19 427 HIS A O 1
ATOM 3353 N N . TYR A 1 428 ? 12.160 -2.337 -0.423 1.00 98.25 428 TYR A N 1
ATOM 3354 C CA . TYR A 1 428 ? 11.443 -2.878 -1.582 1.00 98.25 428 TYR A CA 1
ATOM 3355 C C . TYR A 1 428 ? 9.959 -2.469 -1.574 1.00 98.25 428 TYR A C 1
ATOM 3357 O O . TYR A 1 428 ? 9.455 -1.919 -2.554 1.00 98.25 428 TYR A O 1
ATOM 3365 N N . LEU A 1 429 ? 9.287 -2.612 -0.424 1.00 97.81 429 LEU A N 1
ATOM 3366 C CA . LEU A 1 429 ? 7.868 -2.261 -0.254 1.00 97.81 429 LEU A CA 1
ATOM 3367 C C . LEU A 1 429 ? 7.609 -0.750 -0.180 1.00 97.81 429 LEU A C 1
ATOM 3369 O O . LEU A 1 429 ? 6.461 -0.317 -0.151 1.00 97.81 429 LEU A O 1
ATOM 3373 N N . LYS A 1 430 ? 8.678 0.051 -0.160 1.00 95.88 430 LYS A N 1
ATOM 3374 C CA . LYS A 1 430 ? 8.644 1.514 -0.130 1.00 95.88 430 LYS A CA 1
ATOM 3375 C C . LYS A 1 430 ? 8.765 2.131 -1.527 1.00 95.88 430 LYS A C 1
ATOM 3377 O O . LYS A 1 430 ? 8.643 3.343 -1.673 1.00 95.88 430 LYS A O 1
ATOM 3382 N N . THR A 1 431 ? 9.054 1.326 -2.552 1.00 98.25 431 THR A N 1
ATOM 3383 C CA . THR A 1 431 ? 9.154 1.798 -3.942 1.00 98.25 431 THR A CA 1
ATOM 3384 C C . THR A 1 431 ? 7.837 2.408 -4.423 1.00 98.25 431 THR A C 1
ATOM 3386 O O . THR A 1 431 ? 6.753 2.061 -3.946 1.00 98.25 431 THR A O 1
ATOM 3389 N N . TRP A 1 432 ? 7.917 3.297 -5.413 1.00 98.69 432 TRP A N 1
ATOM 3390 C CA . TRP A 1 432 ? 6.737 3.942 -5.988 1.00 98.69 432 TRP A CA 1
ATOM 3391 C C . TRP A 1 432 ? 5.755 2.944 -6.615 1.00 98.69 432 TRP A C 1
ATOM 3393 O O . TRP A 1 432 ? 4.548 3.167 -6.561 1.00 98.69 432 TRP A O 1
ATOM 3403 N N . HIS A 1 433 ? 6.239 1.811 -7.132 1.00 98.75 433 HIS A N 1
ATOM 3404 C CA . HIS A 1 433 ? 5.383 0.762 -7.695 1.00 98.75 433 HIS A CA 1
ATOM 3405 C C . HIS A 1 433 ? 4.646 -0.045 -6.616 1.00 98.75 433 HIS A C 1
ATOM 3407 O O . HIS A 1 433 ? 3.473 -0.372 -6.797 1.00 98.75 433 HIS A O 1
ATOM 3413 N N . TRP A 1 434 ? 5.260 -0.307 -5.455 1.00 98.69 434 TRP A N 1
ATOM 3414 C CA . TRP A 1 434 ? 4.522 -0.866 -4.316 1.00 98.69 434 TRP A CA 1
ATOM 3415 C C . TRP A 1 434 ? 3.522 0.137 -3.739 1.00 98.69 434 TRP A C 1
ATOM 3417 O O . TRP A 1 434 ? 2.378 -0.234 -3.479 1.00 98.69 434 TRP A O 1
ATOM 3427 N N . PHE A 1 435 ? 3.895 1.415 -3.640 1.00 98.75 435 PHE A N 1
ATOM 3428 C CA . PHE A 1 435 ? 2.972 2.484 -3.254 1.00 98.75 435 PHE A CA 1
ATOM 3429 C C . PHE A 1 435 ? 1.756 2.560 -4.201 1.00 98.75 435 PHE A C 1
ATOM 3431 O O . PHE A 1 435 ? 0.614 2.621 -3.746 1.00 98.75 435 PHE A O 1
ATOM 3438 N N . PHE A 1 436 ? 1.985 2.453 -5.515 1.00 98.81 436 PHE A N 1
ATOM 3439 C CA . PHE A 1 436 ? 0.941 2.322 -6.536 1.00 98.81 436 PHE A CA 1
ATOM 3440 C C . PHE A 1 436 ? 0.034 1.109 -6.302 1.00 98.81 436 PHE A C 1
ATOM 3442 O O . PHE A 1 436 ? -1.183 1.272 -6.291 1.00 98.81 436 PHE A O 1
ATOM 3449 N N . ARG A 1 437 ? 0.584 -0.087 -6.059 1.00 98.81 437 ARG A N 1
ATOM 3450 C CA . ARG A 1 437 ? -0.220 -1.304 -5.829 1.00 98.81 437 ARG A CA 1
ATOM 3451 C C . ARG A 1 437 ? -1.112 -1.195 -4.597 1.00 98.81 437 ARG A C 1
ATOM 3453 O O . ARG A 1 437 ? -2.300 -1.492 -4.687 1.00 98.81 437 ARG A O 1
ATOM 3460 N N . PHE A 1 438 ? -0.579 -0.714 -3.471 1.00 98.62 438 PHE A N 1
ATOM 3461 C CA . PHE A 1 438 ? -1.391 -0.483 -2.271 1.00 98.62 438 PHE A CA 1
ATOM 3462 C C . PHE A 1 438 ? -2.480 0.570 -2.521 1.00 98.62 438 PHE A C 1
ATOM 3464 O O . PHE A 1 438 ? -3.624 0.375 -2.110 1.00 98.62 438 PHE A O 1
ATOM 3471 N N . SER A 1 439 ? -2.156 1.649 -3.244 1.00 98.38 439 SER A N 1
ATOM 3472 C CA . SER A 1 439 ? -3.126 2.689 -3.602 1.00 98.38 439 SER A CA 1
ATOM 3473 C C . SER A 1 439 ? -4.239 2.132 -4.493 1.00 98.38 439 SER A C 1
ATOM 3475 O O . SER A 1 439 ? -5.422 2.313 -4.205 1.00 98.38 439 SER A O 1
ATOM 3477 N N . MET A 1 440 ? -3.886 1.374 -5.532 1.00 98.50 440 MET A N 1
ATOM 3478 C CA . MET A 1 440 ? -4.848 0.782 -6.459 1.00 98.50 440 MET A CA 1
ATOM 3479 C C . MET A 1 440 ? -5.706 -0.306 -5.817 1.00 98.50 440 MET A C 1
ATOM 3481 O O . MET A 1 440 ? -6.904 -0.349 -6.101 1.00 98.50 440 MET A O 1
ATOM 3485 N N . ALA A 1 441 ? -5.163 -1.114 -4.901 1.00 98.19 441 ALA A N 1
ATOM 3486 C CA . ALA A 1 441 ? -5.959 -2.046 -4.105 1.00 98.19 441 ALA A CA 1
ATOM 3487 C C . ALA A 1 441 ? -7.040 -1.298 -3.304 1.00 98.19 441 ALA A C 1
ATOM 3489 O O . ALA A 1 441 ? -8.220 -1.648 -3.378 1.00 98.19 441 ALA A O 1
ATOM 3490 N N . SER A 1 442 ? -6.673 -0.208 -2.620 1.00 96.94 442 SER A N 1
ATOM 3491 C CA . SER A 1 442 ? -7.623 0.651 -1.896 1.00 96.94 442 SER A CA 1
ATOM 3492 C C . SER A 1 442 ? -8.652 1.327 -2.806 1.00 96.94 442 SER A C 1
ATOM 3494 O O . SER A 1 442 ? -9.800 1.514 -2.399 1.00 96.94 442 SER A O 1
ATOM 3496 N N . ARG A 1 443 ? -8.276 1.685 -4.037 1.00 97.00 443 ARG A N 1
ATOM 3497 C CA . ARG A 1 443 ? -9.145 2.381 -5.001 1.00 97.00 443 ARG A CA 1
ATOM 3498 C C . ARG A 1 443 ? -10.118 1.453 -5.718 1.00 97.00 443 ARG A C 1
ATOM 3500 O O . ARG A 1 443 ? -11.275 1.815 -5.905 1.00 97.00 443 ARG A O 1
ATOM 3507 N N . THR A 1 444 ? -9.690 0.246 -6.072 1.00 96.06 444 THR A N 1
ATOM 3508 C CA . THR A 1 444 ? -10.412 -0.587 -7.051 1.00 96.06 444 THR A CA 1
ATOM 3509 C C . THR A 1 444 ? -10.932 -1.911 -6.496 1.00 96.06 444 THR A C 1
ATOM 3511 O O . THR A 1 444 ? -11.856 -2.479 -7.071 1.00 96.06 444 THR A O 1
ATOM 3514 N N . ILE A 1 445 ? -10.432 -2.388 -5.349 1.00 95.81 445 ILE A N 1
ATOM 3515 C CA . ILE A 1 445 ? -10.834 -3.685 -4.788 1.00 95.81 445 ILE A CA 1
ATOM 3516 C C . ILE A 1 445 ? -11.772 -3.471 -3.595 1.00 95.81 445 ILE A C 1
ATOM 3518 O O . ILE A 1 445 ? -11.344 -3.267 -2.460 1.00 95.81 445 ILE A O 1
ATOM 3522 N N . THR A 1 446 ? -13.083 -3.569 -3.827 1.00 94.25 446 THR A N 1
ATOM 3523 C CA . THR A 1 446 ? -14.108 -3.383 -2.781 1.00 94.25 446 THR A CA 1
ATOM 3524 C C . THR A 1 446 ? -13.910 -4.314 -1.582 1.00 94.25 446 THR A C 1
ATOM 3526 O O . THR A 1 446 ? -13.964 -3.863 -0.440 1.00 94.25 446 THR A O 1
ATOM 3529 N N . ASN A 1 447 ? -13.584 -5.591 -1.813 1.00 95.81 447 ASN A N 1
ATOM 3530 C CA . ASN A 1 447 ? -13.361 -6.551 -0.726 1.00 95.81 447 ASN A CA 1
ATOM 3531 C C . ASN A 1 447 ? -12.122 -6.233 0.123 1.00 95.81 447 ASN A C 1
ATOM 3533 O O . ASN A 1 447 ? -12.102 -6.565 1.304 1.00 95.81 447 ASN A O 1
ATOM 3537 N N . TYR A 1 448 ? -11.128 -5.528 -0.428 1.00 97.12 448 TYR A N 1
ATOM 3538 C CA . TYR A 1 448 ? -9.993 -5.034 0.349 1.00 97.12 448 TYR A CA 1
ATOM 3539 C C . TYR A 1 448 ? -10.446 -3.953 1.341 1.00 97.12 448 TYR A C 1
ATOM 3541 O O . TYR A 1 448 ? -10.147 -4.040 2.532 1.00 97.12 448 TYR A O 1
ATOM 3549 N N . ARG A 1 449 ? -11.275 -2.998 0.892 1.00 95.50 449 ARG A N 1
ATOM 3550 C CA . ARG A 1 449 ? -11.892 -1.983 1.767 1.00 95.50 449 ARG A CA 1
ATOM 3551 C C . ARG A 1 449 ? -12.826 -2.600 2.814 1.00 95.50 449 ARG A C 1
ATOM 3553 O O . ARG A 1 449 ? -12.759 -2.229 3.985 1.00 95.50 449 ARG A O 1
ATOM 3560 N N . HIS A 1 450 ? -13.652 -3.575 2.434 1.00 94.50 450 HIS A N 1
ATOM 3561 C CA . HIS A 1 450 ? -14.518 -4.293 3.379 1.00 94.50 450 HIS A CA 1
ATOM 3562 C C . HIS A 1 450 ? -13.722 -5.118 4.399 1.00 94.50 450 HIS A C 1
ATOM 3564 O O . HIS A 1 450 ? -14.108 -5.197 5.565 1.00 94.50 450 HIS A O 1
ATOM 3570 N N . ALA A 1 451 ? -12.582 -5.694 4.014 1.00 96.81 451 ALA A N 1
ATOM 3571 C CA . ALA A 1 451 ? -11.704 -6.364 4.965 1.00 96.81 451 ALA A CA 1
ATOM 3572 C C . ALA A 1 451 ? -11.090 -5.364 5.959 1.00 96.81 451 ALA A C 1
ATOM 3574 O O . ALA A 1 451 ? -11.027 -5.653 7.154 1.00 96.81 451 ALA A O 1
ATOM 3575 N N . MET A 1 452 ? -10.688 -4.168 5.508 1.00 96.31 452 MET A N 1
ATOM 3576 C CA . MET A 1 452 ? -10.231 -3.108 6.417 1.00 96.31 452 MET A CA 1
ATOM 3577 C C . MET A 1 452 ? -11.330 -2.726 7.416 1.00 96.31 452 MET A C 1
ATOM 3579 O O . MET A 1 452 ? -11.077 -2.619 8.616 1.00 96.31 452 MET A O 1
ATOM 3583 N N . TRP A 1 453 ? -12.565 -2.578 6.931 1.00 94.50 453 TRP A N 1
ATOM 3584 C CA . TRP A 1 453 ? -13.740 -2.359 7.769 1.00 94.50 453 TRP A CA 1
ATOM 3585 C C . TRP A 1 453 ? -13.903 -3.462 8.827 1.00 94.50 453 TRP A C 1
ATOM 3587 O O . TRP A 1 453 ? -13.925 -3.174 10.024 1.00 94.50 453 TRP A O 1
ATOM 3597 N N . GLY A 1 454 ? -13.915 -4.732 8.412 1.00 95.56 454 GLY A N 1
ATOM 3598 C CA . GLY A 1 454 ? -14.033 -5.881 9.315 1.00 95.56 454 GLY A CA 1
ATOM 3599 C C . GLY A 1 454 ? -12.919 -5.959 10.366 1.00 95.56 454 GLY A C 1
ATOM 3600 O O . GLY A 1 454 ? -13.188 -6.230 11.539 1.00 95.56 454 GLY A O 1
ATOM 3601 N N . MET A 1 455 ? -11.677 -5.651 9.985 1.00 96.81 455 MET A N 1
ATOM 3602 C CA . MET A 1 455 ? -10.539 -5.624 10.908 1.00 96.81 455 MET A CA 1
ATOM 3603 C C . MET A 1 455 ? -10.659 -4.493 11.942 1.00 96.81 455 MET A C 1
ATOM 3605 O O . MET A 1 455 ? -10.352 -4.687 13.120 1.00 96.81 455 MET A O 1
ATOM 3609 N N . ALA A 1 456 ? -11.159 -3.321 11.542 1.00 96.69 456 ALA A N 1
ATOM 3610 C CA . ALA A 1 456 ? -11.430 -2.221 12.467 1.00 96.69 456 ALA A CA 1
ATOM 3611 C C . ALA A 1 456 ? -12.568 -2.558 13.453 1.00 96.69 456 ALA A C 1
ATOM 3613 O O . ALA A 1 456 ? -12.432 -2.281 14.648 1.00 96.69 456 ALA A O 1
ATOM 3614 N N . LYS A 1 457 ? -13.633 -3.246 13.007 1.00 96.88 457 LYS A N 1
ATOM 3615 C CA . LYS A 1 457 ? -14.689 -3.768 13.902 1.00 96.88 457 LYS A CA 1
ATOM 3616 C C . LYS A 1 457 ? -14.130 -4.733 14.947 1.00 96.88 457 LYS A C 1
ATOM 3618 O O . LYS A 1 457 ? -14.429 -4.604 16.135 1.00 96.88 457 LYS A O 1
ATOM 3623 N N . ARG A 1 458 ? -13.264 -5.659 14.521 1.00 96.75 458 ARG A N 1
ATOM 3624 C CA . ARG A 1 458 ? -12.567 -6.588 15.424 1.00 96.75 458 ARG A CA 1
ATOM 3625 C C . ARG A 1 458 ? -11.748 -5.843 16.475 1.00 96.75 458 ARG A C 1
ATOM 3627 O O . ARG A 1 458 ? -11.877 -6.144 17.655 1.00 96.75 458 ARG A O 1
ATOM 3634 N N . ARG A 1 459 ? -10.998 -4.813 16.073 1.00 97.44 459 ARG A N 1
ATOM 3635 C CA . ARG A 1 459 ? -10.234 -3.966 17.003 1.00 97.44 459 ARG A CA 1
ATOM 3636 C C . ARG A 1 459 ? -11.130 -3.312 18.062 1.00 97.44 459 ARG A C 1
ATOM 3638 O O . ARG A 1 459 ? -10.778 -3.330 19.238 1.00 97.44 459 ARG A O 1
ATOM 3645 N N . ILE A 1 460 ? -12.295 -2.780 17.680 1.00 98.06 460 ILE A N 1
ATOM 3646 C CA . ILE A 1 460 ? -13.264 -2.214 18.640 1.00 98.06 460 ILE A CA 1
ATOM 3647 C C . ILE A 1 460 ? -13.760 -3.288 19.615 1.00 98.06 460 ILE A C 1
ATOM 3649 O O . ILE A 1 460 ? -13.785 -3.050 20.822 1.00 98.06 460 ILE A O 1
ATOM 3653 N N . SER A 1 461 ? -14.131 -4.469 19.113 1.00 97.94 461 SER A N 1
ATOM 3654 C CA . SER A 1 461 ? -14.555 -5.599 19.951 1.00 97.94 461 SER A CA 1
ATOM 3655 C C . SER A 1 461 ? -13.473 -6.000 20.963 1.00 97.94 461 SER A C 1
ATOM 3657 O O . SER A 1 461 ? -13.752 -6.177 22.154 1.00 97.94 461 SER A O 1
ATOM 3659 N N . ASP A 1 462 ? -12.220 -6.083 20.516 1.00 97.56 462 ASP A N 1
ATOM 3660 C CA . ASP A 1 462 ? -11.092 -6.453 21.367 1.00 97.56 462 ASP A CA 1
ATOM 3661 C C . ASP A 1 462 ? -10.842 -5.389 22.447 1.00 97.56 462 ASP A C 1
ATOM 3663 O O . ASP A 1 462 ? -10.691 -5.740 23.614 1.00 97.56 462 ASP A O 1
ATOM 3667 N N . ILE A 1 463 ? -10.896 -4.093 22.121 1.00 98.00 463 ILE A N 1
ATOM 3668 C CA . ILE A 1 463 ? -10.796 -3.012 23.122 1.00 98.00 463 ILE A CA 1
ATOM 3669 C C . ILE A 1 463 ? -11.926 -3.121 24.151 1.00 98.00 463 ILE A C 1
ATOM 3671 O O . ILE A 1 463 ? -11.681 -3.124 25.358 1.00 98.00 463 ILE A O 1
ATOM 3675 N N . ARG A 1 464 ? -13.173 -3.229 23.682 1.00 97.88 464 ARG A N 1
ATOM 3676 C CA . ARG A 1 464 ? -14.363 -3.211 24.543 1.00 97.88 464 ARG A CA 1
ATOM 3677 C C . ARG A 1 464 ? -14.430 -4.403 25.493 1.00 97.88 464 ARG A C 1
ATOM 3679 O O . ARG A 1 464 ? -14.935 -4.246 26.599 1.00 97.88 464 ARG A O 1
ATOM 3686 N N . SER A 1 465 ? -13.894 -5.555 25.100 1.00 97.50 465 SER A N 1
ATOM 3687 C CA . SER A 1 465 ? -13.843 -6.760 25.942 1.00 97.50 465 SER A CA 1
ATOM 3688 C C . SER A 1 465 ? -12.734 -6.742 27.004 1.00 97.50 465 SER A C 1
ATOM 3690 O O . SER A 1 465 ? -12.604 -7.701 27.765 1.00 97.50 465 SER A O 1
ATOM 3692 N N . LYS A 1 466 ? -11.907 -5.689 27.088 1.00 97.50 466 LYS A N 1
ATOM 3693 C CA . LYS A 1 466 ? -10.901 -5.580 28.151 1.00 97.50 466 LYS A CA 1
ATOM 3694 C C . LYS A 1 466 ? -11.573 -5.382 29.507 1.00 97.50 466 LYS A C 1
ATOM 3696 O O . LYS A 1 466 ? -12.238 -4.372 29.727 1.00 97.50 466 LYS A O 1
ATOM 3701 N N . SER A 1 467 ? -11.336 -6.319 30.423 1.00 96.69 467 SER A N 1
ATOM 3702 C CA . SER A 1 467 ? -11.713 -6.181 31.831 1.00 96.69 467 SER A CA 1
ATOM 3703 C C . SER A 1 467 ? -10.932 -5.058 32.507 1.00 96.69 467 SER A C 1
ATOM 3705 O O . SER A 1 467 ? -9.745 -4.878 32.231 1.00 96.69 467 SER A O 1
ATOM 3707 N N . ILE A 1 468 ? -11.573 -4.333 33.413 1.00 95.81 468 ILE A N 1
ATOM 3708 C CA . ILE A 1 468 ? -10.989 -3.216 34.152 1.00 95.81 468 ILE A CA 1
ATOM 3709 C C . ILE A 1 468 ? -11.589 -3.139 35.557 1.00 95.81 468 ILE A C 1
ATOM 3711 O O . ILE A 1 468 ? -12.762 -3.466 35.759 1.00 95.81 468 ILE A O 1
ATOM 3715 N N . SER A 1 469 ? -10.775 -2.682 36.506 1.00 95.88 469 SER A N 1
ATOM 3716 C CA . SER A 1 469 ? -11.155 -2.512 37.907 1.00 95.88 469 SER A CA 1
ATOM 3717 C C . SER A 1 469 ? -10.873 -1.082 38.365 1.00 95.88 469 SER A C 1
ATOM 3719 O O . SER A 1 469 ? -9.850 -0.500 37.995 1.00 95.88 469 SER A O 1
ATOM 3721 N N . PHE A 1 470 ? -11.776 -0.512 39.160 1.00 95.06 470 PHE A N 1
ATOM 3722 C CA . PHE A 1 470 ? -11.662 0.837 39.730 1.00 95.06 470 PHE A CA 1
ATOM 3723 C C . PHE A 1 470 ? -12.419 0.922 41.064 1.00 95.06 470 PHE A C 1
ATOM 3725 O O . PHE A 1 470 ? -13.164 0.004 41.410 1.00 95.06 470 PHE A O 1
ATOM 3732 N N . GLN A 1 471 ? -12.209 1.998 41.828 1.00 95.75 471 GLN A N 1
ATOM 3733 C CA . GLN A 1 471 ? -12.838 2.175 43.139 1.00 95.75 471 GLN A CA 1
ATOM 3734 C C . GLN A 1 471 ? -14.016 3.146 43.062 1.00 95.75 471 GLN A C 1
ATOM 3736 O O . GLN A 1 471 ? -13.905 4.241 42.507 1.00 95.75 471 GLN A O 1
ATOM 3741 N N . VAL A 1 472 ? -15.123 2.766 43.694 1.00 94.06 472 VAL A N 1
ATOM 3742 C CA . VAL A 1 472 ? -16.206 3.677 44.068 1.00 94.06 472 VAL A CA 1
ATOM 3743 C C . VAL A 1 472 ? -16.353 3.593 45.578 1.00 94.06 472 VAL A C 1
ATOM 3745 O O . VAL A 1 472 ? -16.712 2.546 46.122 1.00 94.06 472 VAL A O 1
ATOM 3748 N N . ASN A 1 473 ? -16.046 4.690 46.268 1.00 90.12 473 ASN A N 1
ATOM 3749 C CA . ASN A 1 473 ? -15.879 4.700 47.721 1.00 90.12 473 ASN A CA 1
ATOM 3750 C C . ASN A 1 473 ? -14.889 3.594 48.146 1.00 90.12 473 ASN A C 1
ATOM 3752 O O . ASN A 1 473 ? -13.769 3.552 47.644 1.00 90.12 473 ASN A O 1
ATOM 3756 N N . ASN A 1 474 ? -15.310 2.672 49.017 1.00 89.75 474 ASN A N 1
ATOM 3757 C CA . ASN A 1 474 ? -14.495 1.539 49.474 1.00 89.75 474 ASN A CA 1
ATOM 3758 C C . ASN A 1 474 ? -14.792 0.230 48.715 1.00 89.75 474 ASN A C 1
ATOM 3760 O O . ASN A 1 474 ? -14.391 -0.842 49.165 1.00 89.75 474 ASN A O 1
ATOM 3764 N N . THR A 1 475 ? -15.532 0.294 47.603 1.00 93.12 475 THR A N 1
ATOM 3765 C CA . THR A 1 475 ? -15.913 -0.884 46.815 1.00 93.12 475 THR A CA 1
ATOM 3766 C C . THR A 1 475 ? -15.131 -0.929 45.511 1.00 93.12 475 THR A C 1
ATOM 3768 O O . THR A 1 475 ? -15.144 0.019 44.725 1.00 93.12 475 THR A O 1
ATOM 3771 N N . THR A 1 476 ? -14.497 -2.072 45.251 1.00 95.94 476 THR A N 1
ATOM 3772 C CA . THR A 1 476 ? -13.867 -2.344 43.957 1.00 95.94 476 THR A CA 1
ATOM 3773 C C . THR A 1 476 ? -14.918 -2.812 42.963 1.00 95.94 476 THR A C 1
ATOM 3775 O O . THR A 1 476 ? -15.526 -3.866 43.146 1.00 95.94 476 THR A O 1
ATOM 3778 N N . ILE A 1 477 ? -15.102 -2.053 41.887 1.00 95.94 477 ILE A N 1
ATOM 3779 C CA . ILE A 1 477 ? -15.973 -2.427 40.776 1.00 95.94 477 ILE A CA 1
ATOM 3780 C C . ILE A 1 477 ? -15.129 -3.107 39.701 1.00 95.94 477 ILE A C 1
ATOM 3782 O O . ILE A 1 477 ? -14.114 -2.562 39.272 1.00 95.94 477 ILE A O 1
ATOM 3786 N N . ASN A 1 478 ? -15.567 -4.286 39.254 1.00 96.38 478 ASN A N 1
ATOM 3787 C CA . ASN A 1 478 ? -14.991 -5.015 38.123 1.00 96.38 478 ASN A CA 1
ATOM 3788 C C . ASN A 1 478 ? -15.974 -4.978 36.952 1.00 96.38 478 ASN A C 1
ATOM 3790 O O . ASN A 1 478 ? -17.149 -5.296 37.117 1.00 96.38 478 ASN A O 1
ATOM 3794 N N . SER A 1 479 ? -15.499 -4.590 35.773 1.00 96.62 479 SER A N 1
ATOM 3795 C CA . SER A 1 479 ? -16.325 -4.462 34.571 1.00 96.62 479 SER A CA 1
ATOM 3796 C C . SER A 1 479 ? -15.466 -4.628 33.319 1.00 96.62 479 SER A C 1
ATOM 3798 O O . SER A 1 479 ? -14.301 -5.019 33.401 1.00 96.62 479 SER A O 1
ATOM 3800 N N . THR A 1 480 ? -16.017 -4.315 32.152 1.00 97.75 480 THR A N 1
ATOM 3801 C CA . THR A 1 480 ? -15.272 -4.174 30.899 1.00 97.75 480 THR A CA 1
ATOM 3802 C C . THR A 1 480 ? -15.299 -2.733 30.408 1.00 97.75 480 THR A C 1
ATOM 3804 O O . THR A 1 480 ? -16.228 -1.978 30.705 1.00 97.75 480 THR A O 1
ATOM 3807 N N . ILE A 1 481 ? -14.306 -2.348 29.601 1.00 98.00 481 ILE A N 1
ATOM 3808 C CA . ILE A 1 481 ? -14.281 -1.031 28.946 1.00 98.00 481 ILE A CA 1
ATOM 3809 C C . ILE A 1 481 ? -15.609 -0.768 28.217 1.00 98.00 481 ILE A C 1
ATOM 3811 O O . ILE A 1 481 ? -16.166 0.320 28.338 1.00 98.00 481 ILE A O 1
ATOM 3815 N N . GLY A 1 482 ? -16.144 -1.769 27.512 1.00 97.62 482 GLY A N 1
ATOM 3816 C CA . GLY A 1 482 ? -17.373 -1.647 26.730 1.00 97.62 482 GLY A CA 1
ATOM 3817 C C . GLY A 1 482 ? -18.675 -1.571 27.531 1.00 97.62 482 GLY A C 1
ATOM 3818 O O . GLY A 1 482 ? -19.695 -1.237 26.929 1.00 97.62 482 GLY A O 1
ATOM 3819 N N . GLN A 1 483 ? -18.654 -1.890 28.830 1.00 97.81 483 GLN A N 1
ATOM 3820 C CA . GLN A 1 483 ? -19.782 -1.705 29.757 1.00 97.81 483 GLN A CA 1
ATOM 3821 C C . GLN A 1 483 ? -19.730 -0.340 30.459 1.00 97.81 483 GLN A C 1
ATOM 3823 O O . GLN A 1 483 ? -20.767 0.200 30.833 1.00 97.81 483 GLN A O 1
ATOM 3828 N N . ILE A 1 484 ? -18.532 0.221 30.642 1.00 98.12 484 ILE A N 1
ATOM 3829 C CA . ILE A 1 484 ? -18.334 1.544 31.252 1.00 98.12 484 ILE A CA 1
ATOM 3830 C C . ILE A 1 484 ? -18.630 2.646 30.235 1.00 98.12 484 ILE A C 1
ATOM 3832 O O . ILE A 1 484 ? -19.431 3.538 30.511 1.00 98.12 484 ILE A O 1
ATOM 3836 N N . TYR A 1 485 ? -17.990 2.553 29.067 1.00 98.19 485 TYR A N 1
ATOM 3837 C CA . TYR A 1 485 ? -18.092 3.506 27.968 1.00 98.19 485 TYR A CA 1
ATOM 3838 C C . TYR A 1 485 ? -19.018 2.945 26.894 1.00 98.19 485 TYR A C 1
ATOM 3840 O O . TYR A 1 485 ? -18.677 1.979 26.203 1.00 98.19 485 TYR A O 1
ATOM 3848 N N . THR A 1 486 ? -20.199 3.541 26.767 1.00 97.88 486 THR A N 1
ATOM 3849 C CA . THR A 1 486 ? -21.294 2.985 25.954 1.00 97.88 486 THR A CA 1
ATOM 3850 C C . THR A 1 486 ? -21.764 3.923 24.846 1.00 97.88 486 THR A C 1
ATOM 3852 O O . THR A 1 486 ? -22.597 3.537 24.026 1.00 97.88 486 THR A O 1
ATOM 3855 N N . SER A 1 487 ? -21.236 5.147 24.792 1.00 97.69 487 SER A N 1
ATOM 3856 C CA . SER A 1 487 ? -21.509 6.097 23.717 1.00 97.69 487 SER A CA 1
ATOM 3857 C C . SER A 1 487 ? -20.621 5.873 22.490 1.00 97.69 487 SER A C 1
ATOM 3859 O O . SER A 1 487 ? -19.496 5.360 22.572 1.00 97.69 487 SER A O 1
ATOM 3861 N N . GLU A 1 488 ? -21.110 6.295 21.320 1.00 97.12 488 GLU A N 1
ATOM 3862 C CA . GLU A 1 488 ? -20.300 6.315 20.094 1.00 97.12 488 GLU A CA 1
ATOM 3863 C C . GLU A 1 488 ? -19.091 7.236 20.271 1.00 97.12 488 GLU A C 1
ATOM 3865 O O . GLU A 1 488 ? -17.981 6.877 19.880 1.00 97.12 488 GLU A O 1
ATOM 3870 N N . ARG A 1 489 ? -19.278 8.392 20.922 1.00 96.38 489 ARG A N 1
ATOM 3871 C CA . ARG A 1 489 ? -18.197 9.347 21.192 1.00 96.38 489 ARG A CA 1
ATOM 3872 C C . ARG A 1 489 ? -17.085 8.738 22.044 1.00 96.38 489 ARG A C 1
ATOM 3874 O O . ARG A 1 489 ? -15.919 8.831 21.663 1.00 96.38 489 ARG A O 1
ATOM 3881 N N . ALA A 1 490 ? -17.415 8.078 23.156 1.00 98.00 490 ALA A N 1
ATOM 3882 C CA . ALA A 1 490 ? -16.409 7.417 23.985 1.00 98.00 490 ALA A CA 1
ATOM 3883 C C . ALA A 1 490 ? -15.682 6.303 23.220 1.00 98.00 490 ALA A C 1
ATOM 3885 O O . ALA A 1 490 ? -14.457 6.192 23.292 1.00 98.00 490 ALA A O 1
ATOM 3886 N N . THR A 1 491 ? -16.415 5.521 22.423 1.00 98.25 491 THR A N 1
ATOM 3887 C CA . THR A 1 491 ? -15.826 4.454 21.602 1.00 98.25 491 THR A CA 1
ATOM 3888 C C . THR A 1 491 ? -14.894 5.015 20.521 1.00 98.25 491 THR A C 1
ATOM 3890 O O . THR A 1 491 ? -13.823 4.453 20.293 1.00 98.25 491 THR A O 1
ATOM 3893 N N . ALA A 1 492 ? -15.235 6.149 19.899 1.00 97.25 492 ALA A N 1
ATOM 3894 C CA . ALA A 1 492 ? -14.375 6.840 18.935 1.00 97.25 492 ALA A CA 1
ATOM 3895 C C . ALA A 1 492 ? -13.073 7.340 19.580 1.00 97.25 492 ALA A C 1
ATOM 3897 O O . ALA A 1 492 ? -11.995 7.155 19.012 1.00 97.25 492 ALA A O 1
ATOM 3898 N N . ILE A 1 493 ? -13.149 7.898 20.794 1.00 97.94 493 ILE A N 1
ATOM 3899 C CA . ILE A 1 493 ? -11.968 8.319 21.564 1.00 97.94 493 ILE A CA 1
ATOM 3900 C C . ILE A 1 493 ? -11.087 7.114 21.906 1.00 97.94 493 ILE A C 1
ATOM 3902 O O . ILE A 1 493 ? -9.878 7.158 21.679 1.00 97.94 493 ILE A O 1
ATOM 3906 N N . LEU A 1 494 ? -11.680 6.029 22.418 1.00 98.25 494 LEU A N 1
ATOM 3907 C CA . LEU A 1 494 ? -10.960 4.800 22.762 1.00 98.25 494 LEU A CA 1
ATOM 3908 C C . LEU A 1 494 ? -10.260 4.198 21.545 1.00 98.25 494 LEU A C 1
ATOM 3910 O O . LEU A 1 494 ? -9.081 3.860 21.634 1.00 98.25 494 LEU A O 1
ATOM 3914 N N . LEU A 1 495 ? -10.958 4.093 20.410 1.00 98.00 495 LEU A N 1
ATOM 3915 C CA . LEU A 1 495 ? -10.381 3.588 19.168 1.00 98.00 495 LEU A CA 1
ATOM 3916 C C . LEU A 1 495 ? -9.206 4.463 18.727 1.00 98.00 495 LEU A C 1
ATOM 3918 O O . LEU A 1 495 ? -8.111 3.945 18.508 1.00 98.00 495 LEU A O 1
ATOM 3922 N N . ARG A 1 496 ? -9.396 5.785 18.660 1.00 97.12 496 ARG A N 1
ATOM 3923 C CA . ARG A 1 496 ? -8.349 6.716 18.232 1.00 97.12 496 ARG A CA 1
ATOM 3924 C C . ARG A 1 496 ? -7.130 6.682 19.149 1.00 97.12 496 ARG A C 1
ATOM 3926 O O . ARG A 1 496 ? -6.003 6.637 18.652 1.00 97.12 496 ARG A O 1
ATOM 3933 N N . TRP A 1 497 ? -7.338 6.669 20.464 1.00 97.81 497 TRP A N 1
ATOM 3934 C CA . TRP A 1 497 ? -6.255 6.565 21.440 1.00 97.81 497 TRP A CA 1
ATOM 3935 C C . TRP A 1 497 ? -5.523 5.227 21.299 1.00 97.81 497 TRP A C 1
ATOM 3937 O O . TRP A 1 497 ? -4.294 5.194 21.225 1.00 97.81 497 TRP A O 1
ATOM 3947 N N . HIS A 1 498 ? -6.263 4.128 21.166 1.00 97.88 498 HIS A N 1
ATOM 3948 C CA . HIS A 1 498 ? -5.686 2.802 21.001 1.00 97.88 498 HIS A CA 1
ATOM 3949 C C . HIS A 1 498 ? -4.914 2.649 19.682 1.00 97.88 498 HIS A C 1
ATOM 3951 O O . HIS A 1 498 ? -3.925 1.926 19.650 1.00 97.88 498 HIS A O 1
ATOM 3957 N N . ILE A 1 499 ? -5.319 3.318 18.598 1.00 96.50 499 ILE A N 1
ATOM 3958 C CA . ILE A 1 499 ? -4.539 3.352 17.350 1.00 96.50 499 ILE A CA 1
ATOM 3959 C C . ILE A 1 499 ? -3.151 3.952 17.605 1.00 96.50 499 ILE A C 1
ATOM 3961 O O . ILE A 1 499 ? -2.146 3.359 17.227 1.00 96.50 499 ILE A O 1
ATOM 3965 N N . TYR A 1 500 ? -3.079 5.082 18.314 1.00 95.25 500 TYR A N 1
ATOM 3966 C CA . TYR A 1 500 ? -1.812 5.778 18.549 1.00 95.25 500 TYR A CA 1
ATOM 3967 C C . TYR A 1 500 ? -0.931 5.112 19.619 1.00 95.25 500 TYR A C 1
ATOM 3969 O O . TYR A 1 500 ? 0.296 5.065 19.493 1.00 95.25 500 TYR A O 1
ATOM 3977 N N . ARG A 1 501 ? -1.537 4.632 20.712 1.00 95.50 501 ARG A N 1
ATOM 3978 C CA . ARG A 1 501 ? -0.852 3.998 21.851 1.00 95.50 501 ARG A CA 1
ATOM 3979 C C . ARG A 1 501 ? -1.703 2.851 22.414 1.00 95.50 501 ARG A C 1
ATOM 3981 O O . ARG A 1 501 ? -2.351 3.039 23.445 1.00 95.50 501 ARG A O 1
ATOM 3988 N N . PRO A 1 502 ? -1.675 1.654 21.795 1.00 96.56 502 PRO A N 1
ATOM 3989 C CA . PRO A 1 502 ? -2.509 0.524 22.212 1.00 96.56 502 PRO A CA 1
ATOM 3990 C C . PRO A 1 502 ? -2.387 0.200 23.707 1.00 96.56 502 PRO A C 1
ATOM 3992 O O . PRO A 1 502 ? -3.381 0.150 24.431 1.00 96.56 502 PRO A O 1
ATOM 3995 N N . SER A 1 503 ? -1.152 0.099 24.210 1.00 96.38 503 SER A N 1
ATOM 3996 C CA . SER A 1 503 ? -0.868 -0.250 25.607 1.00 96.38 503 SER A CA 1
ATOM 3997 C C . SER A 1 503 ? -1.442 0.740 26.624 1.00 96.38 503 SER A C 1
ATOM 3999 O O . SER A 1 503 ? -1.734 0.343 27.749 1.00 96.38 503 SER A O 1
ATOM 4001 N N . HIS A 1 504 ? -1.644 2.013 26.270 1.00 96.38 504 HIS A N 1
ATOM 4002 C CA . HIS A 1 504 ? -2.255 2.980 27.189 1.00 96.38 504 HIS A CA 1
ATOM 4003 C C . HIS A 1 504 ? -3.707 2.615 27.504 1.00 96.38 504 HIS A C 1
ATOM 4005 O O . HIS A 1 504 ? -4.170 2.867 28.613 1.00 96.38 504 HIS A O 1
ATOM 4011 N N . VAL A 1 505 ? -4.413 2.030 26.536 1.00 97.06 505 VAL A N 1
ATOM 4012 C CA . VAL A 1 505 ? -5.841 1.735 26.655 1.00 97.06 505 VAL A CA 1
ATOM 4013 C C . VAL A 1 505 ? -6.076 0.377 27.312 1.00 97.06 505 VAL A C 1
ATOM 4015 O O . VAL A 1 505 ? -7.001 0.241 28.106 1.00 97.06 505 VAL A O 1
ATOM 4018 N N . VAL A 1 506 ? -5.249 -0.628 27.003 1.00 96.06 506 VAL A N 1
ATOM 4019 C CA . VAL A 1 506 ? -5.554 -2.025 27.367 1.00 96.06 506 VAL A CA 1
ATOM 4020 C C . VAL A 1 506 ? -4.536 -2.701 28.281 1.00 96.06 506 VAL A C 1
ATOM 4022 O O . VAL A 1 506 ? -4.846 -3.764 28.814 1.00 96.06 506 VAL A O 1
ATOM 4025 N N . ARG A 1 507 ? -3.350 -2.120 28.500 1.00 93.31 507 ARG A N 1
ATOM 4026 C CA . ARG A 1 507 ? -2.338 -2.719 29.380 1.00 93.31 507 ARG A CA 1
ATOM 4027 C C . ARG A 1 507 ? -2.549 -2.269 30.819 1.00 93.31 507 ARG A C 1
ATOM 4029 O O . ARG A 1 507 ? -2.503 -1.072 31.104 1.00 93.31 507 ARG A O 1
ATOM 4036 N N . ASP A 1 508 ? -2.691 -3.226 31.731 1.00 87.25 508 ASP A N 1
ATOM 4037 C CA . ASP A 1 508 ? -3.013 -2.953 33.140 1.00 87.25 508 ASP A CA 1
ATOM 4038 C C . ASP A 1 508 ? -1.973 -2.061 33.828 1.00 87.25 508 ASP A C 1
ATOM 4040 O O . ASP A 1 508 ? -2.324 -1.145 34.569 1.00 87.25 508 ASP A O 1
ATOM 4044 N N . GLN A 1 509 ? -0.693 -2.251 33.503 1.00 88.81 509 GLN A N 1
ATOM 4045 C CA . GLN A 1 509 ? 0.414 -1.455 34.043 1.00 88.81 509 GLN A CA 1
ATOM 4046 C C . GLN A 1 509 ? 0.351 0.031 33.662 1.00 88.81 509 GLN A C 1
ATOM 4048 O O . GLN A 1 509 ? 0.932 0.861 34.354 1.00 88.81 509 GLN A O 1
ATOM 4053 N N . SER A 1 510 ? -0.338 0.390 32.573 1.00 88.19 510 SER A N 1
ATOM 4054 C CA . SER A 1 510 ? -0.428 1.787 32.139 1.00 88.19 510 SER A CA 1
ATOM 4055 C C . SER A 1 510 ? -1.390 2.600 33.007 1.00 88.19 510 SER A C 1
ATOM 4057 O O . SER A 1 510 ? -1.235 3.816 33.093 1.00 88.19 510 SER A O 1
ATOM 4059 N N . GLN A 1 511 ? -2.414 1.954 33.585 1.00 89.12 511 GLN A N 1
ATOM 4060 C CA . GLN A 1 511 ? -3.454 2.536 34.453 1.00 89.12 511 GLN A CA 1
ATOM 4061 C C . GLN A 1 511 ? -4.190 3.784 33.911 1.00 89.12 511 GLN A C 1
ATOM 4063 O O . GLN A 1 511 ? -4.968 4.404 34.634 1.00 89.12 511 GLN A O 1
ATOM 4068 N N . ARG A 1 512 ? -4.007 4.163 32.635 1.00 95.25 512 ARG A N 1
ATOM 4069 C CA . ARG A 1 512 ? -4.522 5.429 32.076 1.00 95.25 512 ARG A CA 1
ATOM 4070 C C . ARG A 1 512 ? -6.049 5.475 32.034 1.00 95.25 512 ARG A C 1
ATOM 4072 O O . ARG A 1 512 ? -6.629 6.486 32.419 1.00 95.25 512 ARG A O 1
ATOM 4079 N N . ILE A 1 513 ? -6.698 4.391 31.599 1.00 97.00 513 ILE A N 1
ATOM 4080 C CA . ILE A 1 513 ? -8.167 4.321 31.541 1.00 97.00 513 ILE A CA 1
ATOM 4081 C C . ILE A 1 513 ? -8.764 4.304 32.950 1.00 97.00 513 ILE A C 1
ATOM 4083 O O . ILE A 1 513 ? -9.699 5.054 33.216 1.00 97.00 513 ILE A O 1
ATOM 4087 N N . THR A 1 514 ? -8.190 3.526 33.873 1.00 96.56 514 THR A N 1
ATOM 4088 C CA . THR A 1 514 ? -8.615 3.509 35.282 1.00 96.56 514 THR A CA 1
ATOM 4089 C C . THR A 1 514 ? -8.482 4.892 35.922 1.00 96.56 514 THR A C 1
ATOM 4091 O O . THR A 1 514 ? -9.405 5.342 36.591 1.00 96.56 514 THR A O 1
ATOM 4094 N N . ALA A 1 515 ? -7.384 5.611 35.669 1.00 97.00 515 ALA A N 1
ATOM 4095 C CA . ALA A 1 515 ? -7.183 6.969 36.173 1.00 97.00 515 ALA A CA 1
ATOM 4096 C C . ALA A 1 515 ? -8.191 7.977 35.591 1.00 97.00 515 ALA A C 1
ATOM 4098 O O . ALA A 1 515 ? -8.660 8.860 36.309 1.00 97.00 515 ALA A O 1
ATOM 4099 N N . ALA A 1 516 ? -8.558 7.839 34.312 1.00 97.81 516 ALA A N 1
ATOM 4100 C CA . ALA A 1 516 ? -9.596 8.663 33.691 1.00 97.81 516 ALA A CA 1
ATOM 4101 C C . ALA A 1 516 ? -10.977 8.404 34.320 1.00 97.81 516 ALA A C 1
ATOM 4103 O O . ALA A 1 516 ? -11.681 9.356 34.651 1.00 97.81 516 ALA A O 1
ATOM 4104 N N . ILE A 1 517 ? -11.322 7.134 34.568 1.00 98.19 517 ILE A N 1
ATOM 4105 C CA . ILE A 1 517 ? -12.555 6.748 35.276 1.00 98.19 517 ILE A CA 1
ATOM 4106 C C . ILE A 1 517 ? -12.558 7.322 36.697 1.00 98.19 517 ILE A C 1
ATOM 4108 O O . ILE A 1 517 ? -13.525 7.965 37.097 1.00 98.19 517 ILE A O 1
ATOM 4112 N N . GLN A 1 518 ? -11.463 7.152 37.445 1.00 97.56 518 GLN A N 1
ATOM 4113 C CA . GLN A 1 518 ? -11.368 7.648 38.819 1.00 97.56 518 GLN A CA 1
ATOM 4114 C C . GLN A 1 518 ? -11.501 9.172 38.881 1.00 97.56 518 GLN A C 1
ATOM 4116 O O . GLN A 1 518 ? -12.138 9.707 39.783 1.00 97.56 518 GLN A O 1
ATOM 4121 N N . SER A 1 519 ? -10.932 9.873 37.899 1.00 97.94 519 SER A N 1
ATOM 4122 C CA . SER A 1 519 ? -11.048 11.327 37.790 1.00 97.94 519 SER A CA 1
ATOM 4123 C C . SER A 1 519 ? -12.497 11.753 37.522 1.00 97.94 519 SER A C 1
ATOM 4125 O O . SER A 1 519 ? -12.970 12.686 38.162 1.00 97.94 519 SER A O 1
ATOM 4127 N N . ALA A 1 520 ? -13.228 11.037 36.657 1.00 98.19 520 ALA A N 1
ATOM 4128 C CA . ALA A 1 520 ? -14.653 11.285 36.431 1.00 98.19 520 ALA A CA 1
ATOM 4129 C C . ALA A 1 520 ? -15.483 11.103 37.709 1.00 98.19 520 ALA A C 1
ATOM 4131 O O . ALA A 1 520 ? -16.304 11.962 38.021 1.00 98.19 520 ALA A O 1
ATOM 4132 N N . ILE A 1 521 ? -15.229 10.038 38.474 1.00 98.00 521 ILE A N 1
ATOM 4133 C CA . ILE A 1 521 ? -15.911 9.777 39.750 1.00 98.00 521 ILE A CA 1
ATOM 4134 C C . ILE A 1 521 ? -15.620 10.897 40.755 1.00 98.00 521 ILE A C 1
ATOM 4136 O O . ILE A 1 521 ? -16.538 11.505 41.303 1.00 98.00 521 ILE A O 1
ATOM 4140 N N . ASN A 1 522 ? -14.339 11.216 40.957 1.00 96.25 522 ASN A N 1
ATOM 4141 C CA . ASN A 1 522 ? -13.907 12.175 41.972 1.00 96.25 522 ASN A CA 1
ATOM 4142 C C . ASN A 1 522 ? -14.370 13.609 41.670 1.00 96.25 522 ASN A C 1
ATOM 4144 O O . ASN A 1 522 ? -14.659 14.366 42.593 1.00 96.25 522 ASN A O 1
ATOM 4148 N N . SER A 1 523 ? -14.434 13.994 40.392 1.00 97.50 523 SER A N 1
ATOM 4149 C CA . SER A 1 523 ? -14.832 15.343 39.971 1.00 97.50 523 SER A CA 1
ATOM 4150 C C . SER A 1 523 ? -16.346 15.539 39.840 1.00 97.50 523 SER A C 1
ATOM 4152 O O . SER A 1 523 ? -16.777 16.666 39.619 1.00 97.50 523 SER A O 1
ATOM 4154 N N . ASN A 1 524 ? -17.157 14.484 39.980 1.00 97.31 524 ASN A N 1
ATOM 4155 C CA . ASN A 1 524 ? -18.614 14.538 39.805 1.00 97.31 524 ASN A CA 1
ATOM 4156 C C . ASN A 1 524 ? -19.326 13.858 40.987 1.00 97.31 524 ASN A C 1
ATOM 4158 O O . ASN A 1 524 ? -20.040 12.867 40.821 1.00 97.31 524 ASN A O 1
ATOM 4162 N N . SER A 1 525 ? -19.117 14.389 42.197 1.00 93.19 525 SER A N 1
ATOM 4163 C CA . SER A 1 525 ? -19.678 13.858 43.453 1.00 93.19 525 SER A CA 1
ATOM 4164 C C . SER A 1 525 ? -21.202 13.976 43.564 1.00 93.19 525 SER A C 1
ATOM 4166 O O . SER A 1 525 ? -21.810 13.347 44.424 1.00 93.19 525 SER A O 1
ATOM 4168 N N . ASN A 1 526 ? -21.828 14.767 42.693 1.00 94.88 526 ASN A N 1
ATOM 4169 C CA . ASN A 1 526 ? -23.278 14.898 42.576 1.00 94.88 526 ASN A CA 1
ATOM 4170 C C . ASN A 1 526 ? -23.946 13.717 41.844 1.00 94.88 526 ASN A C 1
ATOM 4172 O O . ASN A 1 526 ? -25.173 13.669 41.790 1.00 94.88 526 ASN A O 1
ATOM 4176 N N . LEU A 1 527 ? -23.170 12.808 41.246 1.00 96.88 527 LEU A N 1
ATOM 4177 C CA . LEU A 1 527 ? -23.672 11.602 40.586 1.00 96.88 527 LEU A CA 1
ATOM 4178 C C . LEU A 1 527 ? -23.571 10.386 41.520 1.00 96.88 527 LEU A C 1
ATOM 4180 O O . LEU A 1 527 ? -22.596 10.231 42.257 1.00 96.88 527 LEU A O 1
ATOM 4184 N N . THR A 1 528 ? -24.564 9.498 41.468 1.00 96.06 528 THR A N 1
ATOM 4185 C CA . THR A 1 528 ? -24.612 8.288 42.303 1.00 96.06 528 THR A CA 1
ATOM 4186 C C . THR A 1 528 ? -23.850 7.134 41.649 1.00 96.06 528 THR A C 1
ATOM 4188 O O . THR A 1 528 ? -24.426 6.260 41.008 1.00 96.06 528 THR A O 1
ATOM 4191 N N . TRP A 1 529 ? -22.534 7.096 41.855 1.00 96.56 529 TRP A N 1
ATOM 4192 C CA . TRP A 1 529 ? -21.651 6.071 41.274 1.00 96.56 529 TRP A CA 1
ATOM 4193 C C . TRP A 1 529 ? -21.785 4.672 41.891 1.00 96.56 529 TRP A C 1
ATOM 4195 O O . TRP A 1 529 ? -21.226 3.717 41.355 1.00 96.56 529 TRP A O 1
ATOM 4205 N N . THR A 1 530 ? -22.473 4.549 43.030 1.00 94.69 530 THR A N 1
ATOM 4206 C CA . THR A 1 530 ? -22.670 3.278 43.746 1.00 94.69 530 THR A CA 1
ATOM 4207 C C . THR A 1 530 ? -23.728 2.383 43.115 1.00 94.69 530 THR A C 1
ATOM 4209 O O . THR A 1 530 ? -23.766 1.197 43.434 1.00 94.69 530 THR A O 1
ATOM 4212 N N . GLU A 1 531 ? -24.578 2.931 42.244 1.00 93.81 531 GLU A N 1
ATOM 4213 C CA . GLU A 1 531 ? -25.547 2.133 41.496 1.00 93.81 531 GLU A CA 1
ATOM 4214 C C . GLU A 1 531 ? -24.839 1.180 40.521 1.00 93.81 531 GLU A C 1
ATOM 4216 O O . GLU A 1 531 ? -23.725 1.478 40.057 1.00 93.81 531 GLU A O 1
ATOM 4221 N N . PRO A 1 532 ? -25.467 0.040 40.173 1.00 94.56 532 PRO A N 1
ATOM 4222 C CA . PRO A 1 532 ? -24.955 -0.842 39.138 1.00 94.56 532 PRO A CA 1
ATOM 4223 C C . PRO A 1 532 ? -24.641 -0.070 37.853 1.00 94.56 532 PRO A C 1
ATOM 4225 O O . PRO A 1 532 ? -25.378 0.825 37.448 1.00 94.56 532 PRO A O 1
ATOM 4228 N N . ILE A 1 533 ? -23.565 -0.453 37.155 1.00 95.69 533 ILE A N 1
ATOM 4229 C CA . ILE A 1 533 ? -23.151 0.221 35.911 1.00 95.69 533 ILE A CA 1
ATOM 4230 C C . ILE A 1 533 ? -24.303 0.268 34.894 1.00 95.69 533 ILE A C 1
ATOM 4232 O O . ILE A 1 533 ? -24.435 1.243 34.163 1.00 95.69 533 ILE A O 1
ATOM 4236 N N . ALA A 1 534 ? -25.158 -0.756 34.841 1.00 94.94 534 ALA A N 1
ATOM 4237 C CA . ALA A 1 534 ? -26.313 -0.776 33.943 1.00 94.94 534 ALA A CA 1
ATOM 4238 C C . ALA A 1 534 ? -27.289 0.400 34.171 1.00 94.94 534 ALA A C 1
ATOM 4240 O O . ALA A 1 534 ? -27.906 0.849 33.209 1.00 94.94 534 ALA A O 1
ATOM 4241 N N . ASP A 1 535 ? -27.349 0.930 35.396 1.00 95.94 535 ASP A N 1
ATOM 4242 C CA . ASP A 1 535 ? -28.283 1.976 35.830 1.00 95.94 535 ASP A CA 1
ATOM 4243 C C . ASP A 1 535 ? -27.679 3.389 35.782 1.00 95.94 535 ASP A C 1
ATOM 4245 O O . ASP A 1 535 ? -28.362 4.387 36.023 1.00 95.94 535 ASP A O 1
ATOM 4249 N N . TRP A 1 536 ? -26.393 3.512 35.440 1.00 97.19 536 TRP A N 1
ATOM 4250 C CA . TRP A 1 536 ? -25.784 4.813 35.171 1.00 97.19 536 TRP A CA 1
ATOM 4251 C C . TRP A 1 536 ? -26.515 5.523 34.021 1.00 97.19 536 TRP A C 1
ATOM 4253 O O . TRP A 1 536 ? -27.084 4.899 33.131 1.00 97.19 536 TRP A O 1
ATOM 4263 N N . THR A 1 537 ? -26.479 6.852 34.025 1.00 97.69 537 THR A N 1
ATOM 4264 C CA . THR A 1 537 ? -27.271 7.714 33.125 1.00 97.69 537 THR A CA 1
ATOM 4265 C C . THR A 1 537 ? -26.403 8.452 32.101 1.00 97.69 537 THR A C 1
ATOM 4267 O O . THR A 1 537 ? -25.173 8.383 32.141 1.00 97.69 537 THR A O 1
ATOM 4270 N N . ASP A 1 538 ? -27.025 9.235 31.214 1.00 98.12 538 ASP A N 1
ATOM 4271 C CA . ASP A 1 538 ? -26.320 10.133 30.283 1.00 98.12 538 ASP A CA 1
ATOM 4272 C C . ASP A 1 538 ? -25.379 11.121 30.989 1.00 98.12 538 ASP A C 1
ATOM 4274 O O . ASP A 1 538 ? -24.333 11.485 30.446 1.00 98.12 538 ASP A O 1
ATOM 4278 N N . ALA A 1 539 ? -25.703 11.527 32.222 1.00 98.12 539 ALA A N 1
ATOM 4279 C CA . ALA A 1 539 ? -24.833 12.389 33.017 1.00 98.12 539 ALA A CA 1
ATOM 4280 C C . ALA A 1 539 ? -23.524 11.674 33.403 1.00 98.12 539 ALA A C 1
ATOM 4282 O O . ALA A 1 539 ? -22.448 12.269 33.326 1.00 98.12 539 ALA A O 1
ATOM 4283 N N . HIS A 1 540 ? -23.598 10.380 33.731 1.00 98.38 540 HIS A N 1
ATOM 4284 C CA . HIS A 1 540 ? -22.422 9.556 34.018 1.00 98.38 540 HIS A CA 1
ATOM 4285 C C . HIS A 1 540 ? -21.576 9.358 32.757 1.00 98.38 540 HIS A C 1
ATOM 4287 O O . HIS A 1 540 ? -20.363 9.556 32.791 1.00 98.38 540 HIS A O 1
ATOM 4293 N N . GLU A 1 541 ? -22.209 9.028 31.625 1.00 98.38 541 GLU A N 1
ATOM 4294 C CA . GLU A 1 541 ? -21.520 8.871 30.335 1.00 98.38 541 GLU A CA 1
ATOM 4295 C C . GLU A 1 541 ? -20.821 10.174 29.910 1.00 98.38 541 GLU A C 1
ATOM 4297 O O . GLU A 1 541 ? -19.680 10.143 29.447 1.00 98.38 541 GLU A O 1
ATOM 4302 N N . THR A 1 542 ? -21.457 11.328 30.126 1.00 98.25 542 THR A N 1
ATOM 4303 C CA . THR A 1 542 ? -20.875 12.648 29.836 1.00 98.25 542 THR A CA 1
ATOM 4304 C C . THR A 1 542 ? -19.635 12.920 30.689 1.00 98.25 542 THR A C 1
ATOM 4306 O O . THR A 1 542 ? -18.601 13.330 30.150 1.00 98.25 542 THR A O 1
ATOM 4309 N N . ALA A 1 543 ? -19.701 12.653 31.998 1.00 98.38 543 ALA A N 1
ATOM 4310 C CA . ALA A 1 543 ? -18.559 12.790 32.902 1.00 98.38 543 ALA A CA 1
ATOM 4311 C C . ALA A 1 543 ? -17.400 11.867 32.485 1.00 98.38 543 ALA A C 1
ATOM 4313 O O . ALA A 1 543 ? -16.275 12.328 32.276 1.00 98.38 543 ALA A O 1
ATOM 4314 N N . LEU A 1 544 ? -17.687 10.579 32.272 1.00 98.50 544 LEU A N 1
ATOM 4315 C CA . LEU A 1 544 ? -16.711 9.579 31.830 1.00 98.50 544 LEU A CA 1
ATOM 4316 C C . LEU A 1 544 ? -16.039 9.985 30.515 1.00 98.50 544 LEU A C 1
ATOM 4318 O O . LEU A 1 544 ? -14.812 10.021 30.424 1.00 98.50 544 LEU A O 1
ATOM 4322 N N . THR A 1 545 ? -16.832 10.339 29.505 1.00 98.00 545 THR A N 1
ATOM 4323 C CA . THR A 1 545 ? -16.332 10.693 28.169 1.00 98.00 545 THR A CA 1
ATOM 4324 C C . THR A 1 545 ? -15.480 11.961 28.199 1.00 98.00 545 THR A C 1
ATOM 4326 O O . THR A 1 545 ? -14.481 12.043 27.487 1.00 98.00 545 THR A O 1
ATOM 4329 N N . THR A 1 546 ? -15.827 12.937 29.042 1.00 98.25 546 THR A N 1
ATOM 4330 C CA . THR A 1 546 ? -15.050 14.176 29.204 1.00 98.25 546 THR A CA 1
ATOM 4331 C C . THR A 1 546 ? -13.655 13.890 29.755 1.00 98.25 546 THR A C 1
ATOM 4333 O O . THR A 1 546 ? -12.657 14.311 29.169 1.00 98.25 546 THR A O 1
ATOM 4336 N N . HIS A 1 547 ? -13.555 13.121 30.842 1.00 98.38 547 HIS A N 1
ATOM 4337 C CA . HIS A 1 547 ? -12.255 12.781 31.427 1.00 98.38 547 HIS A CA 1
ATOM 4338 C C . HIS A 1 547 ? -11.451 11.809 30.557 1.00 98.38 547 HIS A C 1
ATOM 4340 O O . HIS A 1 547 ? -10.225 11.919 30.497 1.00 98.38 547 HIS A O 1
ATOM 4346 N N . LEU A 1 548 ? -12.121 10.911 29.830 1.00 98.44 548 LEU A N 1
ATOM 4347 C CA . LEU A 1 548 ? -11.486 10.066 28.823 1.00 98.44 548 LEU A CA 1
ATOM 4348 C C . LEU A 1 548 ? -10.852 10.910 27.708 1.00 98.44 548 LEU A C 1
ATOM 4350 O O . LEU A 1 548 ? -9.687 10.693 27.373 1.00 98.44 548 LEU A O 1
ATOM 4354 N N . LEU A 1 549 ? -11.587 11.885 27.160 1.00 97.81 549 LEU A N 1
ATOM 4355 C CA . LEU A 1 549 ? -11.070 12.783 26.127 1.00 97.81 549 LEU A CA 1
ATOM 4356 C C . LEU A 1 549 ? -9.889 13.605 26.649 1.00 97.81 549 LEU A C 1
ATOM 4358 O O . LEU A 1 549 ? -8.864 13.666 25.977 1.00 97.81 549 LEU A O 1
ATOM 4362 N N . ASN A 1 550 ? -9.993 14.171 27.855 1.00 97.88 550 ASN A N 1
ATOM 4363 C CA . ASN A 1 550 ? -8.903 14.922 28.486 1.00 97.88 550 ASN A CA 1
ATOM 4364 C C . ASN A 1 550 ? -7.632 14.072 28.629 1.00 97.88 550 ASN A C 1
ATOM 4366 O O . ASN A 1 550 ? -6.532 14.539 28.347 1.00 97.88 550 ASN A O 1
ATOM 4370 N N . ALA A 1 551 ? -7.769 12.808 29.033 1.00 97.25 551 ALA A N 1
ATOM 4371 C CA . ALA A 1 551 ? -6.630 11.905 29.148 1.00 97.25 551 ALA A CA 1
ATOM 4372 C C . ALA A 1 551 ? -6.028 11.545 27.776 1.00 97.25 551 ALA A C 1
ATOM 4374 O O . ALA A 1 551 ? -4.805 11.474 27.638 1.00 97.25 551 ALA A O 1
ATOM 4375 N N . ALA A 1 552 ? -6.870 11.349 26.757 1.00 97.12 552 ALA A N 1
ATOM 4376 C CA . ALA A 1 552 ? -6.430 11.030 25.403 1.00 97.12 552 ALA A CA 1
ATOM 4377 C C . ALA A 1 552 ? -5.704 12.209 24.728 1.00 97.12 552 ALA A C 1
ATOM 4379 O O . ALA A 1 552 ? -4.664 12.009 24.097 1.00 97.12 552 ALA A O 1
ATOM 4380 N N . THR A 1 553 ? -6.202 13.439 24.884 1.00 96.56 553 THR A N 1
ATOM 4381 C CA . THR A 1 553 ? -5.654 14.635 24.219 1.00 96.56 553 THR A CA 1
ATOM 4382 C C . THR A 1 553 ? -4.298 15.069 24.764 1.00 96.56 553 THR A C 1
ATOM 4384 O O . THR A 1 553 ? -3.506 15.628 24.008 1.00 96.56 553 THR A O 1
ATOM 4387 N N . VAL A 1 554 ? -3.973 14.727 26.018 1.00 94.81 554 VAL A N 1
ATOM 4388 C CA . VAL A 1 554 ? -2.611 14.864 26.572 1.00 94.81 554 VAL A CA 1
ATOM 4389 C C . VAL A 1 554 ? -1.598 14.016 25.795 1.00 94.81 554 VAL A C 1
ATOM 4391 O O . VAL A 1 554 ? -0.428 14.378 25.697 1.00 94.81 554 VAL A O 1
ATOM 4394 N N . VAL A 1 555 ? -2.031 12.880 25.240 1.00 93.19 555 VAL A N 1
ATOM 4395 C CA . VAL A 1 555 ? -1.172 11.978 24.461 1.00 93.19 555 VAL A CA 1
ATOM 4396 C C . VAL A 1 555 ? -1.162 12.367 22.983 1.00 93.19 555 VAL A C 1
ATOM 4398 O O . VAL A 1 555 ? -0.102 12.362 22.355 1.00 93.19 555 VAL A O 1
ATOM 4401 N N . ASN A 1 556 ? -2.335 12.657 22.413 1.00 91.75 556 ASN A N 1
ATOM 4402 C CA . ASN A 1 556 ? -2.496 13.067 21.021 1.00 91.75 556 ASN A CA 1
ATOM 4403 C C . ASN A 1 556 ? -3.808 13.851 20.840 1.00 91.75 556 ASN A C 1
ATOM 4405 O O . ASN A 1 556 ? -4.902 13.311 21.018 1.00 91.75 556 ASN A O 1
ATOM 4409 N N . ASN A 1 557 ? -3.706 15.116 20.429 1.00 92.19 557 ASN A N 1
ATOM 4410 C CA . ASN A 1 557 ? -4.855 16.010 20.258 1.00 92.19 557 ASN A CA 1
ATOM 4411 C C . ASN A 1 557 ? -5.828 15.585 19.139 1.00 92.19 557 ASN A C 1
ATOM 4413 O O . ASN A 1 557 ? -6.985 15.999 19.156 1.00 92.19 557 ASN A O 1
ATOM 4417 N N . SER A 1 558 ? -5.426 14.708 18.213 1.00 91.00 558 SER A N 1
ATOM 4418 C CA . SER A 1 558 ? -6.322 14.166 17.179 1.00 91.00 558 SER A CA 1
ATOM 4419 C C . SER A 1 558 ? -7.419 13.240 17.734 1.00 91.00 558 SER A C 1
ATOM 4421 O O . SER A 1 558 ? -8.347 12.883 17.008 1.00 91.00 558 SER A O 1
ATOM 4423 N N . ALA A 1 559 ? -7.380 12.902 19.031 1.00 92.69 559 ALA A N 1
ATOM 4424 C CA . ALA A 1 559 ? -8.524 12.334 19.747 1.00 92.69 559 ALA A CA 1
ATOM 4425 C C . ALA A 1 559 ? -9.777 13.223 19.636 1.00 92.69 559 ALA A C 1
ATOM 4427 O O . ALA A 1 559 ? -10.876 12.699 19.464 1.00 92.69 559 ALA A O 1
ATOM 4428 N N . THR A 1 560 ? -9.609 14.550 19.638 1.00 92.31 560 THR A N 1
ATOM 4429 C CA . THR A 1 560 ? -10.704 15.510 19.429 1.00 92.31 560 THR A CA 1
ATOM 4430 C C . THR A 1 560 ? -11.302 15.377 18.031 1.00 92.31 560 THR A C 1
ATOM 4432 O O . THR A 1 560 ? -12.518 15.356 17.880 1.00 92.31 560 THR A O 1
ATOM 4435 N N . THR A 1 561 ? -10.467 15.193 17.001 1.00 90.50 561 THR A N 1
ATOM 4436 C CA . THR A 1 561 ? -10.940 14.976 15.624 1.00 90.50 561 THR A CA 1
ATOM 4437 C C . THR A 1 561 ? -11.845 13.752 15.522 1.00 90.50 561 THR A C 1
ATOM 4439 O O . THR A 1 561 ? -12.857 13.809 14.832 1.00 90.50 561 THR A O 1
ATOM 4442 N N . ALA A 1 562 ? -11.509 12.662 16.216 1.00 90.81 562 ALA A N 1
ATOM 4443 C CA . ALA A 1 562 ? -12.343 11.464 16.230 1.00 90.81 562 ALA A CA 1
ATOM 4444 C C . ALA A 1 562 ? -13.628 11.648 17.053 1.00 90.81 562 ALA A C 1
ATOM 4446 O O . ALA A 1 562 ? -14.686 11.188 16.631 1.00 90.81 562 ALA A O 1
ATOM 4447 N N . ALA A 1 563 ? -13.540 12.326 18.201 1.00 91.50 563 ALA A N 1
ATOM 4448 C CA . ALA A 1 563 ? -14.670 12.566 19.098 1.00 91.50 563 ALA A CA 1
ATOM 4449 C C . ALA A 1 563 ? -15.743 13.476 18.483 1.00 91.50 563 ALA A C 1
ATOM 4451 O O . ALA A 1 563 ? -16.934 13.256 18.700 1.00 91.50 563 ALA A O 1
ATOM 4452 N N . ASP A 1 564 ? -15.308 14.482 17.722 1.00 89.62 564 ASP A N 1
ATOM 4453 C CA . ASP A 1 564 ? -16.158 15.571 17.241 1.00 89.62 564 ASP A CA 1
ATOM 4454 C C . ASP A 1 564 ? -16.280 15.583 15.701 1.00 89.62 564 ASP A C 1
ATOM 4456 O O . ASP A 1 564 ? -16.728 16.571 15.104 1.00 89.62 564 ASP A O 1
ATOM 4460 N N . TYR A 1 565 ? -15.885 14.482 15.044 1.00 86.50 565 TYR A N 1
ATOM 4461 C CA . TYR A 1 565 ? -16.052 14.291 13.602 1.00 86.50 565 TYR A CA 1
ATOM 4462 C C . TYR A 1 565 ? -17.504 14.552 13.189 1.00 86.50 565 TYR A C 1
ATOM 4464 O O . TYR A 1 565 ? -18.421 14.112 13.869 1.00 86.50 565 TYR A O 1
ATOM 4472 N N . GLY A 1 566 ? -17.725 15.256 12.075 1.00 79.06 566 GLY A N 1
ATOM 4473 C CA . GLY A 1 566 ? -19.075 15.522 11.562 1.00 79.06 566 GLY A CA 1
ATOM 4474 C C . GLY A 1 566 ? -19.919 16.462 12.432 1.00 79.06 566 GLY A C 1
ATOM 4475 O O . GLY A 1 566 ? -21.135 16.521 12.251 1.00 79.06 566 GLY A O 1
ATOM 4476 N N . SER A 1 567 ? -19.311 17.191 13.375 1.00 77.56 567 SER A N 1
ATOM 4477 C CA . SER A 1 567 ? -19.996 18.255 14.116 1.00 77.56 567 SER A CA 1
ATOM 4478 C C . SER A 1 567 ? -20.616 19.267 13.141 1.00 77.56 567 SER A C 1
ATOM 4480 O O . SER A 1 567 ? -19.940 19.846 12.294 1.00 77.56 567 SER A O 1
ATOM 4482 N N . GLY A 1 568 ? -21.940 19.433 13.219 1.00 63.56 568 GLY A N 1
ATOM 4483 C CA . GLY A 1 568 ? -22.712 20.301 12.318 1.00 63.56 568 GLY A CA 1
ATOM 4484 C C . GLY A 1 568 ? -23.263 19.627 11.054 1.00 63.56 568 GLY A C 1
ATOM 4485 O O . GLY A 1 568 ? -24.037 20.255 10.337 1.00 63.56 568 GLY A O 1
ATOM 4486 N N . THR A 1 569 ? -22.945 18.354 10.798 1.00 63.88 569 THR A N 1
ATOM 4487 C CA . THR A 1 569 ? -23.506 17.569 9.685 1.00 63.88 569 THR A CA 1
ATOM 4488 C C . THR A 1 569 ? -23.984 16.188 10.160 1.00 63.88 569 THR A C 1
ATOM 4490 O O . THR A 1 569 ? -23.305 15.177 9.954 1.00 63.88 569 THR A O 1
ATOM 4493 N N . PRO A 1 570 ? -25.177 16.085 10.790 1.00 57.22 570 PRO A N 1
ATOM 4494 C CA . PRO A 1 570 ? -25.840 14.797 10.979 1.00 57.22 570 PRO A CA 1
ATOM 4495 C C . PRO A 1 570 ? -26.025 14.185 9.588 1.00 57.22 570 PRO A C 1
ATOM 4497 O O . PRO A 1 570 ? -26.692 14.788 8.745 1.00 57.22 570 PRO A O 1
ATOM 4500 N N . PRO A 1 571 ? -25.343 13.068 9.297 1.00 62.62 571 PRO A N 1
ATOM 4501 C CA . PRO A 1 571 ? -25.192 11.915 10.193 1.00 62.62 571 PRO A CA 1
ATOM 4502 C C . PRO A 1 571 ? -23.781 11.575 10.699 1.00 62.62 571 PRO A C 1
ATOM 4504 O O . PRO A 1 571 ? -23.615 10.541 11.341 1.00 62.62 571 PRO A O 1
ATOM 4507 N N . GLY A 1 572 ? -22.759 12.374 10.390 1.00 71.00 572 GLY A N 1
ATOM 4508 C CA . GLY A 1 572 ? -21.361 12.017 10.666 1.00 71.00 572 GLY A CA 1
ATOM 4509 C C . GLY A 1 572 ? -20.997 11.991 12.153 1.00 71.00 572 GLY A C 1
ATOM 4510 O O . GLY A 1 572 ? -20.054 11.300 12.529 1.00 71.00 572 GLY A O 1
ATOM 4511 N N . GLN A 1 573 ? -21.755 12.700 12.994 1.00 84.50 573 GLN A N 1
ATOM 4512 C CA . GLN A 1 573 ? -21.393 12.930 14.390 1.00 84.50 573 GLN A CA 1
ATOM 4513 C C . GLN A 1 573 ? -21.603 11.713 15.303 1.00 84.50 573 GLN A C 1
ATOM 4515 O O . GLN A 1 573 ? -22.745 11.239 15.405 1.00 84.50 573 GLN A O 1
ATOM 4520 N N . PRO A 1 574 ? -20.551 11.244 16.013 1.00 90.56 574 PRO A N 1
ATOM 4521 C CA . PRO A 1 574 ? -20.693 10.269 17.089 1.00 90.56 574 PRO A CA 1
ATOM 4522 C C . PRO A 1 574 ? -21.666 10.761 18.168 1.00 90.56 574 PRO A C 1
ATOM 4524 O O . PRO A 1 574 ? -21.514 11.853 18.720 1.00 90.56 574 PRO A O 1
ATOM 4527 N N . ARG A 1 575 ? -22.673 9.947 18.484 1.00 93.06 575 ARG A N 1
ATOM 4528 C CA . ARG A 1 575 ? -23.654 10.208 19.544 1.00 93.06 575 ARG A CA 1
ATOM 4529 C C . ARG A 1 575 ? -23.019 10.132 20.938 1.00 93.06 575 ARG A C 1
ATOM 4531 O O . ARG A 1 575 ? -22.116 9.333 21.191 1.00 93.06 575 ARG A O 1
ATOM 4538 N N . THR A 1 576 ? -23.510 10.976 21.846 1.00 93.56 576 THR A N 1
ATOM 4539 C CA . THR A 1 576 ? -22.951 11.176 23.196 1.00 93.56 576 THR A CA 1
ATOM 4540 C C . THR A 1 576 ? -23.725 10.479 24.311 1.00 93.56 576 THR A C 1
ATOM 4542 O O . THR A 1 576 ? -23.157 10.257 25.375 1.00 93.56 576 THR A O 1
ATOM 4545 N N . GLY A 1 577 ? -24.997 10.141 24.083 1.00 93.44 577 GLY A N 1
ATOM 4546 C CA . GLY A 1 577 ? -25.843 9.483 25.079 1.00 93.44 577 GLY A CA 1
ATOM 4547 C C . GLY A 1 577 ? -25.352 8.080 25.434 1.00 93.44 577 GLY A C 1
ATOM 4548 O O . GLY A 1 577 ? -24.680 7.411 24.635 1.00 93.44 577 GLY A O 1
ATOM 4549 N N . ARG A 1 578 ? -25.711 7.620 26.628 1.00 96.88 578 ARG A N 1
ATOM 4550 C CA . ARG A 1 578 ? -25.433 6.267 27.099 1.00 96.88 578 ARG A CA 1
ATOM 4551 C C . ARG A 1 578 ? -26.126 5.245 26.195 1.00 96.88 578 ARG A C 1
ATOM 4553 O O . ARG A 1 578 ? -27.196 5.502 25.652 1.00 96.88 578 ARG A O 1
ATOM 4560 N N . ASN A 1 579 ? -25.496 4.089 26.003 1.00 96.38 579 ASN A N 1
ATOM 4561 C CA . ASN A 1 579 ? -25.975 2.995 25.147 1.00 96.38 579 ASN A CA 1
ATOM 4562 C C . ASN A 1 579 ? -26.232 3.382 23.678 1.00 96.38 579 ASN A C 1
ATOM 4564 O O . ASN A 1 579 ? -26.937 2.672 22.962 1.00 96.38 579 ASN A O 1
ATOM 4568 N N . THR A 1 580 ? -25.659 4.491 23.202 1.00 95.56 580 THR A N 1
ATOM 4569 C CA . THR A 1 580 ? -25.790 4.879 21.792 1.00 95.56 580 THR A CA 1
ATOM 4570 C C . THR A 1 580 ? -24.866 4.084 20.877 1.00 95.56 580 THR A C 1
ATOM 4572 O O . THR A 1 580 ? -25.172 3.952 19.696 1.00 95.56 580 THR A O 1
ATOM 4575 N N . PHE A 1 581 ? -23.763 3.523 21.378 1.00 97.25 581 PHE A N 1
ATOM 4576 C CA . PHE A 1 581 ? -22.901 2.678 20.560 1.00 97.25 581 PHE A CA 1
ATOM 4577 C C . PHE A 1 581 ? -23.486 1.275 20.386 1.00 97.25 581 PHE A C 1
ATOM 4579 O O . PHE A 1 581 ? -23.762 0.569 21.356 1.00 97.25 581 PHE A O 1
ATOM 4586 N N . SER A 1 582 ? -23.580 0.836 19.135 1.00 96.00 582 SER A N 1
ATOM 4587 C CA . SER A 1 582 ? -23.919 -0.536 18.775 1.00 96.00 582 SER A CA 1
ATOM 4588 C C . SER A 1 582 ? -22.965 -1.025 17.689 1.00 96.00 582 SER A C 1
ATOM 4590 O O . SER A 1 582 ? -22.824 -0.389 16.646 1.00 96.00 582 SER A O 1
ATOM 4592 N N . LEU A 1 583 ? -22.273 -2.138 17.947 1.00 95.62 583 LEU A N 1
ATOM 4593 C CA . LEU A 1 583 ? -21.319 -2.714 17.002 1.00 95.62 583 LEU A CA 1
ATOM 4594 C C . LEU A 1 583 ? -22.062 -3.581 15.979 1.00 95.62 583 LEU A C 1
ATOM 4596 O O . LEU A 1 583 ? -22.847 -4.447 16.351 1.00 95.62 583 LEU A O 1
ATOM 4600 N N . GLU A 1 584 ? -21.796 -3.360 14.696 1.00 91.81 584 GLU A N 1
ATOM 4601 C CA . GLU A 1 584 ? -22.264 -4.221 13.612 1.00 91.81 584 GLU A CA 1
ATOM 4602 C C . GLU A 1 584 ? -21.579 -5.589 13.701 1.00 91.81 584 GLU A C 1
ATOM 4604 O O . GLU A 1 584 ? -20.345 -5.665 13.674 1.00 91.81 584 GLU A O 1
ATOM 4609 N N . ASN A 1 585 ? -22.380 -6.654 13.767 1.00 79.12 585 ASN A N 1
ATOM 4610 C CA . ASN A 1 585 ? -21.892 -8.032 13.858 1.00 79.12 585 ASN A CA 1
ATOM 4611 C C . ASN A 1 585 ? -21.008 -8.460 12.676 1.00 79.12 585 ASN A C 1
ATOM 4613 O O . ASN A 1 585 ? -21.104 -7.863 11.574 1.00 79.12 585 ASN A O 1
#

Foldseek 3Di:
DALPQFFAAAFFFLFDVVVVGAGATNNAGVPHDDPDPDDDDDDDDDDPPPPPRDLRQLSLLQLLQLQQLCLSPHSPRHRHLSLLLSLLLLLLLLQFFKFKAQDPVFPPNFQADPVRHFDDDPNDGDGLLGRLVVQVVSFWRPDQDALEDPGDGSNLSRIAMDTNPLRQQAFSASICHPSSVVSSVVCSVRRTHGQKKKFWAADDPNDGDGGDDQGTRFWFFVSDQDQRTFMWMQGSRPLFDDDPVGPSSYTATQAGWDNPDQIGGWHAPSRAPPPQQALDLCLQVVDDDDPVCLLPLSLLLSLLLQLQLCLQHVRGQLGKDCGAQFNIFGFSLRKGLFGDDPQFTDWILVLLLLLLLCVPPVVLSCSLPVSSQKHWLDHHPDPQQADQLLRTGTGHIWGAHNPDDPPDPPDDNVRTDTQGRHPVSSSSCRISVVSVSSNSSSRGPSSSNNSSSVVLLSSLVSLQQAWDWEDDPPDIDIDGNCLQAQFSLLSSLLSNLSSVPSNCRRHVVNCLLRVLLVQLCVVCVVADPVDDSVPGWLSSLQSSSVSSLVSSVVVPVSSCSRNAPCPVHPPSHTGRTGNSNRHDD